Protein AF-A0A3R9AGR0-F1 (afdb_monomer_lite)

Sequence (403 aa):
MAFFLAMPTSDPATDSDTPQHAQTARKKKPEDIPRPKKRSALYRWWNGNHEEMDYQAAVAAAAAAARVQTATAGANLLELISGRALTYGTWAVRGAVGLGEIATAGAGAPVAGLLVGMMPGRLNDGEQDFIDRMRLAQMREAPSRVRYTWENDSRGNPVPHGWHTPPGRDSVRVRKMEYDSRVQAYTFTTEEEPRITIVWTPDRTDDKKPWNTGNQARPVLPNPVVVDPLPVNTGITATTSPAQGEKRFADYILILPFPDLPPIYIYLSKPPVEFLEVELYSDFKRRSRQGIYEADHMPSRAAVEAYLTALYPDVDPRDICKLADDVAAIVIPKEVHQKISETYGGRNTLAQIELDSRNLRAALDRNLDAIKPALKAHGATESQIEVARAKMHRLNSEQGLYK

Secondary structure (DSSP, 8-state):
-EEEEE-----TT-------TTTTS-S--GGGSPPPP---HHHHHHH-SHHHHHHHHHHHHHHHHHHHHHHTTTSEEEEEEEE---S-SEEEEEEPPPTTS-SSS-SSB--TT-EEEEEES-TTTTSTT---HHHHTT-SEEE-SEEEEEEE-TTS-EEEEEEE--TTS-EEEEEE-EEETTTTEEEEE-SSSSPEEEEEE-----S------S-------PPP-------S-----------SS-----EEEEE-SSTTSPPEEEEEPBPPP-TT-EEEHHHHTTB--TTTEEEEESS-HHHHHHHHHHH-TTS-HHHHHHHGGGSEEEEEEHHHHHHT-TTGGG-S-HHHHHHHHT-HHHHHHHHHHHHHHHHHHTT--HHHHHHHHHHHHHHHHHTT---

Foldseek 3Di:
DWKWFFAPPDDPPDPDDDDQVLCVPPDDALVRQDQDDDDDPVCCVVPNDVSRVVNVVNSLSNVLVVLVCLLCVLWTWIDTPDDDDPAAFTKTKFWDDPPPDDPPDDGRDGLGGKMKDKDFQCQPPPDPLRPDLVVLVPDQWGFGQWAWAFAADPVGDTAIDIAGADPPRRIAGEEEFDQDPSSRFTWDWFPDPRIMIMTTRHPDDPDPDDDDRDDPPDDPDDDGQDDDPDDDDDDHDDDPDHPDDNDDWQWYFYNYPDPPGGTMIMTMFPGADDAFDKAQLVVCHRHHVVVFKDWAFQLALLLQLVLVCVVCVPDDSVVSSVLSSQAMITIHTPCLQDPFACSPPVVQDPVNSPVCNVPSLVSRVVRLVRSVVVSVVVVDDPVSSVVSNVVNVVSCVVSVSHD

Radius of gyration: 26.25 Å; chains: 1; bounding box: 62×39×94 Å

InterPro domains:
  IPR016128 Pyosin/cloacin translocation domain [PF06958] (136-267)
  IPR036302 Pyosin/cloacin translocation domain superfamily [SSF69369] (110-271)

Organism: Enterobacter cloacae (NCBI:txid550)

Structure (mmCIF, N/CA/C/O backbone):
data_AF-A0A3R9AGR0-F1
#
_entry.id   AF-A0A3R9AGR0-F1
#
loop_
_atom_site.group_PDB
_atom_site.id
_atom_site.type_symbol
_atom_site.label_atom_id
_atom_site.label_alt_id
_atom_site.label_comp_id
_atom_site.label_asym_id
_atom_site.label_entity_id
_atom_site.label_seq_id
_atom_site.pdbx_PDB_ins_code
_atom_site.Cartn_x
_atom_site.Cartn_y
_atom_site.Cartn_z
_atom_site.occupancy
_atom_site.B_iso_or_equiv
_atom_site.auth_seq_id
_atom_site.auth_comp_id
_atom_site.auth_asym_id
_atom_site.auth_atom_id
_atom_site.pdbx_PDB_model_num
ATOM 1 N N . MET A 1 1 ? -18.656 9.671 7.341 1.00 75.00 1 MET A N 1
ATOM 2 C CA . MET A 1 1 ? -17.383 9.158 6.804 1.00 75.00 1 MET A CA 1
ATOM 3 C C . MET A 1 1 ? -16.240 9.771 7.592 1.00 75.00 1 MET A C 1
ATOM 5 O O . MET A 1 1 ? -16.364 10.925 7.996 1.00 75.00 1 MET A O 1
ATOM 9 N N . ALA A 1 2 ? -15.185 9.002 7.834 1.00 79.50 2 ALA A N 1
ATOM 10 C CA . ALA A 1 2 ? -13.945 9.415 8.482 1.00 79.50 2 ALA A CA 1
ATOM 11 C C . ALA A 1 2 ? -12.755 8.990 7.624 1.00 79.50 2 ALA A C 1
ATOM 13 O O . ALA A 1 2 ? -12.817 7.945 6.981 1.00 79.50 2 ALA A O 1
ATOM 14 N N . PHE A 1 3 ? -11.686 9.771 7.641 1.00 81.19 3 PHE A N 1
ATOM 15 C CA . PHE A 1 3 ? -10.438 9.465 6.958 1.00 81.19 3 PHE A CA 1
ATOM 16 C C . PHE A 1 3 ? -9.304 9.521 7.966 1.00 81.19 3 PHE A C 1
ATOM 18 O O . PHE A 1 3 ? -9.207 10.475 8.741 1.00 81.19 3 PHE A O 1
ATOM 25 N N . PHE A 1 4 ? -8.459 8.503 7.934 1.00 85.12 4 PHE A N 1
ATOM 26 C CA . PHE A 1 4 ? -7.352 8.329 8.851 1.00 85.12 4 PHE A CA 1
ATOM 27 C C . PHE A 1 4 ? -6.034 8.209 8.101 1.00 85.12 4 PHE A C 1
ATOM 29 O O . PHE A 1 4 ? -6.005 7.663 6.998 1.00 85.12 4 PHE A O 1
ATOM 36 N N . LEU A 1 5 ? -4.959 8.671 8.731 1.00 83.31 5 LEU A N 1
ATOM 37 C CA . LEU A 1 5 ? -3.584 8.516 8.272 1.00 83.31 5 LEU A CA 1
ATOM 38 C C . LEU A 1 5 ? -2.793 7.700 9.295 1.00 83.31 5 LEU A C 1
ATOM 40 O O . LEU A 1 5 ? -2.865 7.961 10.494 1.00 83.31 5 LEU A O 1
ATOM 44 N N . ALA A 1 6 ? -2.032 6.719 8.819 1.00 84.38 6 ALA A N 1
ATOM 45 C CA . ALA A 1 6 ? -1.070 5.998 9.635 1.00 84.38 6 ALA A CA 1
ATOM 46 C C . ALA A 1 6 ? 0.137 6.891 9.932 1.00 84.38 6 ALA A C 1
ATOM 48 O O . ALA A 1 6 ? 0.904 7.246 9.028 1.00 84.38 6 ALA A O 1
ATOM 49 N N . MET A 1 7 ? 0.292 7.242 11.205 1.00 76.06 7 MET A N 1
ATOM 50 C CA . MET A 1 7 ? 1.371 8.105 11.669 1.00 76.06 7 MET A CA 1
ATOM 51 C C . MET A 1 7 ? 2.628 7.281 11.927 1.00 76.06 7 MET A C 1
ATOM 53 O O . MET A 1 7 ? 2.518 6.251 12.595 1.00 76.06 7 MET A O 1
ATOM 57 N N . PRO A 1 8 ? 3.810 7.711 11.443 1.00 63.84 8 PRO A N 1
ATOM 58 C CA . PRO A 1 8 ? 5.055 7.031 11.766 1.00 63.84 8 PRO A CA 1
ATOM 59 C C . PRO A 1 8 ? 5.213 6.953 13.286 1.00 63.84 8 PRO A C 1
ATOM 61 O O . PRO A 1 8 ? 4.866 7.896 14.000 1.00 63.84 8 PRO A O 1
ATOM 64 N N . THR A 1 9 ? 5.730 5.831 13.783 1.00 55.44 9 THR A N 1
ATOM 65 C CA . THR A 1 9 ? 6.054 5.665 15.201 1.00 55.44 9 THR A CA 1
ATOM 66 C C . THR A 1 9 ? 7.035 6.758 15.616 1.00 55.44 9 THR A C 1
ATOM 68 O O . THR A 1 9 ? 8.207 6.710 15.242 1.00 55.44 9 THR A O 1
ATOM 71 N N . SER A 1 10 ? 6.566 7.766 16.347 1.00 39.84 10 SER A N 1
ATOM 72 C CA . SER A 1 10 ? 7.440 8.776 16.926 1.00 39.84 10 SER A CA 1
ATOM 73 C C . SER A 1 10 ? 8.310 8.124 17.996 1.00 39.84 10 SER A C 1
ATOM 75 O O . SER A 1 10 ? 7.814 7.417 18.878 1.00 39.84 10 SER A O 1
ATOM 77 N N . ASP A 1 11 ? 9.618 8.367 17.919 1.00 32.53 11 ASP A N 1
ATOM 78 C CA . ASP A 1 11 ? 10.520 8.079 19.026 1.00 32.53 11 ASP A CA 1
ATOM 79 C C . ASP A 1 11 ? 9.999 8.819 20.270 1.00 32.53 11 ASP A C 1
ATOM 81 O O . ASP A 1 11 ? 9.686 10.013 20.185 1.00 32.53 11 ASP A O 1
ATOM 85 N N . PRO A 1 12 ? 9.941 8.180 21.452 1.00 32.72 12 PRO A N 1
ATOM 86 C CA . PRO A 1 12 ? 9.448 8.803 22.684 1.00 32.72 12 PRO A CA 1
ATOM 87 C C . PRO A 1 12 ? 10.312 9.984 23.182 1.00 32.72 12 PRO A C 1
ATOM 89 O O . PRO A 1 12 ? 10.082 10.493 24.279 1.00 32.72 12 PRO A O 1
ATOM 92 N N . ALA A 1 13 ? 11.317 10.411 22.408 1.00 28.31 13 ALA A N 1
ATOM 93 C CA . ALA A 1 13 ? 12.266 11.469 22.731 1.00 28.31 13 ALA A CA 1
ATOM 94 C C . ALA A 1 13 ? 11.918 12.850 22.138 1.00 28.31 13 ALA A C 1
ATOM 96 O O . ALA A 1 13 ? 12.487 13.841 22.591 1.00 28.31 13 ALA A O 1
ATOM 97 N N . THR A 1 14 ? 10.987 12.960 21.185 1.00 28.45 14 THR A N 1
ATOM 98 C CA . THR A 1 14 ? 10.570 14.261 20.617 1.00 28.45 14 THR A CA 1
ATOM 99 C C . THR A 1 14 ? 9.075 14.492 20.802 1.00 28.45 14 THR A C 1
ATOM 101 O O . THR A 1 14 ? 8.286 14.418 19.866 1.00 28.45 14 THR A O 1
ATOM 104 N N . ASP A 1 15 ? 8.701 14.759 22.052 1.00 27.17 15 ASP A N 1
ATOM 105 C CA . ASP A 1 15 ? 7.399 15.304 22.448 1.00 27.17 15 ASP A CA 1
ATOM 106 C C . ASP A 1 15 ? 7.377 16.785 22.008 1.00 27.17 15 ASP A C 1
ATOM 108 O O . ASP A 1 15 ? 7.972 17.646 22.657 1.00 27.17 15 ASP A O 1
ATOM 112 N N . SER A 1 16 ? 6.783 17.091 20.849 1.00 28.31 16 SER A N 1
ATOM 113 C CA . SER A 1 16 ? 6.432 18.471 20.502 1.00 28.31 16 SER A CA 1
ATOM 114 C C . SER A 1 16 ? 5.127 18.819 21.208 1.00 28.31 16 SER A C 1
ATOM 116 O O . SER A 1 16 ? 4.088 18.230 20.905 1.00 28.31 16 SER A O 1
ATOM 118 N N . ASP A 1 17 ? 5.209 19.772 22.134 1.00 31.33 17 ASP A N 1
ATOM 119 C CA . ASP A 1 17 ? 4.129 20.303 22.965 1.00 31.33 17 ASP A CA 1
ATOM 120 C C . ASP A 1 17 ? 2.846 20.612 22.171 1.00 31.33 17 ASP A C 1
ATOM 122 O O . ASP A 1 17 ? 2.633 21.713 21.668 1.00 31.33 17 ASP A O 1
ATOM 126 N N . THR A 1 18 ? 1.937 19.642 22.110 1.00 26.39 18 THR A N 1
ATOM 127 C CA . THR A 1 18 ? 0.504 19.909 21.982 1.00 26.39 18 THR A CA 1
ATOM 128 C C . THR A 1 18 ? -0.161 19.167 23.132 1.00 26.39 18 THR A C 1
ATOM 130 O O . THR A 1 18 ? -0.169 17.937 23.122 1.00 26.39 18 THR A O 1
ATOM 133 N N . PRO A 1 19 ? -0.665 19.862 24.167 1.00 25.38 19 PRO A N 1
ATOM 134 C CA . PRO A 1 19 ? -1.139 19.210 25.375 1.00 25.38 19 PRO A CA 1
ATOM 135 C C . PRO A 1 19 ? -2.430 18.453 25.067 1.00 25.38 19 PRO A C 1
ATOM 137 O O . PRO A 1 19 ? -3.535 18.993 25.100 1.00 25.38 19 PRO A O 1
ATOM 140 N N . GLN A 1 20 ? -2.295 17.165 24.776 1.00 32.28 20 GLN A N 1
ATOM 141 C CA . GLN A 1 20 ? -3.410 16.243 24.791 1.00 32.28 20 GLN A CA 1
ATOM 142 C C . GLN A 1 20 ? -3.786 16.092 26.271 1.00 32.28 20 GLN A C 1
ATOM 144 O O . GLN A 1 20 ? -3.021 15.545 27.056 1.00 32.28 20 GLN A O 1
ATOM 149 N N . HIS A 1 21 ? -4.943 16.594 26.705 1.00 29.83 21 HIS A N 1
ATOM 150 C CA . HIS A 1 21 ? -5.355 16.556 28.122 1.00 29.83 21 HIS A CA 1
ATOM 151 C C . HIS A 1 21 ? -5.574 15.132 28.695 1.00 29.83 21 HIS A C 1
ATOM 153 O O . HIS A 1 21 ? -5.933 14.989 29.860 1.00 29.83 21 HIS A O 1
ATOM 159 N N . ALA A 1 22 ? -5.307 14.077 27.913 1.00 33.50 22 ALA A N 1
ATOM 160 C CA . ALA A 1 22 ? -5.133 12.703 28.392 1.00 33.50 22 ALA A CA 1
ATOM 161 C C . ALA A 1 22 ? -3.687 12.390 28.854 1.00 33.50 22 ALA A C 1
ATOM 163 O O . ALA A 1 22 ? -3.471 11.448 29.611 1.00 33.50 22 ALA A O 1
ATOM 164 N N . GLN A 1 23 ? -2.691 13.188 28.452 1.00 31.30 23 GLN A N 1
ATOM 165 C CA . GLN A 1 23 ? -1.276 13.023 28.810 1.00 31.30 23 GLN A CA 1
ATOM 166 C C . GLN A 1 23 ? -0.911 13.601 30.184 1.00 31.30 23 GLN A C 1
ATOM 168 O O . GLN A 1 23 ? 0.155 13.283 30.711 1.00 31.30 23 GLN A O 1
ATOM 173 N N . THR A 1 24 ? -1.773 14.397 30.827 1.00 25.77 24 THR A N 1
ATOM 174 C CA . THR A 1 24 ? -1.546 14.807 32.226 1.00 25.77 24 THR A CA 1
ATOM 175 C C . THR A 1 24 ? -1.684 13.641 33.209 1.00 25.77 24 THR A C 1
ATOM 177 O O . THR A 1 24 ? -1.170 13.728 34.323 1.00 25.77 24 THR A O 1
ATOM 180 N N . ALA A 1 25 ? -2.239 12.500 32.785 1.00 33.50 25 ALA A N 1
ATOM 181 C CA . ALA A 1 25 ? -2.081 11.222 33.474 1.00 33.50 25 ALA A CA 1
ATOM 182 C C . ALA A 1 25 ? -0.738 10.556 33.107 1.00 33.50 25 ALA A C 1
ATOM 184 O O . ALA A 1 25 ? -0.677 9.408 32.667 1.00 33.50 25 ALA A O 1
ATOM 185 N N . ARG A 1 26 ? 0.383 11.266 33.281 1.00 36.19 26 ARG A N 1
ATOM 186 C CA . ARG A 1 26 ? 1.702 10.630 33.198 1.00 36.19 26 ARG A CA 1
ATOM 187 C C . ARG A 1 26 ? 1.839 9.579 34.318 1.00 36.19 26 ARG A C 1
ATOM 189 O O . ARG A 1 26 ? 1.806 9.908 35.500 1.00 36.19 26 ARG A O 1
ATOM 196 N N . LYS A 1 27 ? 2.122 8.338 33.896 1.00 43.03 27 LYS A N 1
ATOM 197 C CA . LYS A 1 27 ? 2.999 7.346 34.558 1.00 43.03 27 LYS A CA 1
ATOM 198 C C . LYS A 1 27 ? 2.536 6.712 35.881 1.00 43.03 27 LYS A C 1
ATOM 200 O O . LYS A 1 27 ? 3.308 6.690 36.838 1.00 43.03 27 LYS A O 1
ATOM 205 N N . LYS A 1 28 ? 1.348 6.114 35.954 1.00 48.00 28 LYS A N 1
ATOM 206 C CA . LYS A 1 28 ? 1.055 5.156 37.037 1.00 48.00 28 LYS A CA 1
ATOM 207 C C . LYS A 1 28 ? 0.501 3.867 36.466 1.00 48.00 28 LYS A C 1
ATOM 209 O O . LYS A 1 28 ? -0.441 3.911 35.676 1.00 48.00 28 LYS A O 1
ATOM 214 N N . LYS A 1 29 ? 1.090 2.727 36.845 1.00 58.91 29 LYS A N 1
ATOM 215 C CA . LYS A 1 29 ? 0.452 1.435 36.580 1.00 58.91 29 LYS A CA 1
ATOM 216 C C . LYS A 1 29 ? -0.891 1.425 37.320 1.00 58.91 29 LYS A C 1
ATOM 218 O O . LYS A 1 29 ? -1.010 2.111 38.338 1.00 58.91 29 LYS A O 1
ATOM 223 N N . PRO A 1 30 ? -1.895 0.654 36.869 1.00 59.59 30 PRO A N 1
ATOM 224 C CA . PRO A 1 30 ? -3.163 0.530 37.596 1.00 59.59 30 PRO A CA 1
ATOM 225 C C . PRO A 1 30 ? -2.969 0.204 39.091 1.00 59.59 30 PRO A C 1
ATOM 227 O O . PRO A 1 30 ? -3.736 0.651 39.938 1.00 59.59 30 PRO A O 1
ATOM 230 N N . GLU A 1 31 ? -1.892 -0.518 39.407 1.00 66.19 31 GLU A N 1
ATOM 231 C CA . GLU A 1 31 ? -1.456 -0.917 40.750 1.00 66.19 31 GLU A CA 1
ATOM 232 C C . GLU A 1 31 ? -0.935 0.247 41.621 1.00 66.19 31 GLU A C 1
ATOM 234 O O . GLU A 1 31 ? -1.018 0.173 42.845 1.00 66.19 31 GLU A O 1
ATOM 239 N N . ASP A 1 32 ? -0.459 1.340 41.015 1.00 75.06 32 ASP A N 1
ATOM 240 C CA . ASP A 1 32 ? 0.156 2.488 41.704 1.00 75.06 32 ASP A CA 1
ATOM 241 C C . ASP A 1 32 ? -0.860 3.589 42.073 1.00 75.06 32 ASP A C 1
ATOM 243 O O . ASP A 1 32 ? -0.498 4.641 42.621 1.00 75.06 32 ASP A O 1
ATOM 247 N N . ILE A 1 33 ? -2.140 3.398 41.734 1.00 72.31 33 ILE A N 1
ATOM 248 C CA . ILE A 1 33 ? -3.206 4.361 42.028 1.00 72.31 33 ILE A CA 1
ATOM 249 C C . ILE A 1 33 ? -3.584 4.231 43.515 1.00 72.31 33 ILE A C 1
ATOM 251 O O . ILE A 1 33 ? -4.009 3.154 43.947 1.00 72.31 33 ILE A O 1
ATOM 255 N N . PRO A 1 34 ? -3.447 5.300 44.327 1.00 74.44 34 PRO A N 1
ATOM 256 C CA . PRO A 1 34 ? -3.742 5.238 45.755 1.00 74.44 34 PRO A CA 1
ATOM 257 C C . PRO A 1 34 ? -5.218 4.932 46.010 1.00 74.44 34 PRO A C 1
ATOM 259 O O . PRO A 1 34 ? -6.096 5.607 45.474 1.00 74.44 34 PRO A O 1
ATOM 262 N N . ARG A 1 35 ? -5.491 3.945 46.868 1.00 77.88 35 ARG A N 1
ATOM 263 C CA . ARG A 1 35 ? -6.862 3.621 47.284 1.00 77.88 35 ARG A CA 1
ATOM 264 C C . ARG A 1 35 ? -7.470 4.757 48.115 1.00 77.88 35 ARG A C 1
ATOM 266 O O . ARG A 1 35 ? -6.754 5.369 48.917 1.00 77.88 35 ARG A O 1
ATOM 273 N N . PRO A 1 36 ? -8.784 5.010 47.989 1.00 79.62 36 PRO A N 1
ATOM 274 C CA . PRO A 1 36 ? -9.466 6.008 48.799 1.00 79.62 36 PRO A CA 1
ATOM 275 C C . PRO A 1 36 ? -9.447 5.620 50.283 1.00 79.62 36 PRO A C 1
ATOM 277 O O . PRO A 1 36 ? -9.319 4.451 50.666 1.00 79.62 36 PRO A O 1
ATOM 280 N N . LYS A 1 37 ? -9.564 6.625 51.156 1.00 77.00 37 LYS A N 1
ATOM 281 C CA . LYS A 1 37 ? -9.618 6.409 52.608 1.00 77.00 37 LYS A CA 1
ATOM 282 C C . LYS A 1 37 ? -10.915 5.678 52.965 1.00 77.00 37 LYS A C 1
ATOM 284 O O . LYS A 1 37 ? -11.979 6.011 52.455 1.00 77.00 37 LYS A O 1
ATOM 289 N N . LYS A 1 38 ? -10.867 4.724 53.903 1.00 74.00 38 LYS A N 1
ATOM 290 C CA . LYS A 1 38 ? -12.081 4.044 54.390 1.00 74.00 38 LYS A CA 1
ATOM 291 C C . LYS A 1 38 ? -12.995 5.049 55.107 1.00 74.00 38 LYS A C 1
ATOM 293 O O . LYS A 1 38 ? -12.660 5.521 56.192 1.00 74.00 38 LYS A O 1
ATOM 298 N N . ARG A 1 39 ? -14.145 5.376 54.509 1.00 78.12 39 ARG A N 1
ATOM 299 C CA . ARG A 1 39 ? -15.168 6.263 55.091 1.00 78.12 39 ARG A CA 1
ATOM 300 C C . ARG A 1 39 ? -16.286 5.464 55.769 1.00 78.12 39 ARG A C 1
ATOM 302 O O . ARG A 1 39 ? -16.646 4.373 55.319 1.00 78.12 39 ARG A O 1
ATOM 309 N N . SER A 1 40 ? -16.857 6.011 56.844 1.00 76.19 40 SER A N 1
ATOM 310 C CA . SER A 1 40 ? -17.997 5.394 57.537 1.00 76.19 40 SER A CA 1
ATOM 311 C C . SER A 1 40 ? -19.234 5.323 56.629 1.00 76.19 40 SER A C 1
ATOM 313 O O . SER A 1 40 ? -19.342 6.049 55.638 1.00 76.19 40 SER A O 1
ATOM 315 N N . ALA A 1 41 ? -20.181 4.436 56.947 1.00 73.75 41 ALA A N 1
ATOM 316 C CA . ALA A 1 41 ? -21.434 4.319 56.193 1.00 73.75 41 ALA A CA 1
ATOM 317 C C . ALA A 1 41 ? -22.254 5.624 56.219 1.00 73.75 41 ALA A C 1
ATOM 319 O O . ALA A 1 41 ? -22.811 6.014 55.198 1.00 73.75 41 ALA A O 1
ATOM 320 N N . LEU A 1 42 ? -22.241 6.340 57.350 1.00 72.56 42 LEU A N 1
ATOM 321 C CA . LEU A 1 42 ? -22.934 7.621 57.517 1.00 72.56 42 LEU A CA 1
ATOM 322 C C . LEU A 1 42 ? -22.364 8.716 56.594 1.00 72.56 42 LEU A C 1
ATOM 324 O O . LEU A 1 42 ? -23.116 9.462 55.976 1.00 72.56 42 LEU A O 1
ATOM 328 N N . TYR A 1 43 ? -21.035 8.776 56.449 1.00 75.69 43 TYR A N 1
ATOM 329 C CA . TYR A 1 43 ? -20.370 9.736 55.561 1.00 75.69 43 TYR A CA 1
ATOM 330 C C . TYR A 1 43 ? -20.703 9.477 54.086 1.00 75.69 43 TYR A C 1
ATOM 332 O O . TYR A 1 43 ? -20.984 10.411 53.340 1.00 75.69 43 TYR A O 1
ATOM 340 N N . ARG A 1 44 ? -20.713 8.202 53.676 1.00 75.00 44 ARG A N 1
ATOM 341 C CA . ARG A 1 44 ? -21.075 7.789 52.310 1.00 75.00 44 ARG A CA 1
ATOM 342 C C . ARG A 1 44 ? -22.544 8.047 51.983 1.00 75.00 44 ARG A C 1
ATOM 344 O O . ARG A 1 44 ? -22.865 8.347 50.841 1.00 75.00 44 ARG A O 1
ATOM 351 N N . TRP A 1 45 ? -23.426 7.963 52.978 1.00 70.44 45 TRP A N 1
ATOM 352 C CA . TRP A 1 45 ? -24.841 8.289 52.812 1.00 70.44 45 TRP A CA 1
ATOM 353 C C . TRP A 1 45 ? -25.075 9.792 52.584 1.00 70.44 45 TRP A C 1
ATOM 355 O O . TRP A 1 45 ? -25.883 10.147 51.734 1.00 70.44 45 TRP A O 1
ATOM 365 N N . TRP A 1 46 ? -24.335 10.666 53.279 1.00 62.69 46 TRP A N 1
ATOM 366 C CA . TRP A 1 46 ? -24.486 12.124 53.148 1.00 62.69 46 TRP A CA 1
ATOM 367 C C . TRP A 1 46 ? -23.757 12.714 51.927 1.00 62.69 46 TRP A C 1
ATOM 369 O O . TRP A 1 46 ? -24.280 13.610 51.273 1.00 62.69 46 TRP A O 1
ATOM 379 N N . ASN A 1 47 ? -22.564 12.203 51.600 1.00 72.75 47 ASN A N 1
ATOM 380 C CA . ASN A 1 47 ? -21.684 12.774 50.567 1.00 72.75 47 ASN A CA 1
ATOM 381 C C . ASN A 1 47 ? -21.573 11.926 49.291 1.00 72.75 47 ASN A C 1
ATOM 383 O O . ASN A 1 47 ? -20.850 12.301 48.373 1.00 72.75 47 ASN A O 1
ATOM 387 N N . GLY A 1 48 ? -22.235 10.769 49.232 1.00 69.88 48 GLY A N 1
ATOM 388 C CA . GLY A 1 48 ? -22.093 9.821 48.129 1.00 69.88 48 GLY A CA 1
ATOM 389 C C . GLY A 1 48 ? -20.749 9.076 48.115 1.00 69.88 48 GLY A C 1
ATOM 390 O O . GLY A 1 48 ? -19.904 9.214 49.001 1.00 69.88 48 GLY A O 1
ATOM 391 N N . ASN A 1 49 ? -20.555 8.258 47.075 1.00 73.25 49 ASN A N 1
ATOM 392 C CA . ASN A 1 49 ? -19.371 7.406 46.882 1.00 73.25 49 ASN A CA 1
ATOM 393 C C . ASN A 1 49 ? -18.376 7.972 45.851 1.00 73.25 49 ASN A C 1
ATOM 395 O O . ASN A 1 49 ? -17.668 7.204 45.204 1.00 73.25 49 ASN A O 1
ATOM 399 N N . HIS A 1 50 ? -18.310 9.296 45.686 1.00 71.62 50 HIS A N 1
ATOM 400 C CA . HIS A 1 50 ? -17.489 9.934 44.646 1.00 71.62 50 HIS A CA 1
ATOM 401 C C . HIS A 1 50 ? -16.006 9.531 44.713 1.00 71.62 50 HIS A C 1
ATOM 403 O O . HIS A 1 50 ? -15.455 9.149 43.692 1.00 71.62 50 HIS A O 1
ATOM 409 N N . GLU A 1 51 ? -15.400 9.466 45.909 1.00 70.50 51 GLU A N 1
ATOM 410 C CA . GLU A 1 51 ? -13.990 9.053 46.075 1.00 70.50 51 GLU A CA 1
ATOM 411 C C . GLU A 1 51 ? -13.712 7.624 45.549 1.00 70.50 51 GLU A C 1
ATOM 413 O O . GLU A 1 51 ? -12.654 7.366 44.978 1.00 70.50 51 GLU A O 1
ATOM 418 N N . GLU A 1 52 ? -14.652 6.689 45.729 1.00 72.88 52 GLU A N 1
ATOM 419 C CA . GLU A 1 52 ? -14.518 5.313 45.226 1.00 72.88 52 GLU A CA 1
ATOM 420 C C . GLU A 1 52 ? -14.801 5.250 43.724 1.00 72.88 52 GLU A C 1
ATOM 422 O O . GLU A 1 52 ? -14.087 4.574 42.992 1.00 72.88 52 GLU A O 1
ATOM 427 N N . MET A 1 53 ? -15.803 5.990 43.244 1.00 66.94 53 MET A N 1
ATOM 428 C CA . MET A 1 53 ? -16.104 6.076 41.814 1.00 66.94 53 MET A CA 1
ATOM 429 C C . MET A 1 53 ? -14.938 6.672 41.020 1.00 66.94 53 MET A C 1
ATOM 431 O O . MET A 1 53 ? -14.578 6.132 39.976 1.00 66.94 53 MET A O 1
ATOM 435 N N . ASP A 1 54 ? -14.317 7.735 41.529 1.00 69.00 54 ASP A N 1
ATOM 436 C CA . ASP A 1 54 ? -13.162 8.384 40.909 1.00 69.00 54 ASP A CA 1
ATOM 437 C C . ASP A 1 54 ? -11.937 7.459 40.920 1.00 69.00 54 ASP A C 1
ATOM 439 O O . ASP A 1 54 ? -11.205 7.383 39.932 1.00 69.00 54 ASP A O 1
ATOM 443 N N . TYR A 1 55 ? -11.738 6.694 42.002 1.00 71.44 55 TYR A N 1
ATOM 444 C CA . TYR A 1 55 ? -10.697 5.667 42.074 1.00 71.44 55 TYR A CA 1
ATOM 445 C C . TYR A 1 55 ? -10.898 4.570 41.020 1.00 71.44 55 TYR A C 1
ATOM 447 O O . TYR A 1 55 ? -9.973 4.269 40.265 1.00 71.44 55 TYR A O 1
ATOM 455 N N . GLN A 1 56 ? -12.104 4.001 40.923 1.00 68.75 56 GLN A N 1
ATOM 456 C CA . GLN A 1 56 ? -12.417 2.971 39.927 1.00 68.75 56 GLN A CA 1
ATOM 457 C C . GLN A 1 56 ? -12.278 3.510 38.496 1.00 68.75 56 GLN A C 1
ATOM 459 O O . GLN A 1 56 ? -11.709 2.833 37.639 1.00 68.75 56 GLN A O 1
ATOM 464 N N . ALA A 1 57 ? -12.712 4.749 38.245 1.00 63.56 57 ALA A N 1
ATOM 465 C CA . ALA A 1 57 ? -12.536 5.414 36.956 1.00 63.56 57 ALA A CA 1
ATOM 466 C C . ALA A 1 57 ? -11.051 5.604 36.605 1.00 63.56 57 ALA A C 1
ATOM 468 O O . ALA A 1 57 ? -10.645 5.326 35.476 1.00 63.56 57 ALA A O 1
ATOM 469 N N . ALA A 1 58 ? -10.220 6.010 37.569 1.00 63.06 58 ALA A N 1
ATOM 470 C CA . ALA A 1 58 ? -8.781 6.160 37.371 1.00 63.06 58 ALA A CA 1
ATOM 471 C C . ALA A 1 58 ? -8.090 4.814 37.082 1.00 63.06 58 ALA A C 1
ATOM 473 O O . ALA A 1 58 ? -7.250 4.733 36.184 1.00 63.06 58 ALA A O 1
ATOM 474 N N . VAL A 1 59 ? -8.460 3.746 37.799 1.00 66.31 59 VAL A N 1
ATOM 475 C CA . VAL A 1 59 ? -7.945 2.385 37.563 1.00 66.31 59 VAL A CA 1
ATOM 476 C C . VAL A 1 59 ? -8.357 1.871 36.185 1.00 66.31 59 VAL A C 1
ATOM 478 O O . VAL A 1 59 ? -7.518 1.337 35.457 1.00 66.31 59 VAL A O 1
ATOM 481 N N . ALA A 1 60 ? -9.615 2.077 35.791 1.00 64.38 60 ALA A N 1
ATOM 482 C CA . ALA A 1 60 ? -10.113 1.704 34.472 1.00 64.38 60 ALA A CA 1
ATOM 483 C C . ALA A 1 60 ? -9.387 2.464 33.350 1.00 64.38 60 ALA A C 1
ATOM 485 O O . ALA A 1 60 ? -8.960 1.846 32.374 1.00 64.38 60 ALA A O 1
ATOM 486 N N . ALA A 1 61 ? -9.172 3.773 33.516 1.00 62.94 61 ALA A N 1
ATOM 487 C CA . ALA A 1 61 ? -8.431 4.596 32.564 1.00 62.94 61 ALA A CA 1
ATOM 488 C C . ALA A 1 61 ? -6.965 4.148 32.426 1.00 62.94 61 ALA A C 1
ATOM 490 O O . ALA A 1 61 ? -6.469 4.000 31.309 1.00 62.94 61 ALA A O 1
ATOM 491 N N . ALA A 1 62 ? -6.279 3.857 33.536 1.00 63.09 62 ALA A N 1
ATOM 492 C CA . ALA A 1 62 ? -4.905 3.351 33.503 1.00 63.09 62 ALA A CA 1
ATOM 493 C C . ALA A 1 62 ? -4.813 1.962 32.847 1.00 63.09 62 ALA A C 1
ATOM 495 O O . ALA A 1 62 ? -3.889 1.697 32.076 1.00 63.09 62 ALA A O 1
ATOM 496 N N . ALA A 1 63 ? -5.782 1.079 33.107 1.00 66.19 63 ALA A N 1
ATOM 497 C CA . ALA A 1 63 ? -5.850 -0.229 32.463 1.00 66.19 63 ALA A CA 1
ATOM 498 C C . ALA A 1 63 ? -6.130 -0.112 30.955 1.00 66.19 63 ALA A C 1
ATOM 500 O O . ALA A 1 63 ? -5.541 -0.846 30.164 1.00 66.19 63 ALA A O 1
ATOM 501 N N . ALA A 1 64 ? -6.993 0.821 30.539 1.00 65.38 64 ALA A N 1
ATOM 502 C CA . ALA A 1 64 ? -7.239 1.112 29.129 1.00 65.38 64 ALA A CA 1
ATOM 503 C C . ALA A 1 64 ? -5.972 1.640 28.435 1.00 65.38 64 ALA A C 1
ATOM 505 O O . ALA A 1 64 ? -5.601 1.129 27.381 1.00 65.38 64 ALA A O 1
ATOM 506 N N . ALA A 1 65 ? -5.251 2.571 29.065 1.00 68.12 65 ALA A N 1
ATOM 507 C CA . ALA A 1 65 ? -3.988 3.090 28.545 1.00 68.12 65 ALA A CA 1
ATOM 508 C C . ALA A 1 65 ? -2.925 1.988 28.379 1.00 68.12 65 ALA A C 1
ATOM 510 O O . ALA A 1 65 ? -2.264 1.925 27.345 1.00 68.12 65 ALA A O 1
ATOM 511 N N . ALA A 1 66 ? -2.798 1.074 29.349 1.00 68.75 66 ALA A N 1
ATOM 512 C CA . ALA A 1 66 ? -1.872 -0.058 29.259 1.00 68.75 66 ALA A CA 1
ATOM 513 C C . ALA A 1 66 ? -2.231 -1.033 28.120 1.00 68.75 66 ALA A C 1
ATOM 515 O O . ALA A 1 66 ? -1.345 -1.528 27.417 1.00 68.75 66 ALA A O 1
ATOM 516 N N . ARG A 1 67 ? 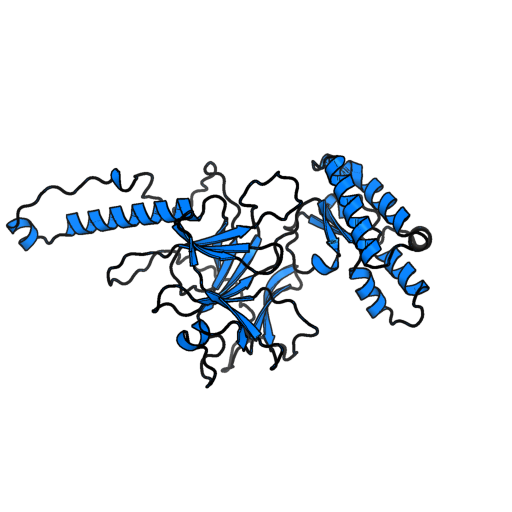-3.531 -1.280 27.896 1.00 68.44 67 ARG A N 1
ATOM 517 C CA . ARG A 1 67 ? -4.008 -2.093 26.764 1.00 68.44 67 ARG A CA 1
ATOM 518 C C . ARG A 1 67 ? -3.685 -1.434 25.434 1.00 68.44 67 ARG A C 1
ATOM 520 O O . ARG A 1 67 ? -3.177 -2.109 24.551 1.00 68.44 67 ARG A O 1
ATOM 527 N N . VAL A 1 68 ? -3.929 -0.128 25.302 1.00 72.81 68 VAL A N 1
ATOM 528 C CA . VAL A 1 68 ? -3.572 0.627 24.092 1.00 72.81 68 VAL A CA 1
ATOM 529 C C . VAL A 1 68 ? -2.071 0.532 23.831 1.00 72.81 68 VAL A C 1
ATOM 531 O O . VAL A 1 68 ? -1.693 0.129 22.740 1.00 72.81 68 VAL A O 1
ATOM 534 N N . GLN A 1 69 ? -1.226 0.781 24.836 1.00 75.19 69 GLN A N 1
ATOM 535 C CA . GLN A 1 69 ? 0.233 0.660 24.699 1.00 75.19 69 GLN A CA 1
ATOM 536 C C . GLN A 1 69 ? 0.675 -0.727 24.212 1.00 75.19 69 GLN A C 1
ATOM 538 O O . GLN A 1 69 ? 1.545 -0.834 23.352 1.00 75.19 69 GLN A O 1
ATOM 543 N N . THR A 1 70 ? 0.064 -1.788 24.744 1.00 76.31 70 THR A N 1
ATOM 544 C CA . THR A 1 70 ? 0.351 -3.171 24.333 1.00 76.31 70 THR A CA 1
ATOM 545 C C . THR A 1 70 ? -0.133 -3.438 22.906 1.00 76.31 70 THR A C 1
ATOM 547 O O . THR A 1 70 ? 0.594 -4.010 22.096 1.00 76.31 70 THR A O 1
ATOM 550 N N . ALA A 1 71 ? -1.342 -2.981 22.576 1.00 78.06 71 ALA A N 1
ATOM 551 C CA . ALA A 1 71 ? -1.973 -3.172 21.275 1.00 78.06 71 ALA A CA 1
ATOM 552 C C . ALA A 1 71 ? -1.233 -2.468 20.139 1.00 78.06 71 ALA A C 1
ATOM 554 O O . ALA A 1 71 ? -1.158 -2.984 19.023 1.00 78.06 71 ALA A O 1
ATOM 555 N N . THR A 1 72 ? -0.679 -1.292 20.428 1.00 75.88 72 THR A N 1
ATOM 556 C CA . THR A 1 72 ? -0.017 -0.440 19.441 1.00 75.88 72 THR A CA 1
ATOM 557 C C . THR A 1 72 ? 1.494 -0.651 19.401 1.00 75.88 72 THR A C 1
ATOM 559 O O . THR A 1 72 ? 2.178 0.005 18.622 1.00 75.88 72 THR A O 1
ATOM 562 N N . ALA A 1 73 ? 2.039 -1.573 20.202 1.00 80.75 73 ALA A N 1
ATOM 563 C CA . ALA A 1 73 ? 3.446 -1.946 20.125 1.00 80.75 73 ALA A CA 1
ATOM 564 C C . ALA A 1 73 ? 3.772 -2.478 18.715 1.00 80.75 73 ALA A C 1
ATOM 566 O O . ALA A 1 73 ? 3.156 -3.438 18.239 1.00 80.75 73 ALA A O 1
ATOM 567 N N . GLY A 1 74 ? 4.712 -1.829 18.020 1.00 75.44 74 GLY A N 1
ATOM 568 C CA . GLY A 1 74 ? 5.055 -2.164 16.631 1.00 75.44 74 GLY A CA 1
ATOM 569 C C . GLY A 1 74 ? 3.904 -1.947 15.637 1.00 75.44 74 GLY A C 1
ATOM 570 O O . GLY A 1 74 ? 3.794 -2.680 14.655 1.00 75.44 74 GLY A O 1
ATOM 571 N N . ALA A 1 75 ? 2.993 -1.014 15.922 1.00 80.75 75 ALA A N 1
ATOM 572 C CA . ALA A 1 75 ? 1.933 -0.580 15.017 1.00 80.75 75 ALA A CA 1
ATOM 573 C C . ALA A 1 75 ? 1.901 0.954 14.941 1.00 80.75 75 ALA A C 1
ATOM 575 O O . ALA A 1 75 ? 2.298 1.647 15.875 1.00 80.75 75 ALA A O 1
ATOM 576 N N . ASN A 1 76 ? 1.405 1.483 13.828 1.00 81.81 76 ASN A N 1
ATOM 577 C CA . ASN A 1 76 ? 1.235 2.915 13.611 1.00 81.81 76 ASN A CA 1
ATOM 578 C C . ASN A 1 76 ? -0.183 3.308 14.021 1.00 81.81 76 ASN A C 1
ATOM 580 O O . ASN A 1 76 ? -1.149 2.670 13.592 1.00 81.81 76 ASN A O 1
ATOM 584 N N . LEU A 1 77 ? -0.317 4.343 14.849 1.00 84.69 77 LEU A N 1
ATOM 585 C CA . LEU A 1 77 ? -1.625 4.883 15.210 1.00 84.69 77 LEU A CA 1
ATOM 586 C C . LEU A 1 77 ? -2.298 5.486 13.975 1.00 84.69 77 LEU A C 1
ATOM 588 O O . LEU A 1 77 ? -1.649 6.141 13.157 1.00 84.69 77 LEU A O 1
ATOM 592 N N . LEU A 1 78 ? -3.605 5.264 13.854 1.00 85.25 78 LEU A N 1
ATOM 593 C CA . LEU A 1 78 ? -4.433 5.918 12.852 1.00 85.25 78 LEU A CA 1
ATOM 594 C C . LEU A 1 78 ? -4.948 7.242 13.417 1.00 85.25 78 LEU A C 1
ATOM 596 O O . LEU A 1 78 ? -5.830 7.261 14.276 1.00 85.25 78 LEU A O 1
ATOM 600 N N . GLU A 1 79 ? -4.415 8.351 12.917 1.00 82.44 79 GLU A N 1
ATOM 601 C CA . GLU A 1 79 ? -4.878 9.690 13.270 1.00 82.44 79 GLU A CA 1
ATOM 602 C C . GLU A 1 79 ? -6.037 10.109 12.364 1.00 82.44 79 GLU A C 1
ATOM 604 O O . GLU A 1 79 ? -5.963 9.968 11.143 1.00 82.44 79 GLU A O 1
ATOM 609 N N . LEU A 1 80 ? -7.121 10.625 12.952 1.00 78.69 80 LEU A N 1
ATOM 610 C CA . LEU A 1 80 ? -8.255 11.165 12.204 1.00 78.69 80 LEU A CA 1
ATOM 611 C C . LEU A 1 80 ? -7.846 12.483 11.535 1.00 78.69 80 LEU A C 1
ATOM 613 O O . LEU A 1 80 ? -7.725 13.505 12.204 1.00 78.69 80 LEU A O 1
ATOM 617 N N . ILE A 1 81 ? -7.711 12.474 10.212 1.00 76.50 81 ILE A N 1
ATOM 618 C CA . ILE A 1 81 ? -7.331 13.662 9.434 1.00 76.50 81 ILE A CA 1
ATOM 619 C C . ILE A 1 81 ? -8.543 14.434 8.903 1.00 76.50 81 ILE A C 1
ATOM 621 O O . ILE A 1 81 ? -8.441 15.622 8.606 1.00 76.50 81 ILE A O 1
ATOM 625 N N . SER A 1 82 ? -9.702 13.778 8.758 1.00 71.31 82 SER A N 1
ATOM 626 C CA . SER A 1 82 ? -10.936 14.420 8.291 1.00 71.31 82 SER A CA 1
ATOM 627 C C . SER A 1 82 ? -12.181 13.575 8.586 1.00 71.31 82 SER A C 1
ATOM 629 O O . SER A 1 82 ? -12.123 12.350 8.688 1.00 71.31 82 SER A O 1
ATOM 631 N N . GLY A 1 83 ? -13.342 14.225 8.682 1.00 68.44 83 GLY A N 1
ATOM 632 C CA . GLY A 1 83 ? -14.635 13.570 8.870 1.00 68.44 83 GLY A CA 1
ATOM 633 C C . GLY A 1 83 ? -14.973 13.247 10.329 1.00 68.44 83 GLY A C 1
ATOM 634 O O . GLY A 1 83 ? -14.537 13.925 11.256 1.00 68.44 83 GLY A O 1
ATOM 635 N N . ARG A 1 84 ? -15.837 12.247 10.535 1.00 67.75 84 ARG A N 1
ATOM 636 C CA . ARG A 1 84 ? -16.302 11.801 11.860 1.00 67.75 84 ARG A CA 1
ATOM 637 C C . ARG A 1 84 ? -16.398 10.285 11.911 1.00 67.75 84 ARG A C 1
ATOM 639 O O . ARG A 1 84 ? -17.081 9.686 11.074 1.00 67.75 84 ARG A O 1
ATOM 646 N N . ALA A 1 85 ? -15.748 9.685 12.902 1.00 66.88 85 ALA A N 1
ATOM 647 C CA . ALA A 1 85 ? -15.864 8.264 13.201 1.00 66.88 85 ALA A CA 1
ATOM 648 C C . ALA A 1 85 ? -16.917 8.056 14.296 1.00 66.88 85 ALA A C 1
ATOM 650 O O . ALA A 1 85 ? -16.915 8.765 15.298 1.00 66.88 85 ALA A O 1
ATOM 651 N N . LEU A 1 86 ? -17.838 7.112 14.079 1.00 65.19 86 LEU A N 1
ATOM 652 C CA . LEU A 1 86 ? -18.850 6.729 15.076 1.00 65.19 86 LEU A CA 1
ATOM 653 C C . LEU A 1 86 ? -18.371 5.594 15.987 1.00 65.19 86 LEU A C 1
ATOM 655 O O . LEU A 1 86 ? -18.966 5.354 17.032 1.00 65.19 86 LEU A O 1
ATOM 659 N N . THR A 1 87 ? -17.313 4.892 15.584 1.00 69.25 87 THR A N 1
ATOM 660 C CA . THR A 1 87 ? -16.749 3.790 16.354 1.00 69.25 87 THR A CA 1
ATOM 661 C C . THR A 1 87 ? -15.632 4.310 17.241 1.00 69.25 87 THR A C 1
ATOM 663 O O . THR A 1 87 ? -14.506 4.504 16.780 1.00 69.25 87 THR A O 1
ATOM 666 N N . TYR A 1 88 ? -15.978 4.537 18.505 1.00 71.50 88 TYR A N 1
ATOM 667 C CA . TYR A 1 88 ? -15.054 4.917 19.571 1.00 71.50 88 TYR A CA 1
ATOM 668 C C . TYR A 1 88 ? -13.985 3.836 19.789 1.00 71.50 88 TYR A C 1
ATOM 670 O O . TYR A 1 88 ? -14.200 2.658 19.486 1.00 71.50 88 TYR A O 1
ATOM 678 N N . GLY A 1 89 ? -12.823 4.222 20.302 1.00 77.31 89 GLY A N 1
ATOM 679 C CA . GLY A 1 89 ? -11.656 3.357 20.413 1.00 77.31 89 GLY A CA 1
ATOM 680 C C . GLY A 1 89 ? -10.434 3.886 19.677 1.00 77.31 89 GLY A C 1
ATOM 681 O O . GLY A 1 89 ? -10.511 4.705 18.759 1.00 77.31 89 GLY A O 1
ATOM 682 N N . THR A 1 90 ? -9.286 3.344 20.064 1.00 83.00 90 THR A N 1
ATOM 683 C CA . THR A 1 90 ? -8.012 3.575 19.389 1.00 83.00 90 THR A CA 1
ATOM 684 C C . THR A 1 90 ? -7.876 2.630 18.201 1.00 83.00 90 THR A C 1
ATOM 686 O O . THR A 1 90 ? -8.000 1.413 18.351 1.00 83.00 90 THR A O 1
ATOM 689 N N . TRP A 1 91 ? -7.592 3.194 17.029 1.00 88.31 91 TRP A N 1
ATOM 690 C CA . TRP A 1 91 ? -7.311 2.457 15.801 1.00 88.31 91 TRP A CA 1
ATOM 691 C C . TRP A 1 91 ? -5.822 2.521 15.477 1.00 88.31 91 TRP A C 1
ATOM 693 O O . TRP A 1 91 ? -5.183 3.563 15.621 1.00 88.31 91 TRP A O 1
ATOM 703 N N . ALA A 1 92 ? -5.271 1.407 15.016 1.00 88.81 92 ALA A N 1
ATOM 704 C CA . ALA A 1 92 ? -3.890 1.312 14.576 1.00 88.81 92 ALA A CA 1
ATOM 705 C C . ALA A 1 92 ? -3.756 0.329 13.413 1.00 88.81 92 ALA A C 1
ATOM 707 O O . ALA A 1 92 ? -4.659 -0.460 13.127 1.00 88.81 92 ALA A O 1
ATOM 708 N N . VAL A 1 93 ? -2.614 0.385 12.737 1.00 87.44 93 VAL A N 1
ATOM 709 C CA . VAL A 1 93 ? -2.287 -0.476 11.602 1.00 87.44 93 VAL A CA 1
ATOM 710 C C . VAL A 1 93 ? -0.874 -1.029 11.709 1.00 87.44 93 VAL A C 1
ATOM 712 O O . VAL A 1 93 ? 0.059 -0.343 12.133 1.00 87.44 93 VAL A O 1
ATOM 715 N N . ARG A 1 94 ? -0.704 -2.281 11.295 1.00 85.25 94 ARG A N 1
ATOM 716 C CA . ARG A 1 94 ? 0.581 -2.984 11.271 1.00 85.25 94 ARG A CA 1
ATOM 717 C C . ARG A 1 94 ? 0.785 -3.641 9.908 1.00 85.25 94 ARG A C 1
ATOM 719 O O . ARG A 1 94 ? -0.104 -4.356 9.455 1.00 85.25 94 ARG A O 1
ATOM 726 N N . GLY A 1 95 ? 1.941 -3.438 9.277 1.00 74.25 95 GLY A N 1
ATOM 727 C CA . GLY A 1 95 ? 2.325 -4.196 8.084 1.00 74.25 95 GLY A CA 1
ATOM 728 C C . GLY A 1 95 ? 2.734 -5.629 8.438 1.00 74.25 95 GLY A C 1
ATOM 729 O O . GLY A 1 95 ? 3.371 -5.862 9.470 1.00 74.25 95 GLY A O 1
ATOM 730 N N . ALA A 1 96 ? 2.358 -6.600 7.608 1.00 58.56 96 ALA A N 1
ATOM 731 C CA . ALA A 1 96 ? 2.949 -7.931 7.637 1.00 58.56 96 ALA A CA 1
ATOM 732 C C . ALA A 1 96 ? 4.319 -7.900 6.949 1.00 58.56 96 ALA A C 1
ATOM 734 O O . ALA A 1 96 ? 4.502 -7.200 5.959 1.00 58.56 96 ALA A O 1
ATOM 735 N N . VAL A 1 97 ? 5.272 -8.669 7.476 1.00 49.00 97 VAL A N 1
ATOM 736 C CA . VAL A 1 97 ? 6.582 -8.848 6.841 1.00 49.00 97 VAL A CA 1
ATOM 737 C C . VAL A 1 97 ? 6.390 -9.738 5.614 1.00 49.00 97 VAL A C 1
ATOM 739 O O . VAL A 1 97 ? 5.917 -10.870 5.752 1.00 49.00 97 VAL A O 1
ATOM 742 N N . GLY A 1 98 ? 6.741 -9.238 4.429 1.00 41.94 98 GLY A N 1
ATOM 743 C CA . GLY A 1 98 ? 6.794 -10.051 3.220 1.00 41.94 98 GLY A CA 1
ATOM 744 C C . GLY A 1 98 ? 7.860 -11.140 3.359 1.00 41.94 98 GLY A C 1
ATOM 745 O O . GLY A 1 98 ? 8.978 -10.885 3.807 1.00 41.94 98 GLY A O 1
ATOM 746 N N . LEU A 1 99 ? 7.527 -12.378 2.987 1.00 32.84 99 LEU A N 1
ATOM 747 C CA . LEU A 1 99 ? 8.497 -13.472 2.883 1.00 32.84 99 LEU A CA 1
ATOM 748 C C . LEU A 1 99 ? 9.541 -13.120 1.806 1.00 32.84 99 LEU A C 1
ATOM 750 O O . LEU A 1 99 ? 9.319 -13.373 0.625 1.00 32.84 99 LEU A O 1
ATOM 754 N N . GLY A 1 100 ? 10.672 -12.535 2.212 1.00 37.66 100 GLY A N 1
ATOM 755 C CA . GLY A 1 100 ? 11.823 -12.283 1.336 1.00 37.66 100 GLY A CA 1
ATOM 756 C C . GLY A 1 100 ? 12.504 -10.921 1.479 1.00 37.66 100 GLY A C 1
ATOM 757 O O . GLY A 1 100 ? 13.542 -10.714 0.853 1.00 37.66 100 GLY A O 1
ATOM 758 N N . GLU A 1 101 ? 11.981 -10.005 2.293 1.00 39.56 101 GLU A N 1
ATOM 759 C CA . GLU A 1 101 ? 12.636 -8.719 2.544 1.00 39.56 101 GLU A CA 1
ATOM 760 C C . GLU A 1 101 ? 13.740 -8.866 3.591 1.00 39.56 101 GLU A C 1
ATOM 762 O O . GLU A 1 101 ? 13.579 -9.510 4.631 1.00 39.56 101 GLU A O 1
ATOM 767 N N . ILE A 1 102 ? 14.902 -8.289 3.283 1.00 36.78 102 ILE A N 1
ATOM 768 C CA . ILE A 1 102 ? 16.035 -8.196 4.199 1.00 36.78 102 ILE A CA 1
ATOM 769 C C . ILE A 1 102 ? 15.512 -7.620 5.516 1.00 36.78 102 ILE A C 1
ATOM 771 O O . ILE A 1 102 ? 14.869 -6.575 5.536 1.00 36.78 102 ILE A O 1
ATOM 775 N N . ALA A 1 103 ? 15.778 -8.346 6.599 1.00 32.44 103 ALA A N 1
ATOM 776 C CA . ALA A 1 103 ? 15.300 -8.113 7.955 1.00 32.44 103 ALA A CA 1
ATOM 777 C C . ALA A 1 103 ? 15.846 -6.818 8.599 1.00 32.44 103 ALA A C 1
ATOM 779 O O . ALA A 1 103 ? 16.444 -6.859 9.672 1.00 32.44 103 ALA A O 1
ATOM 780 N N . THR A 1 104 ? 15.668 -5.660 7.963 1.00 36.12 104 THR A N 1
ATOM 781 C CA . THR A 1 104 ? 15.935 -4.345 8.568 1.00 36.12 104 THR A CA 1
ATOM 782 C C . THR A 1 104 ? 14.743 -3.801 9.348 1.00 36.12 104 THR A C 1
ATOM 784 O O . THR A 1 104 ? 14.928 -2.933 10.194 1.00 36.12 104 THR A O 1
ATOM 787 N N . ALA A 1 105 ? 13.545 -4.357 9.158 1.00 35.78 105 ALA A N 1
ATOM 788 C CA . ALA A 1 105 ? 12.421 -4.155 10.061 1.00 35.78 105 ALA A CA 1
ATOM 789 C C . ALA A 1 105 ? 11.997 -5.522 10.607 1.00 35.78 105 ALA A C 1
ATOM 791 O O . ALA A 1 105 ? 11.497 -6.374 9.875 1.00 35.78 105 AL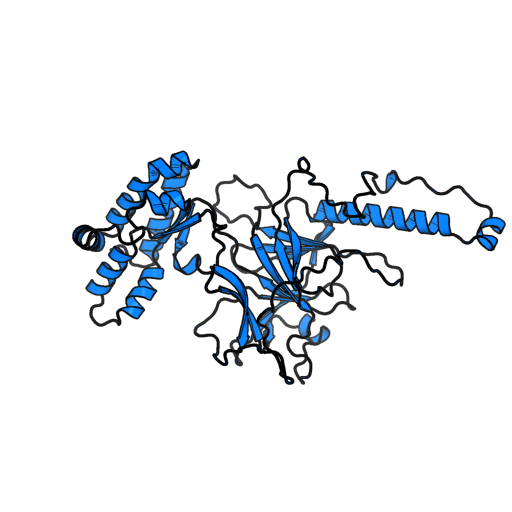A A O 1
ATOM 792 N N . GLY A 1 106 ? 12.245 -5.762 11.897 1.00 32.91 106 GLY A N 1
ATOM 793 C CA . GLY A 1 106 ? 11.665 -6.904 12.603 1.00 32.91 106 GLY A CA 1
ATOM 794 C C . GLY A 1 106 ? 10.131 -6.875 12.553 1.00 32.91 106 GLY A C 1
ATOM 795 O O . GLY A 1 106 ? 9.526 -5.974 11.977 1.00 32.91 106 GLY A O 1
ATOM 796 N N . ALA A 1 107 ? 9.481 -7.865 13.168 1.00 32.97 107 ALA A N 1
ATOM 797 C CA . ALA A 1 107 ? 8.021 -7.940 13.248 1.00 32.97 107 ALA A CA 1
ATOM 798 C C . ALA A 1 107 ? 7.374 -6.566 13.564 1.00 32.97 107 ALA A C 1
ATOM 800 O O . ALA A 1 107 ? 7.579 -6.027 14.650 1.00 32.97 107 ALA A O 1
ATOM 801 N N . GLY A 1 108 ? 6.597 -6.024 12.613 1.00 50.12 108 GLY A N 1
ATOM 802 C CA . GLY A 1 108 ? 5.978 -4.693 12.707 1.00 50.12 108 GLY A CA 1
ATOM 803 C C . GLY A 1 108 ? 6.524 -3.654 11.720 1.00 50.12 108 GLY A C 1
ATOM 804 O O . GLY A 1 108 ? 6.808 -2.531 12.131 1.00 50.12 108 GLY A O 1
ATOM 805 N N . ALA A 1 109 ? 6.653 -3.999 10.431 1.00 52.53 109 ALA A N 1
ATOM 806 C CA . ALA A 1 109 ? 7.063 -3.039 9.404 1.00 52.53 109 ALA A CA 1
ATOM 807 C C . ALA A 1 109 ? 6.128 -1.803 9.400 1.00 52.53 109 ALA A C 1
ATOM 809 O O . ALA A 1 109 ? 4.895 -1.960 9.462 1.00 52.53 109 ALA A O 1
ATOM 810 N N . PRO A 1 110 ? 6.681 -0.575 9.382 1.00 57.12 110 PRO A N 1
ATOM 811 C CA . PRO A 1 110 ? 5.884 0.638 9.452 1.00 57.12 110 PRO A CA 1
ATOM 812 C C . PRO A 1 110 ? 5.097 0.853 8.153 1.00 57.12 110 PRO A C 1
ATOM 814 O O . PRO A 1 110 ? 5.656 0.878 7.068 1.00 57.12 110 PRO A O 1
ATOM 817 N N . VAL A 1 111 ? 3.789 1.080 8.265 1.00 69.50 111 VAL A N 1
ATOM 818 C CA . VAL A 1 111 ? 2.898 1.428 7.138 1.00 69.50 111 VAL A CA 1
ATOM 819 C C . VAL A 1 111 ? 2.703 2.944 7.068 1.00 69.50 111 VAL A C 1
ATOM 821 O O . VAL A 1 111 ? 1.579 3.443 7.028 1.00 69.50 111 VAL A O 1
ATOM 824 N N . ALA A 1 112 ? 3.806 3.694 7.110 1.00 68.50 112 ALA A N 1
ATOM 825 C CA . ALA A 1 112 ? 3.772 5.155 7.087 1.00 68.50 112 ALA A CA 1
ATOM 826 C C . ALA A 1 112 ? 3.001 5.665 5.858 1.00 68.50 112 ALA A C 1
ATOM 828 O O . ALA A 1 112 ? 3.146 5.146 4.757 1.00 68.50 112 ALA A O 1
ATOM 829 N N . GLY A 1 113 ? 2.145 6.673 6.014 1.00 72.38 113 GLY A N 1
ATOM 830 C CA . GLY A 1 113 ? 1.425 7.227 4.863 1.00 72.38 113 GLY A CA 1
ATOM 831 C C . GLY A 1 113 ? 0.241 6.390 4.354 1.00 72.38 113 GLY A C 1
ATOM 832 O O . GLY A 1 113 ? -0.394 6.803 3.383 1.00 72.38 113 GLY A O 1
ATOM 833 N N . LEU A 1 114 ? -0.083 5.249 4.981 1.00 83.19 114 LEU A N 1
ATOM 834 C CA . LEU A 1 114 ? -1.304 4.494 4.684 1.00 83.19 114 LEU A CA 1
ATOM 835 C C . LEU A 1 114 ? -2.536 5.321 5.071 1.00 83.19 114 LEU A C 1
ATOM 837 O O . LEU A 1 114 ? -2.678 5.736 6.222 1.00 83.19 114 LEU A O 1
ATOM 841 N N . LEU A 1 115 ? -3.448 5.514 4.121 1.00 85.19 115 LEU A N 1
ATOM 842 C CA . LEU A 1 115 ? -4.725 6.180 4.341 1.00 85.19 115 LEU A CA 1
ATOM 843 C C . LEU A 1 115 ? -5.854 5.159 4.463 1.00 85.19 115 LEU A C 1
ATOM 845 O O . LEU A 1 115 ? -5.953 4.218 3.673 1.00 85.19 115 LEU A O 1
ATOM 849 N N . VAL A 1 116 ? -6.745 5.373 5.428 1.00 88.38 116 VAL A N 1
ATOM 850 C CA . VAL A 1 116 ? -7.911 4.516 5.664 1.00 88.38 116 VAL A CA 1
ATOM 851 C C . VAL A 1 116 ? -9.164 5.370 5.686 1.00 88.38 116 VAL A C 1
ATOM 853 O O . VAL A 1 116 ? -9.312 6.250 6.530 1.00 88.38 116 VAL A O 1
ATOM 856 N N . GLY A 1 117 ? -10.087 5.114 4.766 1.00 85.56 117 GLY A N 1
ATOM 857 C CA . GLY A 1 117 ? -11.424 5.683 4.854 1.00 85.56 117 GLY A CA 1
ATOM 858 C C . GLY A 1 117 ? -12.366 4.720 5.558 1.00 85.56 117 GLY A C 1
ATOM 859 O O . GLY A 1 117 ? -12.321 3.519 5.311 1.00 85.56 117 GLY A O 1
ATOM 860 N N . MET A 1 118 ? -13.212 5.248 6.439 1.00 85.38 118 MET A N 1
ATOM 861 C CA . MET A 1 118 ? -14.149 4.480 7.252 1.00 85.38 118 MET A CA 1
ATOM 862 C C . MET A 1 118 ? -15.558 5.064 7.165 1.00 85.38 118 MET A C 1
ATOM 864 O O . MET A 1 118 ? -15.782 6.269 7.343 1.00 85.38 118 MET A O 1
ATOM 868 N N . MET A 1 119 ? -16.535 4.196 6.931 1.00 80.56 119 MET A N 1
ATOM 869 C CA . MET A 1 119 ? -17.950 4.537 6.916 1.00 80.56 119 MET A CA 1
ATOM 870 C C . MET A 1 119 ? -18.731 3.554 7.788 1.00 80.56 119 MET A C 1
ATOM 872 O O . MET A 1 119 ? -18.626 2.351 7.572 1.00 80.56 119 MET A O 1
ATOM 876 N N . PRO A 1 120 ? -19.528 4.031 8.763 1.00 71.75 120 PRO A N 1
ATOM 877 C CA . PRO A 1 120 ? -20.509 3.169 9.423 1.00 71.75 120 PRO A CA 1
ATOM 878 C C . PRO A 1 120 ? -21.507 2.664 8.370 1.00 71.75 120 PRO A C 1
ATOM 880 O O . PRO A 1 120 ? -21.615 3.318 7.336 1.00 71.75 120 PRO A O 1
ATOM 883 N N . GLY A 1 121 ? -22.207 1.553 8.640 1.00 62.59 121 GLY A N 1
ATOM 884 C CA . GLY A 1 121 ? -23.065 0.740 7.745 1.00 62.59 121 GLY A CA 1
ATOM 885 C C . GLY A 1 121 ? -24.202 1.410 6.949 1.00 62.59 121 GLY A C 1
ATOM 886 O O . GLY A 1 121 ? -25.203 0.770 6.667 1.00 62.59 121 GLY A O 1
ATOM 887 N N . ARG A 1 122 ? -24.033 2.670 6.557 1.00 61.12 122 ARG A N 1
ATOM 888 C CA . ARG A 1 122 ? -24.924 3.522 5.781 1.00 61.12 122 ARG A CA 1
ATOM 889 C C . ARG A 1 122 ? -24.668 3.497 4.278 1.00 61.12 122 ARG A C 1
ATOM 891 O O . ARG A 1 122 ? -25.095 4.396 3.565 1.00 61.12 122 ARG A O 1
ATOM 898 N N . LEU A 1 123 ? -23.921 2.504 3.795 1.00 59.38 123 LEU A N 1
ATOM 899 C CA . LEU A 1 123 ? -23.484 2.446 2.398 1.00 59.38 123 LEU A CA 1
ATOM 900 C C . LEU A 1 123 ? -24.670 2.282 1.420 1.00 59.38 123 LEU A C 1
ATOM 902 O O . LEU A 1 123 ? -24.534 2.671 0.269 1.00 59.38 123 LEU A O 1
ATOM 906 N N . ASN A 1 124 ? -25.826 1.803 1.910 1.00 60.16 124 ASN A N 1
ATOM 907 C CA . ASN A 1 124 ? -27.099 1.646 1.188 1.00 60.16 124 ASN A CA 1
ATOM 908 C C . ASN A 1 124 ? -28.308 2.090 2.063 1.00 60.16 124 ASN A C 1
ATOM 910 O O . ASN A 1 124 ? -29.337 1.412 2.110 1.00 60.16 124 ASN A O 1
ATOM 914 N N . ASP A 1 125 ? -28.171 3.168 2.850 1.00 58.88 125 ASP A N 1
ATOM 915 C CA . ASP A 1 125 ? -29.268 3.677 3.698 1.00 58.88 125 ASP A CA 1
ATOM 916 C C . ASP A 1 125 ? -30.507 4.033 2.849 1.00 58.88 125 ASP A C 1
ATOM 918 O O . ASP A 1 125 ? -30.418 4.848 1.934 1.00 58.88 125 ASP A O 1
ATOM 922 N N . GLY A 1 126 ? -31.675 3.469 3.190 1.00 55.47 126 GLY A N 1
ATOM 923 C CA . GLY A 1 126 ? -32.962 3.781 2.543 1.00 55.47 126 GLY A CA 1
ATOM 924 C C . GLY A 1 126 ? -33.492 2.735 1.554 1.00 55.47 126 GLY A C 1
ATOM 925 O O . GLY A 1 126 ? -34.560 2.942 0.982 1.00 55.47 126 GLY A O 1
ATOM 926 N N . GLU A 1 127 ? -32.799 1.608 1.378 1.00 54.47 127 GLU A N 1
ATOM 927 C CA . GLU A 1 127 ? -33.163 0.568 0.406 1.00 54.47 127 GLU A CA 1
ATOM 928 C C . GLU A 1 127 ? -33.568 -0.780 1.042 1.00 54.47 127 GLU A C 1
ATOM 930 O O . GLU A 1 127 ? -33.278 -1.050 2.207 1.00 54.47 127 GLU A O 1
ATOM 935 N N . GLN A 1 128 ? -34.262 -1.650 0.288 1.00 47.00 128 GLN A N 1
ATOM 936 C CA . GLN A 1 128 ? -34.699 -2.981 0.768 1.00 47.00 128 GLN A CA 1
ATOM 937 C C . GLN A 1 128 ? -33.532 -3.946 1.035 1.00 47.00 128 GLN A C 1
ATOM 939 O O . GLN A 1 128 ? -33.656 -4.870 1.838 1.00 47.00 128 GLN A O 1
ATOM 944 N N . ASP A 1 129 ? -32.400 -3.742 0.368 1.00 48.94 129 ASP A N 1
ATOM 945 C CA . ASP A 1 129 ? -31.132 -4.448 0.552 1.00 48.94 129 ASP A CA 1
ATOM 946 C C . ASP A 1 129 ? -30.242 -3.788 1.619 1.00 48.94 129 ASP A C 1
ATOM 948 O O . ASP A 1 129 ? -29.029 -4.016 1.641 1.00 48.94 129 ASP A O 1
ATOM 952 N N . PHE A 1 130 ? -30.852 -3.016 2.532 1.00 52.28 130 PHE A N 1
ATOM 953 C CA . PHE A 1 130 ? -30.187 -2.456 3.700 1.00 52.28 130 PHE A CA 1
ATOM 954 C C . PHE A 1 130 ? -29.284 -3.494 4.364 1.00 52.28 130 PHE A C 1
ATOM 956 O O . PHE A 1 130 ? -29.653 -4.646 4.631 1.00 52.28 130 PHE A O 1
ATOM 963 N N . ILE A 1 131 ? -28.067 -3.047 4.625 1.00 58.31 131 ILE A N 1
ATOM 964 C CA . ILE A 1 131 ? -26.991 -3.862 5.145 1.00 58.31 131 ILE A CA 1
ATOM 965 C C . ILE A 1 131 ? -27.201 -4.026 6.663 1.00 58.31 131 ILE A C 1
ATOM 967 O O . ILE A 1 131 ? -26.560 -3.381 7.491 1.00 58.31 131 ILE A O 1
ATOM 971 N N . ASP A 1 132 ? -28.143 -4.888 7.049 1.00 63.16 132 ASP A N 1
ATOM 972 C CA . ASP A 1 132 ? -28.351 -5.251 8.452 1.00 63.16 132 ASP A CA 1
ATOM 973 C C . ASP A 1 132 ? -27.184 -6.126 8.949 1.00 63.16 132 ASP A C 1
ATOM 975 O O . ASP A 1 132 ? -26.787 -7.114 8.316 1.00 63.16 132 ASP A O 1
ATOM 979 N N . ARG A 1 133 ? -26.639 -5.776 10.121 1.00 68.00 133 ARG A N 1
ATOM 980 C CA . ARG A 1 133 ? -25.548 -6.478 10.811 1.00 68.00 133 ARG A CA 1
ATOM 981 C C . ARG A 1 133 ? -25.812 -7.977 10.920 1.00 68.00 133 ARG A C 1
ATOM 983 O O . ARG A 1 133 ? -24.882 -8.764 10.736 1.00 68.00 133 ARG A O 1
ATOM 990 N N . MET A 1 134 ? -27.047 -8.379 11.233 1.00 63.69 134 MET A N 1
ATOM 991 C CA . MET A 1 134 ? -27.391 -9.796 11.406 1.00 63.69 134 MET A CA 1
ATOM 992 C C . MET A 1 134 ? -27.196 -10.596 10.118 1.00 63.69 134 MET A C 1
ATOM 994 O O . MET A 1 134 ? -26.638 -11.693 10.153 1.00 63.69 134 MET A O 1
ATOM 998 N N . ARG A 1 135 ? -27.593 -10.019 8.980 1.00 72.19 135 ARG A N 1
ATOM 999 C CA . ARG A 1 135 ? -27.430 -10.629 7.660 1.00 72.19 135 ARG A CA 1
ATOM 1000 C C . ARG A 1 135 ? -25.959 -10.661 7.256 1.00 72.19 135 ARG A C 1
ATOM 1002 O O . ARG A 1 135 ? -25.453 -11.711 6.871 1.00 72.19 135 ARG A O 1
ATOM 1009 N N . LEU A 1 136 ? -25.247 -9.549 7.437 1.00 76.12 136 LEU A N 1
ATOM 1010 C CA . LEU A 1 136 ? -23.820 -9.462 7.130 1.00 76.12 136 LEU A CA 1
ATOM 1011 C C . LEU A 1 136 ? -22.965 -10.468 7.895 1.00 76.12 136 LEU A C 1
ATOM 1013 O O . LEU A 1 136 ? -22.029 -11.029 7.335 1.00 76.12 136 LEU A O 1
ATOM 1017 N N . ALA A 1 137 ? -23.268 -10.712 9.171 1.00 77.31 137 ALA A N 1
ATOM 1018 C CA . ALA A 1 137 ? -22.482 -11.619 10.003 1.00 77.31 137 ALA A CA 1
ATOM 1019 C C . ALA A 1 137 ? -22.477 -13.079 9.498 1.00 77.31 137 ALA A C 1
ATOM 1021 O O . ALA A 1 137 ? -21.666 -13.876 9.988 1.00 77.31 137 ALA A O 1
ATOM 1022 N N . GLN A 1 138 ? -23.368 -13.415 8.556 1.00 81.81 138 GLN A N 1
ATOM 1023 C CA . GLN A 1 138 ? -23.474 -14.708 7.875 1.00 81.81 138 GLN A CA 1
ATOM 1024 C C . GLN A 1 138 ? -22.912 -14.689 6.440 1.00 81.81 138 GLN A C 1
ATOM 1026 O O . GLN A 1 138 ? -22.794 -15.742 5.817 1.00 81.81 138 GLN A O 1
ATOM 1031 N N . MET A 1 139 ? -22.558 -13.518 5.906 1.00 84.06 139 MET A N 1
ATOM 1032 C CA . MET A 1 139 ? -22.076 -13.348 4.536 1.00 84.06 139 MET A CA 1
ATOM 1033 C C . MET A 1 139 ? -20.544 -13.359 4.483 1.00 84.06 139 MET A C 1
ATOM 1035 O O . MET A 1 139 ? -19.870 -12.875 5.390 1.00 84.06 139 MET A O 1
ATOM 1039 N N . ARG A 1 140 ? -19.982 -13.889 3.389 1.00 88.94 140 ARG A N 1
ATOM 1040 C CA . ARG A 1 140 ? -18.553 -13.718 3.056 1.00 88.94 140 ARG A CA 1
ATOM 1041 C C . ARG A 1 140 ? -18.296 -12.447 2.256 1.00 88.94 140 ARG A C 1
ATOM 1043 O O . ARG A 1 140 ? -17.230 -11.847 2.384 1.00 88.94 140 ARG A O 1
ATOM 1050 N N . GLU A 1 141 ? -19.268 -12.056 1.447 1.00 88.50 141 GLU A N 1
ATOM 1051 C CA . GLU A 1 141 ? -19.271 -10.852 0.626 1.00 88.50 141 GLU A CA 1
ATOM 1052 C C . GLU A 1 141 ? -20.681 -10.273 0.625 1.00 88.50 141 GLU A C 1
ATOM 1054 O O . GLU A 1 141 ? -21.648 -11.033 0.688 1.00 88.50 141 GLU A O 1
ATOM 1059 N N . ALA A 1 142 ? -20.799 -8.952 0.565 1.00 84.69 142 ALA A N 1
ATOM 1060 C CA . ALA A 1 142 ? -22.065 -8.245 0.477 1.00 84.69 142 ALA A CA 1
ATOM 1061 C C . ALA A 1 142 ? -22.042 -7.269 -0.705 1.00 84.69 142 ALA A C 1
ATOM 1063 O O . ALA A 1 142 ? -21.005 -6.647 -0.944 1.00 84.69 142 ALA A O 1
ATOM 1064 N N . PRO A 1 143 ? -23.155 -7.128 -1.440 1.00 80.56 143 PRO A N 1
ATOM 1065 C CA . PRO A 1 143 ? -23.237 -6.177 -2.536 1.00 80.56 143 PRO A CA 1
ATOM 1066 C C . PRO A 1 143 ? -23.199 -4.736 -2.009 1.00 80.56 143 PRO A C 1
ATOM 1068 O O . PRO A 1 143 ? -23.829 -4.400 -1.004 1.00 80.56 143 PRO A O 1
ATOM 1071 N N . SER A 1 144 ? -22.478 -3.875 -2.717 1.00 79.75 144 SER A N 1
ATOM 1072 C CA . SER A 1 144 ? -22.455 -2.431 -2.527 1.00 79.75 144 SER A CA 1
ATOM 1073 C C . SER A 1 144 ? -22.542 -1.725 -3.872 1.00 79.75 144 SER A C 1
ATOM 1075 O O . SER A 1 144 ? -21.751 -2.003 -4.771 1.00 79.75 144 SER A O 1
ATOM 1077 N N . ARG A 1 145 ? -23.445 -0.750 -3.995 1.00 75.50 145 ARG A N 1
ATOM 1078 C CA . ARG A 1 145 ? -23.586 0.072 -5.211 1.00 75.50 145 ARG A CA 1
ATOM 1079 C C . ARG A 1 145 ? -22.479 1.096 -5.380 1.00 75.50 145 ARG A C 1
ATOM 1081 O O . ARG A 1 145 ? -22.319 1.639 -6.474 1.00 75.50 145 ARG A O 1
ATOM 1088 N N . VAL A 1 146 ? -21.762 1.386 -4.295 1.00 78.25 146 VAL A N 1
ATOM 1089 C CA . VAL A 1 146 ? -20.650 2.328 -4.288 1.00 78.25 146 VAL A CA 1
ATOM 1090 C C . VAL A 1 146 ? -19.456 1.706 -3.581 1.00 78.25 146 VAL A C 1
ATOM 1092 O O . VAL A 1 146 ? -19.537 1.298 -2.420 1.00 78.25 146 VAL A O 1
ATOM 1095 N N . ARG A 1 147 ? -18.319 1.662 -4.269 1.00 85.94 147 ARG A N 1
ATOM 1096 C CA . ARG A 1 147 ? -17.034 1.237 -3.699 1.00 85.94 147 ARG A CA 1
ATOM 1097 C C . ARG A 1 147 ? -16.003 2.330 -3.871 1.00 85.94 147 ARG A C 1
ATOM 1099 O O . ARG A 1 147 ? -16.084 3.134 -4.795 1.00 85.94 147 ARG A O 1
ATOM 1106 N N . TYR A 1 148 ? -15.032 2.369 -2.974 1.00 84.75 148 TYR A N 1
ATOM 1107 C CA . TYR A 1 148 ? -14.106 3.491 -2.860 1.00 84.75 148 TYR A CA 1
ATOM 1108 C C . TYR A 1 148 ? -12.666 3.056 -3.090 1.00 84.75 148 TYR A C 1
ATOM 1110 O O . TYR A 1 148 ? -12.231 2.007 -2.618 1.00 84.75 148 TYR A O 1
ATOM 1118 N N . THR A 1 149 ? -11.915 3.900 -3.787 1.00 83.75 149 THR A N 1
ATOM 1119 C CA . THR A 1 149 ? -10.457 3.810 -3.897 1.00 83.75 149 THR A CA 1
ATOM 1120 C C . THR A 1 149 ? -9.824 5.123 -3.454 1.00 83.75 149 THR A C 1
ATOM 1122 O O . THR A 1 149 ? -10.487 6.157 -3.384 1.00 83.75 149 THR A O 1
ATOM 1125 N N . TRP A 1 150 ? -8.529 5.087 -3.146 1.00 81.69 150 TRP A N 1
ATOM 1126 C CA . TRP A 1 150 ? -7.710 6.295 -3.097 1.00 81.69 150 TRP A CA 1
ATOM 1127 C C . TRP A 1 150 ? -7.134 6.549 -4.489 1.00 81.69 150 TRP A C 1
ATOM 1129 O O . TRP A 1 150 ? -6.522 5.656 -5.080 1.00 81.69 150 TRP A O 1
ATOM 1139 N N . GLU A 1 151 ? -7.358 7.748 -5.012 1.00 77.44 151 GLU A N 1
ATOM 1140 C CA . GLU A 1 151 ? -6.856 8.208 -6.307 1.00 77.44 151 GLU A CA 1
ATOM 1141 C C . GLU A 1 151 ? -6.057 9.496 -6.108 1.00 77.44 151 GLU A C 1
ATOM 1143 O O . GLU A 1 151 ? -6.254 10.203 -5.125 1.00 77.44 151 GLU A O 1
ATOM 1148 N N . ASN A 1 152 ? -5.155 9.819 -7.030 1.00 69.62 152 ASN A N 1
ATOM 1149 C CA . ASN A 1 152 ? -4.437 11.090 -6.976 1.00 69.62 152 ASN A CA 1
ATOM 1150 C C . ASN A 1 152 ? -5.231 12.166 -7.724 1.00 69.62 152 ASN A C 1
ATOM 1152 O O . ASN A 1 152 ? -5.674 11.934 -8.851 1.00 69.62 152 ASN A O 1
ATOM 1156 N N . ASP A 1 153 ? -5.389 13.343 -7.121 1.00 67.50 153 ASP A N 1
ATOM 1157 C CA . ASP A 1 153 ? -5.909 14.520 -7.815 1.00 67.50 153 ASP A CA 1
ATOM 1158 C C . ASP A 1 153 ? -4.892 15.063 -8.845 1.00 67.50 153 ASP A C 1
ATOM 1160 O O . ASP A 1 153 ? -3.772 14.564 -8.985 1.00 67.50 153 ASP A O 1
ATOM 1164 N N . SER A 1 154 ? -5.259 16.124 -9.570 1.00 63.72 154 SER A N 1
ATOM 1165 C CA . SER A 1 154 ? -4.383 16.766 -10.565 1.00 63.72 154 SER A CA 1
ATOM 1166 C C . SER A 1 154 ? -3.095 17.364 -9.984 1.00 63.72 154 SER A C 1
ATOM 1168 O O . SER A 1 154 ? -2.186 17.708 -10.737 1.00 63.72 154 SER A O 1
ATOM 1170 N N . ARG A 1 155 ? -3.007 17.497 -8.658 1.00 57.94 155 ARG A N 1
ATOM 1171 C CA . ARG A 1 155 ? -1.838 17.980 -7.915 1.00 57.94 155 ARG A CA 1
ATOM 1172 C C . ARG A 1 155 ? -1.061 16.836 -7.256 1.00 57.94 155 ARG A C 1
ATOM 1174 O O . ARG A 1 155 ? -0.055 17.097 -6.604 1.00 57.94 155 ARG A O 1
ATOM 1181 N N . GLY A 1 156 ? -1.494 15.588 -7.438 1.00 62.62 156 GLY A N 1
ATOM 1182 C CA . GLY A 1 156 ? -0.872 14.406 -6.853 1.00 62.62 156 GLY A CA 1
ATOM 1183 C C . GLY A 1 156 ? -1.286 14.118 -5.408 1.00 62.62 156 GLY A C 1
ATOM 1184 O O . GLY A 1 156 ? -0.688 13.235 -4.795 1.00 62.62 156 GLY A O 1
ATOM 1185 N N . ASN A 1 157 ? -2.276 14.824 -4.851 1.00 67.56 157 ASN A N 1
ATOM 1186 C CA . ASN A 1 157 ? -2.763 14.543 -3.502 1.00 67.56 157 ASN A CA 1
ATOM 1187 C C . ASN A 1 157 ? -3.687 13.322 -3.518 1.00 67.56 157 ASN A C 1
ATOM 1189 O O . ASN A 1 157 ? -4.562 13.242 -4.386 1.00 67.56 157 ASN A O 1
ATOM 1193 N N . PRO A 1 158 ? -3.565 12.408 -2.545 1.00 71.31 158 PRO A N 1
ATOM 1194 C CA . PRO A 1 158 ? -4.491 11.298 -2.420 1.00 71.31 158 PRO A CA 1
ATOM 1195 C C . PRO A 1 158 ? -5.871 11.809 -1.986 1.00 71.31 158 PRO A C 1
ATOM 1197 O O . PRO A 1 158 ? -6.029 12.416 -0.926 1.00 71.31 158 PRO A O 1
ATOM 1200 N N . VAL A 1 159 ? -6.883 11.529 -2.797 1.00 80.19 159 VAL A N 1
ATOM 1201 C CA . VAL A 1 159 ? -8.288 11.845 -2.552 1.00 80.19 159 VAL A CA 1
ATOM 1202 C C . VAL A 1 159 ? -9.136 10.574 -2.642 1.00 80.19 159 VAL A C 1
ATOM 1204 O O . VAL A 1 159 ? -8.864 9.695 -3.466 1.00 80.19 159 VAL A O 1
ATOM 1207 N N . PRO A 1 160 ? -10.166 10.431 -1.796 1.00 81.31 160 PRO A N 1
ATOM 1208 C CA . PRO A 1 160 ? -11.103 9.328 -1.921 1.00 81.31 160 PRO A CA 1
ATOM 1209 C C . PRO A 1 160 ? -11.928 9.493 -3.201 1.00 81.31 160 PRO A C 1
ATOM 1211 O O . PRO A 1 160 ? -12.404 10.586 -3.505 1.00 81.31 160 PRO A O 1
ATOM 1214 N N . HIS A 1 161 ? -12.127 8.403 -3.933 1.00 81.62 161 HIS A N 1
ATOM 1215 C CA . HIS A 1 161 ? -12.965 8.376 -5.125 1.00 81.62 161 HIS A CA 1
ATOM 1216 C C . HIS A 1 161 ? -13.989 7.248 -5.017 1.00 81.62 161 HIS A C 1
ATOM 1218 O O . HIS A 1 161 ? -13.617 6.085 -4.850 1.00 81.62 161 HIS A O 1
ATOM 1224 N N . GLY A 1 162 ? -15.274 7.598 -5.096 1.00 83.19 162 GLY A N 1
ATOM 1225 C CA . GLY A 1 162 ? -16.381 6.643 -5.113 1.00 83.19 162 GLY A CA 1
ATOM 1226 C C . GLY A 1 162 ? -16.726 6.214 -6.538 1.00 83.19 162 GLY A C 1
ATOM 1227 O O . GLY A 1 162 ? -16.815 7.046 -7.434 1.00 83.19 162 GLY A O 1
ATOM 1228 N N . TRP A 1 163 ? -16.939 4.918 -6.738 1.00 79.12 163 TRP A N 1
ATOM 1229 C CA . TRP A 1 163 ? -17.285 4.304 -8.016 1.00 79.12 163 TRP A CA 1
ATOM 1230 C C . TRP A 1 163 ? -18.651 3.649 -7.920 1.00 79.12 163 TRP A C 1
ATOM 1232 O O . TRP A 1 163 ? -18.871 2.851 -7.010 1.00 79.12 163 TRP A O 1
ATOM 1242 N N . HIS A 1 164 ? -19.525 3.907 -8.892 1.00 80.38 164 HIS A N 1
ATOM 1243 C CA . HIS A 1 164 ? -20.721 3.091 -9.065 1.00 80.38 164 HIS A CA 1
ATOM 1244 C C . HIS A 1 164 ? -20.337 1.683 -9.522 1.00 80.38 164 HIS A C 1
ATOM 1246 O O . HIS A 1 164 ? -19.625 1.506 -10.517 1.00 80.38 164 HIS A O 1
ATOM 1252 N N . THR A 1 165 ? -20.823 0.684 -8.794 1.00 76.50 165 THR A N 1
ATOM 1253 C CA . THR A 1 165 ? -20.498 -0.725 -9.011 1.00 76.50 165 THR A CA 1
ATOM 1254 C C . THR A 1 165 ? -21.756 -1.498 -9.395 1.00 76.50 165 THR A C 1
ATOM 1256 O O . THR A 1 165 ? -22.665 -1.631 -8.576 1.00 76.50 165 THR A O 1
ATOM 1259 N N . PRO A 1 166 ? -21.859 -1.960 -10.657 1.00 73.00 166 PRO A N 1
ATOM 1260 C CA . PRO A 1 166 ? -23.027 -2.696 -11.122 1.00 73.00 166 PRO A CA 1
ATOM 1261 C C . PRO A 1 166 ? -23.058 -4.118 -10.537 1.00 73.00 166 PRO A C 1
ATOM 1263 O O . PRO A 1 166 ? -22.008 -4.628 -10.126 1.00 73.00 166 PRO A O 1
ATOM 1266 N N . PRO A 1 167 ? -24.226 -4.787 -10.572 1.00 74.44 167 PRO A N 1
ATOM 1267 C CA . PRO A 1 167 ? -24.357 -6.182 -10.166 1.00 74.44 167 PRO A CA 1
ATOM 1268 C C . PRO A 1 167 ? -23.292 -7.080 -10.805 1.00 74.44 167 PRO A C 1
ATOM 1270 O O . PRO A 1 167 ? -23.043 -7.007 -12.010 1.00 74.44 167 PRO A O 1
ATOM 1273 N N . GLY A 1 168 ? -22.647 -7.914 -9.990 1.00 76.50 168 GLY A N 1
ATOM 1274 C CA . GLY A 1 168 ? -21.544 -8.789 -10.406 1.00 76.50 168 GLY A CA 1
ATOM 1275 C C . GLY A 1 168 ? -20.155 -8.152 -10.280 1.00 76.50 168 GLY A C 1
ATOM 1276 O O . GLY A 1 168 ? -19.152 -8.844 -10.435 1.00 76.50 168 GLY A O 1
ATOM 1277 N N . ARG A 1 169 ? -20.073 -6.851 -9.968 1.00 75.44 169 ARG A N 1
ATOM 1278 C CA . ARG A 1 169 ? -18.834 -6.129 -9.594 1.00 75.44 169 ARG A CA 1
ATOM 1279 C C . ARG A 1 169 ? -18.982 -5.337 -8.287 1.00 75.44 169 ARG A C 1
ATOM 1281 O O . ARG A 1 169 ? -18.095 -4.571 -7.902 1.00 75.44 169 ARG A O 1
ATOM 1288 N N . ASP A 1 170 ? -20.104 -5.529 -7.612 1.00 81.19 170 ASP A N 1
ATOM 1289 C CA . ASP A 1 170 ? -20.554 -4.859 -6.399 1.00 81.19 170 ASP A CA 1
ATOM 1290 C C . ASP A 1 170 ? -20.181 -5.600 -5.109 1.00 81.19 170 ASP A C 1
ATOM 1292 O O . ASP A 1 170 ? -20.351 -5.048 -4.028 1.00 81.19 170 ASP A O 1
ATOM 1296 N N . SER A 1 171 ? -19.620 -6.809 -5.186 1.00 86.31 171 SER A N 1
ATOM 1297 C CA . SER A 1 171 ? -19.213 -7.577 -4.003 1.00 86.31 171 SER A CA 1
ATOM 1298 C C . SER A 1 171 ? -18.094 -6.907 -3.195 1.00 86.31 171 SER A C 1
ATOM 1300 O O . SER A 1 171 ? -16.990 -6.684 -3.698 1.00 86.31 171 SER A O 1
ATOM 1302 N N . VAL A 1 172 ? -18.353 -6.679 -1.906 1.00 88.31 172 VAL A N 1
ATOM 1303 C CA . VAL A 1 172 ? -17.382 -6.249 -0.891 1.00 88.31 172 VAL A CA 1
ATOM 1304 C C . VAL A 1 172 ? -17.214 -7.353 0.148 1.00 88.31 172 VAL A C 1
ATOM 1306 O O . VAL A 1 172 ? -18.196 -7.873 0.676 1.00 88.31 172 VAL A O 1
ATOM 1309 N N . ARG A 1 173 ? -15.973 -7.704 0.493 1.00 92.06 173 ARG A N 1
ATOM 1310 C CA . ARG A 1 173 ? -15.685 -8.762 1.476 1.00 92.06 173 ARG A CA 1
ATOM 1311 C C . ARG A 1 173 ? -16.133 -8.357 2.874 1.00 92.06 173 ARG A C 1
ATOM 1313 O O . ARG A 1 173 ? -15.821 -7.267 3.340 1.00 92.06 173 ARG A O 1
ATOM 1320 N N . VAL A 1 174 ? -16.798 -9.273 3.569 1.00 91.25 174 VAL A N 1
ATOM 1321 C CA . VAL A 1 174 ? -17.273 -9.084 4.944 1.00 91.25 174 VAL A CA 1
ATOM 1322 C C . VAL A 1 174 ? -16.414 -9.914 5.888 1.00 91.25 174 VAL A C 1
ATOM 1324 O O . VAL A 1 174 ? -16.274 -11.125 5.705 1.00 91.25 174 VAL A O 1
ATOM 1327 N N . ARG A 1 175 ? -15.804 -9.287 6.892 1.00 94.00 175 ARG A N 1
ATOM 1328 C CA . ARG A 1 175 ? -14.892 -9.952 7.835 1.00 94.00 175 ARG A CA 1
ATOM 1329 C C . ARG A 1 175 ? -15.213 -9.545 9.265 1.00 94.00 175 ARG A C 1
ATOM 1331 O O . ARG A 1 175 ? -15.668 -8.436 9.513 1.00 94.00 175 ARG A O 1
ATOM 1338 N N . LYS A 1 176 ? -15.011 -10.457 10.213 1.00 92.62 176 LYS A N 1
ATOM 1339 C CA . LYS A 1 176 ? -15.168 -10.180 11.647 1.00 92.62 176 LYS A CA 1
ATOM 1340 C C . LYS A 1 176 ? -13.820 -9.752 12.210 1.00 92.62 176 LYS A C 1
ATOM 1342 O O . LYS A 1 176 ? -12.803 -10.319 11.826 1.00 92.62 176 LYS A O 1
ATOM 1347 N N . MET A 1 177 ? -13.823 -8.772 13.109 1.00 91.81 177 MET A N 1
ATOM 1348 C CA . MET A 1 177 ? -12.643 -8.517 13.932 1.00 91.81 177 MET A CA 1
ATOM 1349 C C . MET A 1 177 ? -12.604 -9.524 15.080 1.00 91.81 177 MET A C 1
ATOM 1351 O O . MET A 1 177 ? -13.611 -9.727 15.763 1.00 91.81 177 MET A O 1
ATOM 1355 N N . GLU A 1 178 ? -11.447 -10.136 15.299 1.00 91.88 178 GLU A N 1
ATOM 1356 C CA . GLU A 1 178 ? -11.252 -11.182 16.305 1.00 91.88 178 GLU A CA 1
ATOM 1357 C C . GLU A 1 178 ? -10.365 -10.683 17.440 1.00 91.88 178 GLU A C 1
ATOM 1359 O O . GLU A 1 178 ? -9.487 -9.851 17.230 1.00 91.88 178 GLU A O 1
ATOM 1364 N N . TYR A 1 179 ? -10.611 -11.146 18.666 1.00 89.38 179 TYR A N 1
ATOM 1365 C CA . TYR A 1 179 ? -9.797 -10.743 19.810 1.00 89.38 179 TYR A CA 1
ATOM 1366 C C . TYR A 1 179 ? -8.463 -11.494 19.804 1.00 89.38 179 TYR A C 1
ATOM 1368 O O . TYR A 1 179 ? -8.446 -12.718 19.924 1.00 89.38 179 TYR A O 1
ATOM 1376 N N . ASP A 1 180 ? -7.349 -10.766 19.730 1.00 85.88 180 ASP A N 1
ATOM 1377 C CA . ASP A 1 180 ? -6.006 -11.320 19.881 1.00 85.88 180 ASP A CA 1
ATOM 1378 C C . ASP A 1 180 ? -5.483 -11.023 21.293 1.00 85.88 180 ASP A C 1
ATOM 1380 O O . ASP A 1 180 ? -5.165 -9.884 21.650 1.00 85.88 180 ASP A O 1
ATOM 1384 N N . SER A 1 181 ? -5.372 -12.074 22.109 1.00 84.31 181 SER A N 1
ATOM 1385 C CA . SER A 1 181 ? -4.923 -11.981 23.500 1.00 84.31 181 SER A CA 1
ATOM 1386 C C . SER A 1 181 ? -3.467 -11.532 23.648 1.00 84.31 181 SER A C 1
ATOM 1388 O O . SER A 1 181 ? -3.110 -11.007 24.703 1.00 84.31 181 SER A O 1
ATOM 1390 N N . ARG A 1 182 ? -2.632 -11.688 22.610 1.00 83.12 182 ARG A N 1
ATOM 1391 C CA . ARG A 1 182 ? -1.208 -11.309 22.635 1.00 83.12 182 ARG A CA 1
ATOM 1392 C C . ARG A 1 182 ? -1.022 -9.798 22.585 1.00 83.12 182 ARG A C 1
ATOM 1394 O O . ARG A 1 182 ? -0.135 -9.270 23.243 1.00 83.12 182 ARG A O 1
ATOM 1401 N N . VAL A 1 183 ? -1.865 -9.116 21.810 1.00 78.50 183 VAL A N 1
ATOM 1402 C CA . VAL A 1 183 ? -1.871 -7.648 21.680 1.00 78.50 183 VAL A CA 1
ATOM 1403 C C . VAL A 1 183 ? -3.009 -6.997 22.472 1.00 78.50 183 VAL A C 1
ATOM 1405 O O . VAL A 1 183 ? -3.132 -5.781 22.482 1.00 78.50 183 VAL A O 1
ATOM 1408 N N . GLN A 1 184 ? -3.835 -7.792 23.160 1.00 82.12 184 GLN A N 1
ATOM 1409 C CA . GLN A 1 184 ? -4.973 -7.346 23.972 1.00 82.12 184 GLN A CA 1
ATOM 1410 C C . GLN A 1 184 ? -5.980 -6.453 23.223 1.00 82.12 184 GLN A C 1
ATOM 1412 O O . GLN A 1 184 ? -6.612 -5.582 23.826 1.00 82.12 184 GLN A O 1
ATOM 1417 N N . ALA A 1 185 ? -6.166 -6.694 21.925 1.00 86.88 185 ALA A N 1
ATOM 1418 C CA . ALA A 1 185 ? -7.008 -5.883 21.049 1.00 86.88 185 ALA A CA 1
ATOM 1419 C C . ALA A 1 185 ? -7.751 -6.737 20.022 1.00 86.88 185 ALA A C 1
ATOM 1421 O O . ALA A 1 185 ? -7.427 -7.906 19.815 1.00 86.88 185 ALA A O 1
ATOM 1422 N N . TYR A 1 186 ? -8.748 -6.142 19.370 1.00 90.75 186 TYR A N 1
ATOM 1423 C CA . TYR A 1 186 ? -9.401 -6.767 18.230 1.00 90.75 186 TYR A CA 1
ATOM 1424 C C . TYR A 1 186 ? -8.600 -6.500 16.964 1.00 90.75 186 TYR A C 1
ATOM 1426 O O . TYR A 1 186 ? -8.167 -5.372 16.731 1.00 90.75 186 TYR A O 1
ATOM 1434 N N . THR A 1 187 ? -8.411 -7.518 16.135 1.00 92.69 187 THR A N 1
ATOM 1435 C CA . THR A 1 187 ? -7.595 -7.423 14.930 1.00 92.69 187 THR A CA 1
ATOM 1436 C C . THR A 1 187 ? -8.309 -7.994 13.712 1.00 92.69 187 THR A C 1
ATOM 1438 O O . THR A 1 187 ? -9.218 -8.821 13.809 1.00 92.69 187 THR A O 1
ATOM 1441 N N . PHE A 1 188 ? -7.911 -7.501 12.545 1.00 93.50 188 PHE A N 1
ATOM 1442 C CA . PHE A 1 188 ? -8.272 -8.050 11.246 1.00 93.50 188 PHE A CA 1
ATOM 1443 C C . PHE A 1 188 ? -7.089 -7.877 10.294 1.00 93.50 188 PHE A C 1
ATOM 1445 O O . PHE A 1 188 ? -6.578 -6.768 10.159 1.00 93.50 188 PHE A O 1
ATOM 1452 N N . THR A 1 189 ? -6.670 -8.948 9.621 1.00 91.88 189 THR A N 1
ATOM 1453 C CA . THR A 1 189 ? -5.596 -8.908 8.622 1.00 91.88 189 THR A CA 1
ATOM 1454 C C . THR A 1 189 ? -6.181 -9.013 7.220 1.00 91.88 189 THR A C 1
ATOM 1456 O O . THR A 1 189 ? -6.963 -9.923 6.944 1.00 91.88 189 THR A O 1
ATOM 1459 N N . THR A 1 190 ? -5.796 -8.089 6.339 1.00 88.75 190 THR A N 1
ATOM 1460 C CA . THR A 1 190 ? -6.221 -8.078 4.938 1.00 88.75 190 THR A CA 1
ATOM 1461 C C . THR A 1 190 ? -5.736 -9.319 4.188 1.00 88.75 190 THR A C 1
ATOM 1463 O O . THR A 1 190 ? -4.792 -10.002 4.592 1.00 88.75 190 THR A O 1
ATOM 1466 N N . GLU A 1 191 ? -6.412 -9.623 3.086 1.00 86.31 191 GLU A N 1
ATOM 1467 C CA . GLU A 1 191 ? -6.127 -10.778 2.232 1.00 86.31 191 GLU A CA 1
ATOM 1468 C C . GLU A 1 191 ? -5.189 -10.437 1.073 1.00 86.31 191 GLU A C 1
ATOM 1470 O O . GLU A 1 191 ? -4.560 -11.337 0.523 1.00 86.31 191 GLU A O 1
ATOM 1475 N N . GLU A 1 192 ? -5.091 -9.159 0.695 1.00 76.81 192 GLU A N 1
ATOM 1476 C CA . GLU A 1 192 ? -4.132 -8.694 -0.304 1.00 76.81 192 GLU A CA 1
ATOM 1477 C C . GLU A 1 192 ? -2.711 -8.697 0.244 1.00 76.81 192 GLU A C 1
ATOM 1479 O O . GLU A 1 192 ? -2.497 -8.414 1.423 1.00 76.81 192 GLU A O 1
ATOM 1484 N N . GLU A 1 193 ? -1.749 -8.930 -0.648 1.00 71.06 193 GLU A N 1
ATOM 1485 C CA . GLU A 1 193 ? -0.341 -8.685 -0.364 1.00 71.06 193 GLU A CA 1
ATOM 1486 C C . GLU A 1 193 ? 0.062 -7.248 -0.766 1.00 71.06 193 GLU A C 1
ATOM 1488 O O . GLU A 1 193 ? -0.369 -6.762 -1.820 1.00 71.06 193 GLU A O 1
ATOM 1493 N N . PRO A 1 194 ? 0.889 -6.567 0.050 1.00 71.94 194 PRO A N 1
ATOM 1494 C CA . PRO A 1 194 ? 1.328 -7.003 1.377 1.00 71.94 194 PRO A CA 1
ATOM 1495 C C . PRO A 1 194 ? 0.179 -6.919 2.392 1.00 71.94 194 PRO A C 1
ATOM 1497 O O . PRO A 1 194 ? -0.605 -5.964 2.394 1.00 71.94 194 PRO A O 1
ATOM 1500 N N . ARG A 1 195 ? 0.080 -7.919 3.273 1.00 82.06 195 ARG A N 1
ATOM 1501 C CA . ARG A 1 195 ? -0.991 -7.960 4.278 1.00 82.06 195 ARG A CA 1
ATOM 1502 C C . ARG A 1 195 ? -0.859 -6.825 5.287 1.00 82.06 195 ARG A C 1
ATOM 1504 O O . ARG A 1 195 ? 0.213 -6.561 5.823 1.00 82.06 195 ARG A O 1
ATOM 1511 N N . ILE A 1 196 ? -1.981 -6.204 5.624 1.00 85.88 196 ILE A N 1
ATOM 1512 C CA . ILE A 1 196 ? -2.088 -5.144 6.625 1.00 85.88 196 ILE A CA 1
ATOM 1513 C C . ILE A 1 196 ? -3.003 -5.645 7.734 1.00 85.88 196 ILE A C 1
ATOM 1515 O O . ILE A 1 196 ? -4.099 -6.134 7.481 1.00 85.88 196 ILE A O 1
ATOM 1519 N N . THR A 1 197 ? -2.570 -5.516 8.982 1.00 90.56 197 THR A N 1
ATOM 1520 C CA . THR A 1 197 ? -3.396 -5.812 10.152 1.00 90.56 197 THR A CA 1
ATOM 1521 C C . THR A 1 197 ? -3.963 -4.522 10.721 1.00 90.56 197 THR A C 1
ATOM 1523 O O . THR A 1 197 ? -3.218 -3.680 11.220 1.00 90.56 197 THR A O 1
ATOM 1526 N N . ILE A 1 198 ? -5.283 -4.380 10.659 1.00 90.81 198 ILE A N 1
ATOM 1527 C CA . ILE A 1 198 ? -6.047 -3.370 11.386 1.00 90.81 198 ILE A CA 1
ATOM 1528 C C . ILE A 1 198 ? -6.171 -3.821 12.839 1.00 90.81 198 ILE A C 1
ATOM 1530 O O . ILE A 1 198 ? -6.568 -4.954 13.108 1.00 90.81 198 ILE A O 1
ATOM 1534 N N . VAL A 1 199 ? -5.856 -2.927 13.769 1.00 90.31 199 VAL A N 1
ATOM 1535 C CA . VAL A 1 199 ? -5.967 -3.134 15.213 1.00 90.31 199 VAL A CA 1
ATOM 1536 C C . VAL A 1 199 ? -6.959 -2.121 15.769 1.00 90.31 199 VAL A C 1
ATOM 1538 O O . VAL A 1 199 ? -6.885 -0.933 15.456 1.00 90.31 199 VAL A O 1
ATOM 1541 N N . TRP A 1 200 ? -7.881 -2.590 16.601 1.00 89.88 200 TRP A N 1
ATOM 1542 C CA . TRP A 1 200 ? -8.866 -1.761 17.277 1.00 89.88 200 TRP A CA 1
ATOM 1543 C C . TRP A 1 200 ? -8.946 -2.107 18.761 1.00 89.88 200 TRP A C 1
ATOM 1545 O O . TRP A 1 200 ? -9.243 -3.242 19.150 1.00 89.88 200 TRP A O 1
ATOM 1555 N N . THR A 1 201 ? -8.717 -1.095 19.591 1.00 84.06 201 THR A N 1
ATOM 1556 C CA . THR A 1 201 ? -8.855 -1.171 21.044 1.00 84.06 201 THR A CA 1
ATOM 1557 C C . THR A 1 201 ? -10.046 -0.309 21.455 1.00 84.06 201 THR A C 1
ATOM 1559 O O . THR A 1 201 ? -9.948 0.916 21.373 1.00 84.06 201 THR A O 1
ATOM 1562 N N . PRO A 1 202 ? -11.176 -0.900 21.881 1.00 77.81 202 PRO A N 1
ATOM 1563 C CA . PRO A 1 202 ? -12.352 -0.134 22.273 1.00 77.81 202 PRO A CA 1
ATOM 1564 C C . PRO A 1 202 ? -12.089 0.672 23.549 1.00 77.81 202 PRO A C 1
ATOM 1566 O O . PRO A 1 202 ? -11.489 0.167 24.504 1.00 77.81 202 PRO A O 1
ATOM 1569 N N . ASP A 1 203 ? -12.629 1.887 23.598 1.00 66.12 203 ASP A N 1
ATOM 1570 C CA . ASP A 1 203 ? -12.662 2.728 24.796 1.00 66.12 203 ASP A CA 1
ATOM 1571 C C . ASP A 1 203 ? -13.705 2.154 25.777 1.00 66.12 203 ASP A C 1
ATOM 1573 O O . ASP A 1 203 ? -14.831 2.635 25.855 1.00 66.12 203 ASP A O 1
ATOM 1577 N N . ARG A 1 204 ? -13.430 1.047 26.480 1.00 53.47 204 ARG A N 1
ATOM 1578 C CA . ARG A 1 204 ? -14.417 0.510 27.439 1.00 53.47 204 ARG A CA 1
ATOM 1579 C C . ARG A 1 204 ? -14.400 1.291 28.751 1.00 53.47 204 ARG A C 1
ATOM 1581 O O . ARG A 1 204 ? -13.433 1.208 29.505 1.00 53.47 204 ARG A O 1
ATOM 1588 N N . THR A 1 205 ? -15.545 1.879 29.089 1.00 45.84 205 THR A N 1
ATOM 1589 C CA . THR A 1 205 ? -16.075 1.886 30.461 1.00 45.84 205 THR A CA 1
ATOM 1590 C C . THR A 1 205 ? -17.509 1.367 30.402 1.00 45.84 205 THR A C 1
ATOM 1592 O O . THR A 1 205 ? -18.346 1.972 29.744 1.00 45.84 205 THR A O 1
ATOM 1595 N N . ASP A 1 206 ? -17.799 0.241 31.052 1.00 37.56 206 ASP A N 1
ATOM 1596 C CA . ASP A 1 206 ? -19.091 -0.469 31.004 1.00 37.56 206 ASP A CA 1
ATOM 1597 C C . ASP A 1 206 ? -20.267 0.279 31.699 1.00 37.56 206 ASP A C 1
ATOM 1599 O O . ASP A 1 206 ? -21.280 -0.328 32.038 1.00 37.56 206 ASP A O 1
ATOM 1603 N N . ASP A 1 207 ? -20.184 1.599 31.894 1.00 35.72 207 ASP A N 1
ATOM 1604 C CA . ASP A 1 207 ? -21.150 2.387 32.670 1.00 35.72 207 ASP A CA 1
ATOM 1605 C C . ASP A 1 207 ? -21.910 3.385 31.803 1.00 35.72 207 ASP A C 1
ATOM 1607 O O . ASP A 1 207 ? -21.322 4.311 31.285 1.00 35.72 207 ASP A O 1
ATOM 1611 N N . LYS A 1 208 ? -23.237 3.299 31.702 1.00 35.81 208 LYS A N 1
ATOM 1612 C CA . LYS A 1 208 ? -24.066 4.282 30.973 1.00 35.81 208 LYS A CA 1
ATOM 1613 C C . LYS A 1 208 ? -23.813 5.741 31.417 1.00 35.81 208 LYS A C 1
ATOM 1615 O O . LYS A 1 208 ? -24.485 6.232 32.324 1.00 35.81 208 LYS A O 1
ATOM 1620 N N . LYS A 1 209 ? -22.917 6.466 30.744 1.00 33.62 209 LYS A N 1
ATOM 1621 C CA . LYS A 1 209 ? -22.790 7.934 30.769 1.00 33.62 209 LYS A CA 1
ATOM 1622 C C . LYS A 1 209 ? -22.378 8.436 29.379 1.00 33.62 209 LYS A C 1
ATOM 1624 O O . LYS A 1 209 ? -21.758 7.693 28.632 1.00 33.62 209 LYS A O 1
ATOM 1629 N N . PRO A 1 210 ? -22.743 9.668 28.985 1.00 31.08 210 PRO A N 1
ATOM 1630 C CA . PRO A 1 210 ? -22.391 10.183 27.669 1.00 31.08 210 PRO A CA 1
ATOM 1631 C C . PRO A 1 210 ? -20.905 10.546 27.654 1.00 31.08 210 PRO A C 1
ATOM 1633 O O . PRO A 1 210 ? -20.483 11.418 28.414 1.00 31.08 210 PRO A O 1
ATOM 1636 N N . TRP A 1 211 ? -20.112 9.909 26.793 1.00 36.00 211 TRP A N 1
ATOM 1637 C CA . TRP A 1 211 ? -18.699 10.261 26.658 1.00 36.00 211 TRP A CA 1
ATOM 1638 C C . TRP A 1 211 ? -18.443 11.104 25.422 1.00 36.00 211 TRP A C 1
ATOM 1640 O O . TRP A 1 211 ? -18.593 10.687 24.277 1.00 36.00 211 TRP A O 1
ATOM 1650 N N . ASN A 1 212 ? -18.019 12.323 25.725 1.00 35.53 212 ASN A N 1
ATOM 1651 C CA . ASN A 1 212 ? -17.140 13.135 24.915 1.00 35.53 212 ASN A CA 1
ATOM 1652 C C . ASN A 1 212 ? -15.708 12.867 25.401 1.00 35.53 212 ASN A C 1
ATOM 1654 O O . ASN A 1 212 ? -15.407 13.139 26.563 1.00 35.53 212 ASN A O 1
ATOM 165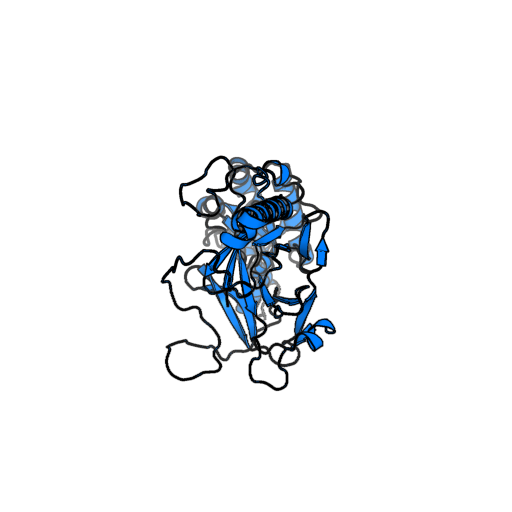8 N N . THR A 1 213 ? -14.835 12.384 24.520 1.00 30.91 213 THR A N 1
ATOM 1659 C CA . THR A 1 213 ? -13.384 12.307 24.749 1.00 30.91 213 THR A CA 1
ATOM 1660 C C . THR A 1 213 ? -12.622 12.786 23.507 1.00 30.91 213 THR A C 1
ATOM 1662 O O . THR A 1 213 ? -12.007 12.021 22.781 1.00 30.91 213 THR A O 1
ATOM 1665 N N . GLY A 1 214 ? -12.692 14.099 23.262 1.00 26.22 214 GLY A N 1
ATOM 1666 C CA . GLY A 1 214 ? -11.549 14.927 22.852 1.00 26.22 214 GLY A CA 1
ATOM 1667 C C . GLY A 1 214 ? -10.738 14.554 21.601 1.00 26.22 214 GLY A C 1
ATOM 1668 O O . GLY A 1 214 ? -9.605 14.109 21.719 1.00 26.22 214 GLY A O 1
ATOM 1669 N N . ASN A 1 215 ? -11.226 14.963 20.427 1.00 28.45 215 ASN A N 1
ATOM 1670 C CA . ASN A 1 215 ? -10.539 15.978 19.616 1.00 28.45 215 ASN A CA 1
ATOM 1671 C C . ASN A 1 215 ? -11.609 16.771 18.839 1.00 28.45 215 ASN A C 1
ATOM 1673 O O . ASN A 1 215 ? -12.205 16.270 17.890 1.00 28.45 215 ASN A O 1
ATOM 1677 N N . GLN A 1 216 ? -11.923 17.986 19.302 1.00 35.84 216 GLN A N 1
ATOM 1678 C CA . GLN A 1 216 ? -12.791 18.937 18.589 1.00 35.84 216 GLN A CA 1
ATOM 1679 C C . GLN A 1 216 ? -11.984 20.041 17.896 1.00 35.84 216 GLN A C 1
ATOM 1681 O O . GLN A 1 216 ? -12.526 21.108 17.598 1.00 35.84 216 GLN A O 1
ATOM 1686 N N . ALA A 1 217 ? -10.706 19.802 17.592 1.00 29.31 217 ALA A N 1
ATOM 1687 C CA . ALA A 1 217 ? -10.056 20.611 16.577 1.00 29.31 217 ALA A CA 1
ATOM 1688 C C . ALA A 1 217 ? -10.842 20.411 15.273 1.00 29.31 217 ALA A C 1
ATOM 1690 O O . ALA A 1 217 ? -10.923 19.304 14.748 1.00 29.31 217 ALA A O 1
ATOM 1691 N N . ARG A 1 218 ? -11.505 21.469 14.800 1.00 34.50 218 ARG A N 1
ATOM 1692 C CA . ARG A 1 218 ? -12.057 21.541 13.447 1.00 34.50 218 ARG A CA 1
ATOM 1693 C C . ARG A 1 218 ? -10.963 22.106 12.541 1.00 34.50 218 ARG A C 1
ATOM 1695 O O . ARG A 1 218 ? -10.771 23.321 12.565 1.00 34.50 218 ARG A O 1
ATOM 1702 N N . PRO A 1 219 ? -10.285 21.309 11.703 1.00 30.67 219 PRO A N 1
ATOM 1703 C CA . PRO A 1 219 ? -9.707 21.852 10.488 1.00 30.67 219 PRO A CA 1
ATOM 1704 C C . PRO A 1 219 ? -10.864 22.248 9.564 1.00 30.67 219 PRO A C 1
ATOM 1706 O O . PRO A 1 219 ? -11.736 21.435 9.258 1.00 30.67 219 PRO A O 1
ATOM 1709 N N . VAL A 1 220 ? -10.906 23.506 9.136 1.00 36.50 220 VAL A N 1
ATOM 1710 C CA . VAL A 1 220 ? -11.782 23.943 8.043 1.00 36.50 220 VAL A CA 1
ATOM 1711 C C . VAL A 1 220 ? -10.999 23.777 6.751 1.00 36.50 220 VAL A C 1
ATOM 1713 O O . VAL A 1 220 ? -10.186 24.640 6.448 1.00 36.50 220 VAL A O 1
ATOM 1716 N N . LEU A 1 221 ? -11.199 22.680 6.016 1.00 33.94 221 LEU A N 1
ATOM 1717 C CA . LEU A 1 221 ? -10.509 22.393 4.749 1.00 33.94 221 LEU A CA 1
ATOM 1718 C C . LEU A 1 221 ? -11.391 21.512 3.819 1.00 33.94 221 LEU A C 1
ATOM 1720 O O . LEU A 1 221 ? -12.377 20.945 4.289 1.00 33.94 221 LEU A O 1
ATOM 1724 N N . PRO A 1 222 ? -11.120 21.496 2.495 1.00 28.97 222 PRO A N 1
ATOM 1725 C CA . PRO A 1 222 ? -12.115 21.588 1.417 1.00 28.97 222 PRO A CA 1
ATOM 1726 C C . PRO A 1 222 ? -12.993 20.345 1.205 1.00 28.97 222 PRO A C 1
ATOM 1728 O O . PRO A 1 222 ? -12.630 19.233 1.575 1.00 28.97 222 PRO A O 1
ATOM 1731 N N . ASN A 1 223 ? -14.155 20.566 0.574 1.00 29.22 223 ASN A N 1
ATOM 1732 C CA . ASN A 1 223 ? -15.199 19.567 0.324 1.00 29.22 223 ASN A CA 1
ATOM 1733 C C . ASN A 1 223 ? -14.650 18.268 -0.310 1.00 29.22 223 ASN A C 1
ATOM 1735 O O . ASN A 1 223 ? -14.175 18.310 -1.447 1.00 29.22 223 ASN A O 1
ATOM 1739 N N . PRO A 1 224 ? -14.756 17.112 0.371 1.00 34.81 224 PRO A N 1
ATOM 1740 C CA . PRO A 1 224 ? -14.475 15.811 -0.226 1.00 34.81 224 PRO A CA 1
ATOM 1741 C C . PRO A 1 224 ? -15.544 15.448 -1.270 1.00 34.81 224 PRO A C 1
ATOM 1743 O O . PRO A 1 224 ? -16.730 15.713 -1.076 1.00 34.81 224 PRO A O 1
ATOM 1746 N N . VAL A 1 225 ? -15.123 14.822 -2.372 1.00 34.44 225 VAL A N 1
ATOM 1747 C CA . VAL A 1 225 ? -16.019 14.313 -3.422 1.00 34.44 225 VAL A CA 1
ATOM 1748 C C . VAL A 1 225 ? -16.704 13.049 -2.898 1.00 34.44 225 VAL A C 1
ATOM 1750 O O . VAL A 1 225 ? -16.111 11.974 -2.854 1.00 34.44 225 VAL A O 1
ATOM 1753 N N . VAL A 1 226 ? -17.947 13.198 -2.448 1.00 36.69 226 VAL A N 1
ATOM 1754 C CA . VAL A 1 226 ? -18.825 12.110 -2.002 1.00 36.69 226 VAL A CA 1
ATOM 1755 C C . VAL A 1 226 ? -19.940 11.954 -3.031 1.00 36.69 226 VAL A C 1
ATOM 1757 O O . VAL A 1 226 ? -20.448 12.943 -3.554 1.00 36.69 226 VAL A O 1
ATOM 1760 N N . VAL A 1 227 ? -20.294 10.709 -3.339 1.00 33.44 227 VAL A N 1
ATOM 1761 C CA . VAL A 1 227 ? -21.433 10.383 -4.202 1.00 33.44 227 VAL A CA 1
ATOM 1762 C C . VAL A 1 227 ? -22.708 10.557 -3.375 1.00 33.44 227 VAL A C 1
ATOM 1764 O O . VAL A 1 227 ? -22.881 9.880 -2.364 1.00 33.44 227 VAL A O 1
ATOM 1767 N N . ASP A 1 228 ? -23.563 11.492 -3.776 1.00 31.86 228 ASP A N 1
ATOM 1768 C CA . ASP A 1 228 ? -24.818 11.825 -3.096 1.00 31.86 228 ASP A CA 1
ATOM 1769 C C . ASP A 1 228 ? -25.977 11.004 -3.698 1.00 31.86 228 ASP A C 1
ATOM 1771 O O . ASP A 1 228 ? -26.080 10.940 -4.928 1.00 31.86 228 ASP A O 1
ATOM 1775 N N . PRO A 1 229 ? -26.917 10.440 -2.916 1.00 33.06 229 PRO A N 1
ATOM 1776 C CA . PRO A 1 229 ? -28.308 10.439 -3.338 1.00 33.06 229 PRO A CA 1
ATOM 1777 C C . PRO A 1 229 ? -28.816 11.877 -3.139 1.00 33.06 229 PRO A C 1
ATOM 1779 O O . PRO A 1 229 ? -29.203 12.246 -2.036 1.00 33.06 229 PRO A O 1
ATOM 1782 N N . LEU A 1 230 ? -28.730 12.713 -4.182 1.00 27.56 230 LEU A N 1
ATOM 1783 C CA . LEU A 1 230 ? -29.011 14.159 -4.113 1.00 27.56 230 LEU A CA 1
ATOM 1784 C C . LEU A 1 230 ? -30.277 14.503 -3.300 1.00 27.56 230 LEU A C 1
ATOM 1786 O O . LEU A 1 230 ? -31.367 14.007 -3.604 1.00 27.56 230 LEU A O 1
ATOM 1790 N N . PRO A 1 231 ? -30.181 15.517 -2.424 1.00 32.97 231 PRO A N 1
ATOM 1791 C CA . PRO A 1 231 ? -31.033 16.681 -2.592 1.00 32.97 231 PRO A CA 1
ATOM 1792 C C . PRO A 1 231 ? -30.227 17.971 -2.797 1.00 32.97 231 PRO A C 1
ATOM 1794 O O . PRO A 1 231 ? -29.048 18.097 -2.492 1.00 32.97 231 PRO A O 1
ATOM 1797 N N . VAL A 1 232 ? -30.926 18.929 -3.394 1.00 33.94 232 VAL A N 1
ATOM 1798 C CA . VAL A 1 232 ? -30.434 20.120 -4.089 1.00 33.94 232 VAL A CA 1
ATOM 1799 C C . VAL A 1 232 ? -29.503 21.017 -3.255 1.00 33.94 232 VAL A C 1
ATOM 1801 O O . VAL A 1 232 ? -29.818 21.391 -2.128 1.00 33.94 232 VAL A O 1
ATOM 1804 N N . ASN A 1 233 ? -28.442 21.474 -3.933 1.00 32.31 233 ASN A N 1
ATOM 1805 C CA . ASN A 1 233 ? -27.480 22.531 -3.590 1.00 32.31 233 ASN A CA 1
ATOM 1806 C C . ASN A 1 233 ? -26.313 22.182 -2.654 1.00 32.31 233 ASN A C 1
ATOM 1808 O O . ASN A 1 233 ? -26.207 22.702 -1.548 1.00 32.31 233 ASN A O 1
ATOM 1812 N N . THR A 1 234 ? -25.310 21.518 -3.226 1.00 30.45 234 THR A N 1
ATOM 1813 C CA . THR A 1 234 ? -23.898 21.929 -3.123 1.00 30.45 234 THR A CA 1
ATOM 1814 C C . THR A 1 234 ? -23.161 21.454 -4.376 1.00 30.45 234 THR A C 1
ATOM 1816 O O . THR A 1 234 ? -23.350 20.332 -4.830 1.00 30.45 234 THR A O 1
ATOM 1819 N N . GLY A 1 235 ? -22.376 22.339 -5.001 1.00 31.91 235 GLY A N 1
ATOM 1820 C CA . GLY A 1 235 ? -21.715 22.104 -6.292 1.00 31.91 235 GLY A CA 1
ATOM 1821 C C . GLY A 1 235 ? -20.644 21.010 -6.245 1.00 31.91 235 GLY A C 1
ATOM 1822 O O . GLY A 1 235 ? -19.458 21.313 -6.141 1.00 31.91 235 GLY A O 1
ATOM 1823 N N . ILE A 1 236 ? -21.074 19.752 -6.325 1.00 37.69 236 ILE A N 1
ATOM 1824 C CA . ILE A 1 236 ? -20.246 18.546 -6.388 1.00 37.69 236 ILE A CA 1
ATOM 1825 C C . ILE A 1 236 ? -20.427 17.939 -7.783 1.00 37.69 236 ILE A C 1
ATOM 1827 O O . ILE A 1 236 ? -21.530 17.547 -8.162 1.00 37.69 236 ILE A O 1
ATOM 1831 N N . THR A 1 237 ? -19.351 17.860 -8.566 1.00 34.22 237 THR A N 1
ATOM 1832 C CA . THR A 1 237 ? -19.388 17.239 -9.896 1.00 34.22 237 THR A CA 1
ATOM 1833 C C . THR A 1 237 ? -19.151 15.736 -9.763 1.00 34.22 237 THR A C 1
ATOM 1835 O O . THR A 1 237 ? -18.019 15.283 -9.604 1.00 34.22 237 THR A O 1
ATOM 1838 N N . ALA A 1 238 ? -20.237 14.966 -9.812 1.00 32.31 238 ALA A N 1
ATOM 1839 C CA . ALA A 1 238 ? -20.226 13.513 -9.939 1.00 32.31 238 ALA A CA 1
ATOM 1840 C C . ALA A 1 238 ? -19.803 13.094 -11.359 1.00 32.31 238 ALA A C 1
ATOM 1842 O O . ALA A 1 238 ? -20.137 13.773 -12.331 1.00 32.31 238 ALA A O 1
ATOM 1843 N N . THR A 1 239 ? -19.124 11.951 -11.503 1.00 37.66 239 THR A N 1
ATOM 1844 C CA . THR A 1 239 ? -19.043 11.276 -12.808 1.00 37.66 239 THR A CA 1
ATOM 1845 C C . THR A 1 239 ? -19.881 10.008 -12.776 1.00 37.66 239 THR A C 1
ATOM 1847 O O . THR A 1 239 ? -19.783 9.192 -11.867 1.00 37.66 239 THR A O 1
ATOM 1850 N N . THR A 1 240 ? -20.736 9.867 -13.783 1.00 36.41 240 THR A N 1
ATOM 1851 C CA . THR A 1 240 ? -21.687 8.769 -14.002 1.00 36.41 240 THR A CA 1
ATOM 1852 C C . THR A 1 240 ? -21.035 7.531 -14.633 1.00 36.41 240 THR A C 1
ATOM 1854 O O . THR A 1 240 ? -21.727 6.649 -15.138 1.00 36.41 240 THR A O 1
ATOM 1857 N N . SER A 1 241 ? -19.701 7.460 -14.642 1.00 39.69 241 SER A N 1
ATOM 1858 C CA . SER A 1 241 ? -18.965 6.434 -15.378 1.00 39.69 241 SER A CA 1
ATOM 1859 C C . SER A 1 241 ? -18.740 5.188 -14.511 1.00 39.69 241 SER A C 1
ATOM 1861 O O . SER A 1 241 ? -18.136 5.300 -13.441 1.00 39.69 241 SER A O 1
ATOM 1863 N N . PRO A 1 242 ? -19.172 3.990 -14.951 1.00 44.47 242 PRO A N 1
ATOM 1864 C CA . PRO A 1 242 ? -18.853 2.745 -14.258 1.00 44.47 242 PRO A CA 1
ATOM 1865 C C . PRO A 1 242 ? -17.335 2.541 -14.204 1.00 44.47 242 PRO A C 1
ATOM 1867 O O . PRO A 1 242 ? -16.607 3.015 -15.081 1.00 44.47 242 PRO A O 1
ATOM 1870 N N . ALA A 1 243 ? -16.849 1.819 -13.189 1.00 47.34 243 ALA A N 1
ATOM 1871 C CA . ALA A 1 243 ? -15.437 1.453 -13.085 1.00 47.34 243 ALA A CA 1
ATOM 1872 C C . ALA A 1 243 ? -14.942 0.830 -14.409 1.00 47.34 243 ALA A C 1
ATOM 1874 O O . ALA A 1 243 ? -15.355 -0.269 -14.787 1.00 47.34 243 ALA A O 1
ATOM 1875 N N . GLN A 1 244 ? -14.084 1.551 -15.138 1.00 41.41 244 GLN A N 1
ATOM 1876 C CA . GLN A 1 244 ? -13.453 1.035 -16.351 1.00 41.41 244 GLN A CA 1
ATOM 1877 C C . GLN A 1 244 ? -12.383 0.010 -15.941 1.00 41.41 244 GLN A C 1
ATOM 1879 O O . GLN A 1 244 ? -11.432 0.353 -15.239 1.00 41.41 244 GLN A O 1
ATOM 1884 N N . GLY A 1 245 ? -12.571 -1.251 -16.348 1.00 48.59 245 GLY A N 1
ATOM 1885 C CA . GLY A 1 245 ? -11.710 -2.389 -15.990 1.00 48.59 245 GLY A CA 1
ATOM 1886 C C . GLY A 1 245 ? -11.974 -2.994 -14.601 1.00 48.59 245 GLY A C 1
ATOM 1887 O O . GLY A 1 245 ? -12.700 -2.430 -13.780 1.00 48.59 245 GLY A O 1
ATOM 1888 N N . GLU A 1 246 ? -11.390 -4.166 -14.329 1.00 49.53 246 GLU A N 1
ATOM 1889 C CA . GLU A 1 246 ? -11.370 -4.775 -12.990 1.00 49.53 246 GLU A CA 1
ATOM 1890 C C . GLU A 1 246 ? -10.476 -3.940 -12.060 1.00 49.53 246 GLU A C 1
ATOM 1892 O O . GLU A 1 246 ? -9.284 -4.194 -11.885 1.00 49.53 246 GLU A O 1
ATOM 1897 N N . LYS A 1 247 ? -11.035 -2.881 -11.467 1.00 60.41 247 LYS A N 1
ATOM 1898 C CA . LYS A 1 247 ? -10.358 -2.171 -10.380 1.00 60.41 247 LYS A CA 1
ATOM 1899 C C . LYS A 1 247 ? -10.165 -3.144 -9.217 1.00 60.41 247 LYS A C 1
ATOM 1901 O O . LYS A 1 247 ? -11.132 -3.657 -8.663 1.00 60.41 247 LYS A O 1
ATOM 1906 N N . ARG A 1 248 ? -8.914 -3.358 -8.804 1.00 69.88 248 ARG A N 1
ATOM 1907 C CA . ARG A 1 248 ? -8.610 -4.016 -7.527 1.00 69.88 248 ARG A CA 1
ATOM 1908 C C . ARG A 1 248 ? -8.940 -3.045 -6.393 1.00 69.88 248 ARG A C 1
ATOM 1910 O O . ARG A 1 248 ? -8.230 -2.053 -6.210 1.00 69.88 248 ARG A O 1
ATOM 1917 N N . PHE A 1 249 ? -10.043 -3.299 -5.700 1.00 82.94 249 PHE A N 1
ATOM 1918 C CA . PHE A 1 249 ? -10.458 -2.570 -4.506 1.00 82.94 249 PHE A CA 1
ATOM 1919 C C . PHE A 1 249 ? -9.855 -3.241 -3.268 1.00 82.94 249 PHE A C 1
ATOM 1921 O O . PHE A 1 249 ? -10.011 -4.446 -3.082 1.00 82.94 249 PHE A O 1
ATOM 1928 N N . ALA A 1 250 ? -9.183 -2.457 -2.427 1.00 88.06 250 ALA A N 1
ATOM 1929 C CA . ALA A 1 250 ? -8.709 -2.891 -1.116 1.00 88.06 250 ALA A CA 1
ATOM 1930 C C . ALA A 1 250 ? -9.716 -2.437 -0.052 1.00 88.06 250 ALA A C 1
ATOM 1932 O O . ALA A 1 250 ? -9.442 -1.535 0.738 1.00 88.06 250 ALA A O 1
ATOM 1933 N N . ASP A 1 251 ? -10.925 -2.991 -0.110 1.00 91.06 251 ASP A N 1
ATOM 1934 C CA . ASP A 1 251 ? -12.051 -2.630 0.746 1.00 91.06 251 ASP A CA 1
ATOM 1935 C C . ASP A 1 251 ? -12.681 -3.844 1.441 1.00 91.06 251 ASP A C 1
ATOM 1937 O O . ASP A 1 251 ? -12.623 -4.987 0.968 1.00 91.06 251 ASP A O 1
ATOM 1941 N N . TYR A 1 252 ? -13.254 -3.574 2.612 1.00 92.69 252 TYR A N 1
ATOM 1942 C CA . TYR A 1 252 ? -13.846 -4.569 3.496 1.00 92.69 252 TYR A CA 1
ATOM 1943 C C . TYR A 1 252 ? -15.010 -3.970 4.275 1.00 92.69 252 TYR A C 1
ATOM 1945 O O . TYR A 1 252 ? -14.997 -2.799 4.633 1.00 92.69 252 TYR A O 1
ATOM 1953 N N . ILE A 1 253 ? -15.981 -4.802 4.629 1.00 90.69 253 ILE A N 1
ATOM 1954 C CA . ILE A 1 253 ? -16.950 -4.520 5.683 1.00 90.69 253 ILE A CA 1
ATOM 1955 C C . ILE A 1 253 ? -16.507 -5.288 6.926 1.00 90.69 253 ILE A C 1
ATOM 1957 O O . ILE A 1 253 ? -16.507 -6.519 6.942 1.00 90.69 253 ILE A O 1
ATOM 1961 N N . LEU A 1 254 ? -16.135 -4.562 7.974 1.00 91.25 254 LEU A N 1
ATOM 1962 C CA . LEU A 1 254 ? -15.733 -5.113 9.258 1.00 91.25 254 LEU A CA 1
ATOM 1963 C C . LEU A 1 254 ? -16.929 -5.214 10.203 1.00 91.25 254 LEU A C 1
ATOM 1965 O O . LEU A 1 254 ? -17.591 -4.223 10.516 1.00 91.25 254 LEU A O 1
ATOM 1969 N N . ILE A 1 255 ? -17.178 -6.425 10.693 1.00 88.44 255 ILE A N 1
ATOM 1970 C CA . ILE A 1 255 ? -18.127 -6.708 11.765 1.00 88.44 255 ILE A CA 1
ATOM 1971 C C . ILE A 1 255 ? -17.389 -6.608 13.090 1.00 88.44 255 ILE A C 1
ATOM 1973 O O . ILE A 1 255 ? -16.496 -7.406 13.390 1.00 88.44 255 ILE A O 1
ATOM 1977 N N . LEU A 1 256 ? -17.800 -5.631 13.889 1.00 86.44 256 LEU A N 1
ATOM 1978 C CA . LEU A 1 256 ? -17.268 -5.435 15.223 1.00 86.44 256 LEU A CA 1
ATOM 1979 C C . LEU A 1 256 ? -17.894 -6.434 16.211 1.00 86.44 256 LEU A C 1
ATOM 1981 O O . LEU A 1 256 ? -19.073 -6.790 16.085 1.00 86.44 256 LEU A O 1
ATOM 1985 N N . PRO A 1 257 ? -17.128 -6.867 17.223 1.00 83.56 257 PRO A N 1
ATOM 1986 C CA . PRO A 1 257 ? -17.542 -7.851 18.229 1.00 83.56 257 PRO A CA 1
ATOM 1987 C C . PRO A 1 257 ? -18.674 -7.359 19.147 1.00 83.56 257 PRO A C 1
ATOM 1989 O O . PRO A 1 257 ? -19.281 -8.171 19.841 1.00 83.56 257 PRO A O 1
ATOM 1992 N N . PHE A 1 258 ? -18.990 -6.061 19.142 1.00 77.50 258 PHE A N 1
ATOM 1993 C CA . PHE A 1 258 ? -20.065 -5.482 19.947 1.00 77.50 258 PHE A CA 1
ATOM 1994 C C . PHE A 1 258 ? -21.372 -5.397 19.138 1.00 77.50 258 PHE A C 1
ATOM 1996 O O . PHE A 1 258 ? -21.347 -4.972 17.978 1.00 77.50 258 PHE A O 1
ATOM 2003 N N . PRO A 1 259 ? -22.511 -5.843 19.699 1.00 70.88 259 PRO A N 1
ATOM 2004 C CA . PRO A 1 259 ? -23.779 -5.939 18.975 1.00 70.88 259 PRO A CA 1
ATOM 2005 C C . PRO A 1 259 ? -24.429 -4.585 18.670 1.00 70.88 259 PRO A C 1
ATOM 2007 O O . PRO A 1 259 ? -25.176 -4.483 17.702 1.00 70.88 259 PRO A O 1
ATOM 2010 N N . ASP A 1 260 ? -24.144 -3.570 19.479 1.00 73.25 260 ASP A N 1
ATOM 2011 C CA . ASP A 1 260 ? -24.638 -2.196 19.382 1.00 73.25 260 ASP A CA 1
ATOM 2012 C C . ASP A 1 260 ? -23.834 -1.328 18.405 1.00 73.25 260 ASP A C 1
ATOM 2014 O O . ASP A 1 260 ? -24.301 -0.265 17.992 1.00 73.25 260 ASP A O 1
ATOM 2018 N N . LEU A 1 261 ? -22.649 -1.786 17.992 1.00 76.06 261 LEU A N 1
ATOM 2019 C CA . LEU A 1 261 ? -21.844 -1.080 17.008 1.00 76.06 261 LEU A CA 1
ATOM 2020 C C . LEU A 1 261 ? -22.214 -1.512 15.582 1.00 76.06 261 LEU A C 1
ATOM 2022 O O . LEU A 1 261 ? -22.246 -2.715 15.282 1.00 76.06 261 LEU A O 1
ATOM 2026 N N . PRO A 1 262 ? -22.455 -0.551 14.669 1.00 77.94 262 PRO A N 1
ATOM 2027 C CA . PRO A 1 262 ? -22.705 -0.874 13.278 1.00 77.94 262 PRO A CA 1
ATOM 2028 C C . PRO A 1 262 ? -21.437 -1.454 12.628 1.00 77.94 262 PRO A C 1
ATOM 2030 O O . PRO A 1 262 ? -20.319 -1.081 12.999 1.00 77.94 262 PRO A O 1
ATOM 2033 N N . PRO A 1 263 ? -21.589 -2.322 11.615 1.00 83.31 263 PRO A N 1
ATOM 2034 C CA . PRO A 1 263 ? -20.502 -2.679 10.714 1.00 83.31 263 PRO A CA 1
ATOM 2035 C C . PRO A 1 263 ? -19.820 -1.438 10.132 1.00 83.31 263 PRO A C 1
ATOM 2037 O O . PRO A 1 263 ? -20.475 -0.421 9.881 1.00 83.31 263 PRO A O 1
ATOM 2040 N N . ILE A 1 264 ? -18.514 -1.531 9.891 1.00 85.94 264 ILE A N 1
ATOM 2041 C CA . ILE A 1 264 ? -17.728 -0.454 9.284 1.00 85.94 264 ILE A CA 1
ATOM 2042 C C . ILE A 1 264 ? -17.265 -0.894 7.902 1.00 85.94 264 ILE A C 1
ATOM 2044 O O . ILE A 1 264 ? -16.519 -1.857 7.782 1.00 85.94 264 ILE A O 1
ATOM 2048 N N . TYR A 1 265 ? -17.637 -0.156 6.865 1.00 88.38 265 TYR A N 1
ATOM 2049 C CA . TYR A 1 265 ? -16.962 -0.235 5.578 1.00 88.38 265 TYR A CA 1
ATOM 2050 C C . TYR A 1 265 ? -15.628 0.517 5.653 1.00 88.38 265 TYR A C 1
ATOM 2052 O O . TYR A 1 265 ? -15.603 1.710 5.970 1.00 88.38 265 TYR A O 1
ATOM 2060 N N . ILE A 1 266 ? -14.532 -0.176 5.365 1.00 91.44 266 ILE A N 1
ATOM 2061 C CA . ILE A 1 266 ? -13.187 0.380 5.266 1.00 91.44 266 ILE A CA 1
ATOM 2062 C C . ILE A 1 266 ? -12.657 0.237 3.846 1.00 91.44 266 ILE A C 1
ATOM 2064 O O . ILE A 1 266 ? -12.960 -0.733 3.156 1.00 91.44 266 ILE A O 1
ATOM 2068 N N . TYR A 1 267 ? -11.816 1.173 3.430 1.00 90.19 267 TYR A N 1
ATOM 2069 C CA . TYR A 1 267 ? -11.032 1.042 2.209 1.00 90.19 267 TYR A CA 1
ATOM 2070 C C . TYR A 1 267 ? -9.664 1.696 2.399 1.00 90.19 267 TYR A C 1
ATOM 2072 O O . TYR A 1 267 ? -9.532 2.775 2.989 1.00 90.19 267 TYR A O 1
ATOM 2080 N N . LEU A 1 268 ? -8.640 0.991 1.936 1.00 88.69 268 LEU A N 1
ATOM 2081 C CA . LEU A 1 268 ? -7.244 1.291 2.217 1.00 88.69 268 LEU A CA 1
ATOM 2082 C C . LEU A 1 268 ? -6.561 1.886 0.986 1.00 88.69 268 LEU A C 1
ATOM 2084 O O . LEU A 1 268 ? -6.848 1.495 -0.150 1.00 88.69 268 LEU A O 1
ATOM 2088 N N . SER A 1 269 ? -5.638 2.826 1.191 1.00 83.50 269 SER A N 1
ATOM 2089 C CA . SER A 1 269 ? -4.666 3.150 0.148 1.00 83.50 269 SER A CA 1
ATOM 2090 C C . SER A 1 269 ? -3.700 1.980 -0.006 1.00 83.50 269 SER A C 1
ATOM 2092 O O . SER A 1 269 ? -3.538 1.164 0.902 1.00 83.50 269 SER A O 1
ATOM 2094 N N . LYS A 1 270 ? -3.008 1.896 -1.144 1.00 79.31 270 LYS A N 1
ATOM 2095 C CA . LYS A 1 270 ? -1.852 1.003 -1.206 1.00 79.31 270 LYS A CA 1
ATOM 2096 C C . LYS A 1 270 ? -0.759 1.520 -0.244 1.00 79.31 270 LYS A C 1
ATOM 2098 O O . LYS A 1 270 ? -0.679 2.740 -0.044 1.00 79.31 270 LYS A O 1
ATOM 2103 N N . PRO A 1 271 ? 0.081 0.636 0.322 1.00 76.00 271 PRO A N 1
ATOM 2104 C CA . PRO A 1 271 ? 1.261 1.040 1.082 1.00 76.00 271 PRO A CA 1
ATOM 2105 C C . PRO A 1 271 ? 2.141 2.021 0.292 1.00 76.00 271 PRO A C 1
ATOM 2107 O O . PRO A 1 271 ? 2.155 1.963 -0.949 1.00 76.00 271 PRO A O 1
ATOM 2110 N N . PRO A 1 272 ? 2.885 2.913 0.973 1.00 77.56 272 PRO A N 1
ATOM 2111 C CA . PRO A 1 272 ? 3.892 3.730 0.305 1.00 77.56 272 PRO A CA 1
ATOM 2112 C C . PRO A 1 272 ? 4.928 2.833 -0.374 1.00 77.56 272 PRO A C 1
ATOM 2114 O O . PRO A 1 272 ? 5.027 1.641 -0.084 1.00 77.56 272 PRO A O 1
ATOM 2117 N N . VAL A 1 273 ? 5.692 3.402 -1.294 1.00 81.44 273 VAL A N 1
ATOM 2118 C CA . VAL A 1 273 ? 6.844 2.690 -1.853 1.00 81.44 273 VAL A CA 1
ATOM 2119 C C . VAL A 1 273 ? 8.064 2.772 -0.951 1.00 81.44 273 VAL A C 1
ATOM 2121 O O . VAL A 1 273 ? 8.244 3.778 -0.256 1.00 81.44 273 VAL A O 1
ATOM 2124 N N . GLU A 1 274 ? 8.911 1.751 -1.020 1.00 84.81 274 GLU A N 1
ATOM 2125 C CA . GLU A 1 274 ? 10.157 1.655 -0.257 1.00 84.81 274 GLU A CA 1
ATOM 2126 C C . GLU A 1 274 ? 11.394 1.801 -1.148 1.00 84.81 274 GLU A C 1
ATOM 2128 O O . GLU A 1 274 ? 11.360 1.543 -2.349 1.00 84.81 274 GLU A O 1
ATOM 2133 N N . PHE A 1 275 ? 12.515 2.239 -0.573 1.00 90.75 275 PHE A N 1
ATOM 2134 C CA . PHE A 1 275 ? 13.762 2.387 -1.323 1.00 90.75 275 PHE A CA 1
ATOM 2135 C C . PHE A 1 275 ? 14.252 1.034 -1.866 1.00 90.75 275 PHE A C 1
ATOM 2137 O O . PHE A 1 275 ? 14.320 0.060 -1.123 1.00 90.75 275 PHE A O 1
ATOM 2144 N N . LEU A 1 276 ? 14.634 0.999 -3.149 1.00 93.62 276 LEU A N 1
ATOM 2145 C CA . LEU A 1 276 ? 15.021 -0.199 -3.913 1.00 93.62 276 LEU A CA 1
ATOM 2146 C C . LEU A 1 276 ? 13.904 -1.225 -4.110 1.00 93.62 276 LEU A C 1
ATOM 2148 O O . LEU A 1 276 ? 14.164 -2.325 -4.601 1.00 93.62 276 LEU A O 1
ATOM 2152 N N . GLU A 1 277 ? 12.665 -0.877 -3.772 1.00 91.44 277 GLU A N 1
ATOM 2153 C CA . GLU A 1 277 ? 11.531 -1.729 -4.077 1.00 91.44 277 GLU A CA 1
ATOM 2154 C C . GLU A 1 277 ? 11.395 -1.887 -5.593 1.00 91.44 277 GLU A C 1
ATOM 2156 O O . GLU A 1 277 ? 11.464 -0.917 -6.350 1.00 91.44 277 GLU A O 1
ATOM 2161 N N . VAL A 1 278 ? 11.205 -3.129 -6.028 1.00 93.75 278 VAL A N 1
ATOM 2162 C CA . VAL A 1 278 ? 11.087 -3.499 -7.436 1.00 93.75 278 VAL A CA 1
ATOM 2163 C C . VAL A 1 278 ? 9.764 -4.205 -7.652 1.00 93.75 278 VAL A C 1
ATOM 2165 O O . VAL A 1 278 ? 9.528 -5.221 -7.011 1.00 93.75 278 VAL A O 1
ATOM 2168 N N . GLU A 1 279 ? 8.955 -3.711 -8.578 1.00 92.31 279 GLU A N 1
ATOM 2169 C CA . GLU A 1 279 ? 7.718 -4.330 -9.070 1.00 92.31 279 GLU A CA 1
ATOM 2170 C C . GLU A 1 279 ? 7.495 -3.893 -10.525 1.00 92.31 279 GLU A C 1
ATOM 2172 O O . GLU A 1 279 ? 8.306 -3.150 -11.084 1.00 92.31 279 GLU A O 1
ATOM 2177 N N . LEU A 1 280 ? 6.404 -4.326 -11.158 1.00 91.75 280 LEU A N 1
ATOM 2178 C CA . LEU A 1 280 ? 5.969 -3.720 -12.417 1.00 91.75 280 LEU A CA 1
ATOM 2179 C C . LEU A 1 280 ? 5.590 -2.253 -12.183 1.00 91.75 280 LEU A C 1
ATOM 2181 O O . LEU A 1 280 ? 5.049 -1.891 -11.132 1.00 91.75 280 LEU A O 1
ATOM 2185 N N . TYR A 1 281 ? 5.844 -1.379 -13.157 1.00 90.56 281 TYR A N 1
ATOM 2186 C CA . TYR A 1 281 ? 5.537 0.043 -12.991 1.00 90.56 281 TYR A CA 1
ATOM 2187 C C . TYR A 1 281 ? 4.045 0.288 -12.700 1.00 90.56 281 TYR A C 1
ATOM 2189 O O . TYR A 1 281 ? 3.691 1.114 -11.844 1.00 90.56 281 TYR A O 1
ATOM 2197 N N . SER A 1 282 ? 3.162 -0.475 -13.346 1.00 85.50 282 SER A N 1
ATOM 2198 C CA . SER A 1 282 ? 1.717 -0.473 -13.108 1.00 85.50 282 SER A CA 1
ATOM 2199 C C . SER A 1 282 ? 1.331 -0.784 -11.652 1.00 85.50 282 SER A C 1
ATOM 2201 O O . SER A 1 282 ? 0.388 -0.175 -11.128 1.00 85.50 282 SER A O 1
ATOM 2203 N N . ASP A 1 283 ? 2.089 -1.624 -10.942 1.00 84.88 283 ASP A N 1
ATOM 2204 C CA . ASP A 1 283 ? 1.831 -1.976 -9.541 1.00 84.88 283 ASP A CA 1
ATOM 2205 C C . ASP A 1 283 ? 2.134 -0.838 -8.572 1.00 84.88 283 ASP A C 1
ATOM 2207 O O . ASP A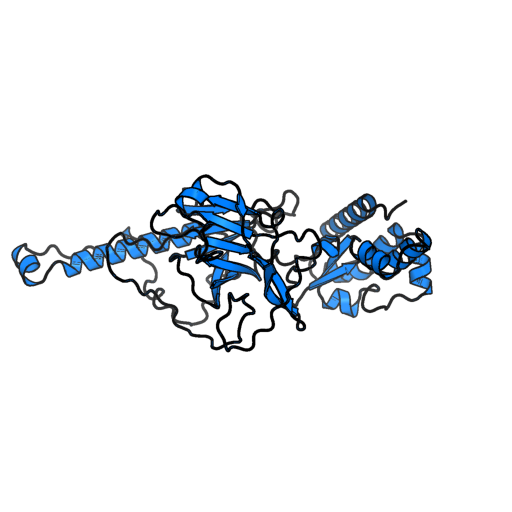 1 283 ? 1.476 -0.704 -7.527 1.00 84.88 283 ASP A O 1
ATOM 2211 N N . PHE A 1 284 ? 3.042 0.058 -8.949 1.00 84.12 284 PHE A N 1
ATOM 2212 C CA . PHE A 1 284 ? 3.301 1.259 -8.176 1.00 84.12 284 PHE A CA 1
ATOM 2213 C C . PHE A 1 284 ? 2.273 2.377 -8.386 1.00 84.12 284 PHE A C 1
ATOM 2215 O O . PHE A 1 284 ? 2.254 3.349 -7.620 1.00 84.12 284 PHE A O 1
ATOM 2222 N N . LYS A 1 285 ? 1.388 2.273 -9.386 1.00 80.94 285 LYS A N 1
ATOM 2223 C CA . LYS A 1 285 ? 0.302 3.247 -9.556 1.00 80.94 285 LYS A CA 1
ATOM 2224 C C . LYS A 1 285 ? -0.568 3.269 -8.296 1.00 80.94 285 LYS A C 1
ATOM 2226 O O . LYS A 1 285 ? -0.974 2.220 -7.783 1.00 80.94 285 LYS A O 1
ATOM 2231 N N . ARG A 1 286 ? -0.887 4.488 -7.837 1.00 76.00 286 ARG A N 1
ATOM 2232 C CA . ARG A 1 286 ? -1.655 4.796 -6.610 1.00 76.00 286 ARG A CA 1
ATOM 2233 C C . ARG A 1 286 ? -0.926 4.498 -5.288 1.00 76.00 286 ARG A C 1
ATOM 2235 O O . ARG A 1 286 ? -1.550 4.560 -4.233 1.00 76.00 286 ARG A O 1
ATOM 2242 N N . ARG A 1 287 ? 0.378 4.198 -5.317 1.00 80.00 287 ARG A N 1
ATOM 2243 C CA . ARG A 1 287 ? 1.221 4.142 -4.110 1.00 80.00 287 ARG A CA 1
ATOM 2244 C C . ARG A 1 287 ? 1.835 5.505 -3.834 1.00 80.00 287 ARG A C 1
ATOM 2246 O O . ARG A 1 287 ? 2.325 6.163 -4.754 1.00 80.00 287 ARG A O 1
ATOM 2253 N N . SER A 1 288 ? 1.820 5.922 -2.569 1.00 78.94 288 SER A N 1
ATOM 2254 C CA . SER A 1 288 ? 2.477 7.163 -2.161 1.00 78.94 288 SER A CA 1
ATOM 2255 C C . SER A 1 288 ? 3.978 7.062 -2.409 1.00 78.94 288 SER A C 1
ATOM 2257 O O . SER A 1 288 ? 4.623 6.092 -2.012 1.00 78.94 288 SER A O 1
ATOM 2259 N N . ARG A 1 289 ? 4.535 8.092 -3.045 1.00 81.75 289 ARG A N 1
ATOM 2260 C CA . ARG A 1 289 ? 5.983 8.254 -3.235 1.00 81.75 289 ARG A CA 1
ATOM 2261 C C . ARG A 1 289 ? 6.658 9.030 -2.113 1.00 81.75 289 ARG A C 1
ATOM 2263 O O . ARG A 1 289 ? 7.851 9.310 -2.189 1.00 81.75 289 ARG A O 1
ATOM 2270 N N . GLN A 1 290 ? 5.877 9.420 -1.104 1.00 78.75 290 GLN A N 1
ATOM 2271 C CA . GLN A 1 290 ? 6.339 10.151 0.077 1.00 78.75 290 GLN A CA 1
ATOM 2272 C C . GLN A 1 290 ? 7.002 11.509 -0.248 1.00 78.75 290 GLN A C 1
ATOM 2274 O O . GLN A 1 290 ? 7.643 12.112 0.601 1.00 78.75 290 GLN A O 1
ATOM 2279 N N . GLY A 1 291 ? 6.885 11.993 -1.491 1.00 82.12 291 GLY A N 1
ATOM 2280 C CA . GLY A 1 291 ? 7.560 13.199 -1.984 1.00 82.12 291 GLY A CA 1
ATOM 2281 C C . GLY A 1 291 ? 9.069 13.052 -2.232 1.00 82.12 291 GLY A C 1
ATOM 2282 O O . GLY A 1 291 ? 9.658 13.944 -2.842 1.00 82.12 291 GLY A O 1
ATOM 2283 N N . ILE A 1 292 ? 9.676 11.937 -1.814 1.00 84.44 292 ILE A N 1
ATOM 2284 C CA . ILE A 1 292 ? 11.131 11.713 -1.834 1.00 84.44 292 ILE A CA 1
ATOM 2285 C C . ILE A 1 292 ? 11.577 10.624 -2.817 1.00 84.44 292 ILE A C 1
ATOM 2287 O O . ILE A 1 292 ? 12.759 10.567 -3.149 1.00 84.44 292 ILE A O 1
ATOM 2291 N N . TYR A 1 293 ? 10.655 9.797 -3.315 1.00 89.00 293 TYR A N 1
ATOM 2292 C CA . TYR A 1 293 ? 10.950 8.707 -4.246 1.00 89.00 293 TYR A CA 1
ATOM 2293 C C . TYR A 1 293 ? 10.270 8.887 -5.606 1.00 89.00 293 TYR A C 1
ATOM 2295 O O . TYR A 1 293 ? 9.279 9.603 -5.737 1.00 89.00 293 TYR A O 1
ATOM 2303 N N . GLU A 1 294 ? 10.772 8.186 -6.618 1.00 91.94 294 GLU A N 1
ATOM 2304 C CA . GLU A 1 294 ? 10.127 7.981 -7.918 1.00 91.94 294 GLU A CA 1
ATOM 2305 C C . GLU A 1 294 ? 10.350 6.521 -8.362 1.00 91.94 294 GLU A C 1
ATOM 2307 O O . GLU A 1 294 ? 11.301 5.881 -7.916 1.00 91.94 294 GLU A O 1
ATOM 2312 N N . ALA A 1 295 ? 9.450 5.968 -9.188 1.00 92.81 295 ALA A N 1
ATOM 2313 C CA . ALA A 1 295 ? 9.690 4.674 -9.834 1.00 92.81 295 ALA A CA 1
ATOM 2314 C C . ALA A 1 295 ? 10.317 4.902 -11.199 1.00 92.81 295 ALA A C 1
ATOM 2316 O O . ALA A 1 295 ? 9.733 5.586 -12.044 1.00 92.81 295 ALA A O 1
ATOM 2317 N N . ASP A 1 296 ? 11.466 4.285 -11.390 1.00 94.38 296 ASP A N 1
ATOM 2318 C CA . ASP A 1 296 ? 12.242 4.357 -12.606 1.00 94.38 296 ASP A CA 1
ATOM 2319 C C . ASP A 1 296 ? 12.095 3.054 -13.401 1.00 94.38 296 ASP A C 1
ATOM 2321 O O . ASP A 1 296 ? 12.233 1.973 -12.832 1.00 94.38 296 ASP A O 1
ATOM 2325 N N . HIS A 1 297 ? 11.783 3.151 -14.695 1.00 94.62 297 HIS A N 1
ATOM 2326 C CA . HIS A 1 297 ? 11.581 1.983 -15.556 1.00 94.62 297 HIS A CA 1
ATOM 2327 C C . HIS A 1 297 ? 12.937 1.394 -15.944 1.00 94.62 297 HIS A C 1
ATOM 2329 O O . HIS A 1 297 ? 13.818 2.113 -16.414 1.00 94.62 297 HIS A O 1
ATOM 2335 N N . MET A 1 298 ? 13.084 0.081 -15.791 1.00 94.44 298 MET A N 1
ATOM 2336 C CA . MET A 1 298 ? 14.334 -0.632 -16.028 1.00 94.44 298 MET A CA 1
ATOM 2337 C C . MET A 1 298 ? 14.055 -1.875 -16.895 1.00 94.44 298 MET A C 1
ATOM 2339 O O . MET A 1 298 ? 13.542 -2.875 -16.384 1.00 94.44 298 MET A O 1
ATOM 2343 N N . PRO A 1 299 ? 14.376 -1.856 -18.205 1.00 94.69 299 PRO A N 1
ATOM 2344 C CA . PRO A 1 299 ? 14.996 -0.760 -18.965 1.00 94.69 299 PRO A CA 1
ATOM 2345 C C . PRO A 1 299 ? 14.047 0.427 -19.194 1.00 94.69 299 PRO A C 1
ATOM 2347 O O . PRO A 1 299 ? 12.856 0.354 -18.889 1.00 94.69 299 PRO A O 1
ATOM 2350 N N . SER A 1 300 ? 14.565 1.514 -19.780 1.00 93.56 300 SER A N 1
ATOM 2351 C CA . SER A 1 300 ? 13.761 2.711 -20.058 1.00 93.56 300 SER A CA 1
ATOM 2352 C C . SER A 1 300 ? 12.455 2.394 -20.800 1.00 93.56 300 SER A C 1
ATOM 2354 O O . SER A 1 300 ? 12.441 1.648 -21.784 1.00 93.56 300 SER A O 1
ATOM 2356 N N . ARG A 1 301 ? 11.361 3.035 -20.375 1.00 93.25 301 ARG A N 1
ATOM 2357 C CA . ARG A 1 301 ? 10.035 2.891 -20.994 1.00 93.25 301 ARG A CA 1
ATOM 2358 C C . ARG A 1 301 ? 10.070 3.077 -22.515 1.00 93.25 301 ARG A C 1
ATOM 2360 O O . ARG A 1 301 ? 9.459 2.306 -23.241 1.00 93.25 301 ARG A O 1
ATOM 2367 N N . ALA A 1 302 ? 10.815 4.072 -22.995 1.00 92.88 302 ALA A N 1
ATOM 2368 C CA . ALA A 1 302 ? 10.926 4.370 -24.420 1.00 92.88 302 ALA A CA 1
ATOM 2369 C C . ALA A 1 302 ? 11.551 3.215 -25.226 1.00 92.88 302 ALA A C 1
ATOM 2371 O O . ALA A 1 302 ? 11.110 2.935 -26.338 1.00 92.88 302 ALA A O 1
ATOM 2372 N N . ALA A 1 303 ? 12.545 2.512 -24.669 1.00 94.88 303 ALA A N 1
ATOM 2373 C CA . ALA A 1 303 ? 13.123 1.331 -25.312 1.00 94.88 303 ALA A CA 1
ATOM 2374 C C . ALA A 1 303 ? 12.115 0.173 -25.386 1.00 94.88 303 ALA A C 1
ATOM 2376 O O . ALA A 1 303 ? 12.054 -0.525 -26.399 1.00 94.88 303 ALA A O 1
ATOM 2377 N N . VAL A 1 304 ? 11.296 0.003 -24.343 1.00 95.31 304 VAL A N 1
ATOM 2378 C CA . VAL A 1 304 ? 10.216 -0.996 -24.316 1.00 95.31 304 VAL A CA 1
ATOM 2379 C C . VAL A 1 304 ? 9.129 -0.658 -25.336 1.00 95.31 304 VAL A C 1
ATOM 2381 O O . VAL A 1 304 ? 8.728 -1.532 -26.098 1.00 95.31 304 VAL A O 1
ATOM 2384 N N . GLU A 1 305 ? 8.691 0.601 -25.415 1.00 94.75 305 GLU A N 1
ATOM 2385 C CA . GLU A 1 305 ? 7.718 1.049 -26.421 1.00 94.75 305 GLU A CA 1
ATOM 2386 C C . GLU A 1 305 ? 8.238 0.811 -27.847 1.00 94.75 305 GLU A C 1
ATOM 2388 O O . GLU A 1 305 ? 7.508 0.278 -28.684 1.00 94.75 305 GLU A O 1
ATOM 2393 N N . ALA A 1 306 ? 9.511 1.123 -28.118 1.00 94.75 306 ALA A N 1
ATOM 2394 C CA . ALA A 1 306 ? 10.138 0.858 -29.412 1.00 94.75 306 ALA A CA 1
ATOM 2395 C C . ALA A 1 306 ? 10.202 -0.646 -29.737 1.00 94.75 306 ALA A C 1
ATOM 2397 O O . ALA A 1 306 ? 9.875 -1.048 -30.856 1.00 94.75 306 ALA A O 1
ATOM 2398 N N . TYR A 1 307 ? 10.559 -1.487 -28.759 1.00 95.31 307 TYR A N 1
ATOM 2399 C CA . TYR A 1 307 ? 10.576 -2.944 -28.918 1.00 95.31 307 TYR A CA 1
ATOM 2400 C C . TYR A 1 307 ? 9.182 -3.501 -29.233 1.00 95.31 307 TYR A C 1
ATOM 2402 O O . TYR A 1 307 ? 9.012 -4.250 -30.195 1.00 95.31 307 TYR A O 1
ATOM 2410 N N . LEU A 1 308 ? 8.174 -3.109 -28.450 1.00 94.44 308 LEU A N 1
ATOM 2411 C CA . LEU A 1 308 ? 6.800 -3.582 -28.611 1.00 94.44 308 LEU A CA 1
ATOM 2412 C C . LEU A 1 308 ? 6.180 -3.099 -29.926 1.00 94.44 308 LEU A C 1
ATOM 2414 O O . LEU A 1 308 ? 5.499 -3.876 -30.586 1.00 94.44 308 LEU A O 1
ATOM 2418 N N . THR A 1 309 ? 6.466 -1.864 -30.345 1.00 94.62 309 THR A N 1
ATOM 2419 C CA . THR A 1 309 ? 6.023 -1.331 -31.645 1.00 94.62 309 THR A CA 1
ATOM 2420 C C . THR A 1 309 ? 6.609 -2.139 -32.805 1.00 94.62 309 THR A C 1
ATOM 2422 O O . THR A 1 309 ? 5.911 -2.431 -33.771 1.00 94.62 309 THR A O 1
ATOM 2425 N N . ALA A 1 310 ? 7.880 -2.542 -32.709 1.00 93.12 310 ALA A N 1
ATOM 2426 C CA . ALA A 1 310 ? 8.514 -3.378 -33.727 1.00 93.12 310 ALA A CA 1
ATOM 2427 C C . ALA A 1 310 ? 7.966 -4.816 -33.741 1.00 93.12 310 ALA A C 1
ATOM 2429 O O . ALA A 1 310 ? 7.898 -5.438 -34.800 1.00 93.12 310 ALA A O 1
ATOM 2430 N N . LEU A 1 311 ? 7.589 -5.351 -32.575 1.00 91.94 311 LEU A N 1
ATOM 2431 C CA . LEU A 1 311 ? 7.032 -6.698 -32.442 1.00 91.94 311 LEU A CA 1
ATOM 2432 C C . LEU A 1 311 ? 5.561 -6.775 -32.885 1.00 91.94 311 LEU A C 1
ATOM 2434 O O . LEU A 1 311 ? 5.143 -7.793 -33.434 1.00 91.94 311 LEU A O 1
ATOM 2438 N N . TYR A 1 312 ? 4.799 -5.703 -32.666 1.00 92.81 312 TYR A N 1
ATOM 2439 C CA . TYR A 1 312 ? 3.363 -5.622 -32.926 1.00 92.81 312 TYR A CA 1
ATOM 2440 C C . TYR A 1 312 ? 3.007 -4.350 -33.722 1.00 92.81 312 TYR A C 1
ATOM 2442 O O . TYR A 1 312 ? 2.369 -3.446 -33.180 1.00 92.81 312 TYR A O 1
ATOM 2450 N N . PRO A 1 313 ? 3.387 -4.264 -35.010 1.00 91.88 313 PRO A N 1
ATOM 2451 C CA . PRO A 1 313 ? 3.223 -3.045 -35.811 1.00 91.88 313 PRO A CA 1
ATOM 2452 C C . PRO A 1 313 ? 1.760 -2.630 -36.035 1.00 91.88 313 PRO A C 1
ATOM 2454 O O . PRO A 1 313 ? 1.494 -1.461 -36.302 1.00 91.88 313 PRO A O 1
ATOM 2457 N N . ASP A 1 314 ? 0.818 -3.569 -35.908 1.00 93.88 314 ASP A N 1
ATOM 2458 C CA . ASP A 1 314 ? -0.614 -3.342 -36.144 1.00 93.88 314 ASP A CA 1
ATOM 2459 C C . ASP A 1 314 ? -1.399 -2.964 -34.871 1.00 93.88 314 ASP A C 1
ATOM 2461 O O . ASP A 1 314 ? -2.602 -2.705 -34.934 1.00 93.88 314 ASP A O 1
ATOM 2465 N N . VAL A 1 315 ? -0.751 -2.956 -33.699 1.00 92.12 315 VAL A N 1
ATOM 2466 C CA . VAL A 1 315 ? -1.393 -2.599 -32.423 1.00 92.12 315 VAL A CA 1
ATOM 2467 C C . VAL A 1 315 ? -1.435 -1.078 -32.264 1.00 92.12 315 VAL A C 1
ATOM 2469 O O . VAL A 1 315 ? -0.469 -0.379 -32.565 1.00 92.12 315 VAL A O 1
ATOM 2472 N N . ASP A 1 316 ? -2.559 -0.552 -31.762 1.00 92.12 316 ASP A N 1
ATOM 2473 C CA . ASP A 1 316 ? -2.722 0.885 -31.514 1.00 92.12 316 ASP A CA 1
ATOM 2474 C C . ASP A 1 316 ? -1.616 1.388 -30.561 1.00 92.12 316 ASP A C 1
ATOM 2476 O O . ASP A 1 316 ? -1.405 0.794 -29.496 1.00 92.12 316 ASP A O 1
ATOM 2480 N N . PRO A 1 317 ? -0.929 2.502 -30.878 1.00 88.56 317 PRO A N 1
ATOM 2481 C CA . PRO A 1 317 ? 0.141 3.033 -30.035 1.00 88.56 317 PRO A CA 1
ATOM 2482 C C . PRO A 1 317 ? -0.265 3.271 -28.574 1.00 88.56 317 PRO A C 1
ATOM 2484 O O . PRO A 1 317 ? 0.562 3.151 -27.673 1.00 88.56 317 PRO A O 1
ATOM 2487 N N . ARG A 1 318 ? -1.543 3.565 -28.294 1.00 87.81 318 ARG A N 1
ATOM 2488 C CA . ARG A 1 318 ? -2.037 3.730 -26.917 1.00 87.81 318 ARG A CA 1
ATOM 2489 C C . ARG A 1 318 ? -2.053 2.413 -26.155 1.00 87.81 318 ARG A C 1
ATOM 2491 O O . ARG A 1 318 ? -1.870 2.427 -24.940 1.00 87.81 318 ARG A O 1
ATOM 2498 N N . ASP A 1 319 ? -2.285 1.297 -26.836 1.00 88.44 319 ASP A N 1
ATOM 2499 C CA . ASP A 1 319 ? -2.233 -0.027 -26.226 1.00 88.44 319 ASP A CA 1
ATOM 2500 C C . ASP A 1 319 ? -0.780 -0.484 -26.039 1.00 88.44 319 ASP A C 1
ATOM 2502 O O . ASP A 1 319 ? -0.462 -1.031 -24.984 1.00 88.44 319 ASP A O 1
ATOM 2506 N N . ILE A 1 320 ? 0.134 -0.122 -26.950 1.00 89.69 320 ILE A N 1
ATOM 2507 C CA . ILE A 1 320 ? 1.586 -0.268 -26.733 1.00 89.69 320 ILE A CA 1
ATOM 2508 C C . ILE A 1 320 ? 2.038 0.491 -25.478 1.00 89.69 320 ILE A C 1
ATOM 2510 O O . ILE A 1 320 ? 2.735 -0.073 -24.637 1.00 89.69 320 ILE A O 1
ATOM 2514 N N . CYS A 1 321 ? 1.598 1.741 -25.295 1.00 86.38 321 CYS A N 1
ATOM 2515 C CA . CYS A 1 321 ? 1.919 2.513 -24.093 1.00 86.38 321 CYS A CA 1
ATOM 2516 C C . CYS A 1 321 ? 1.409 1.848 -22.803 1.00 86.38 321 CYS A C 1
ATOM 2518 O O . CYS A 1 321 ? 2.061 1.969 -21.766 1.00 86.38 321 CYS A O 1
ATOM 2520 N N . LYS A 1 322 ? 0.260 1.160 -22.834 1.00 85.00 322 LYS A N 1
ATOM 2521 C CA . LYS A 1 322 ? -0.236 0.414 -21.665 1.00 85.00 322 LYS A CA 1
ATOM 2522 C C . LYS A 1 322 ? 0.621 -0.816 -21.394 1.00 85.00 322 LYS A C 1
ATOM 2524 O O . LYS A 1 322 ? 0.969 -1.046 -20.247 1.00 85.00 322 LYS A O 1
ATOM 2529 N N . LEU A 1 323 ? 1.002 -1.563 -22.429 1.00 86.44 323 LEU A N 1
ATOM 2530 C CA . LEU A 1 323 ? 1.897 -2.716 -22.283 1.00 86.44 323 LEU A CA 1
ATOM 2531 C C . LEU A 1 323 ? 3.276 -2.299 -21.752 1.00 86.44 323 LEU A C 1
ATOM 2533 O O . LEU A 1 323 ? 3.862 -2.989 -20.926 1.00 86.44 323 LEU A O 1
ATOM 2537 N N . ALA A 1 324 ? 3.767 -1.127 -22.155 1.00 88.88 324 ALA A N 1
ATOM 2538 C CA . ALA A 1 324 ? 5.008 -0.568 -21.631 1.00 88.88 324 ALA A CA 1
ATOM 2539 C C . ALA A 1 324 ? 4.920 -0.111 -20.158 1.00 88.88 324 ALA A C 1
ATOM 2541 O O . ALA A 1 324 ? 5.961 0.135 -19.553 1.00 88.88 324 ALA A O 1
ATOM 2542 N N . ASP A 1 325 ? 3.719 -0.001 -19.564 1.00 86.06 325 ASP A N 1
ATOM 2543 C CA . ASP A 1 325 ? 3.566 0.183 -18.109 1.00 86.06 325 ASP A CA 1
ATOM 2544 C C . ASP A 1 325 ? 3.844 -1.110 -17.319 1.00 86.06 325 ASP A C 1
ATOM 2546 O O . ASP A 1 325 ? 4.049 -1.042 -16.108 1.00 86.06 325 ASP A O 1
ATOM 2550 N N . ASP A 1 326 ? 3.859 -2.274 -17.972 1.00 89.25 326 ASP A N 1
ATOM 2551 C CA . ASP A 1 326 ? 4.121 -3.574 -17.345 1.00 89.25 326 ASP A CA 1
ATOM 2552 C C . ASP A 1 326 ? 5.590 -4.006 -17.526 1.00 89.25 326 ASP A C 1
ATOM 2554 O O . ASP A 1 326 ? 5.909 -5.185 -17.613 1.00 89.25 326 ASP A O 1
ATOM 2558 N N . VAL A 1 327 ? 6.520 -3.046 -17.562 1.00 94.12 327 VAL A N 1
ATOM 2559 C CA . VAL A 1 327 ? 7.961 -3.302 -17.387 1.00 94.12 327 VAL A CA 1
ATOM 2560 C C . VAL A 1 327 ? 8.338 -3.179 -15.913 1.00 94.12 327 VAL A C 1
ATOM 2562 O O . VAL A 1 327 ? 7.730 -2.409 -15.159 1.00 94.12 327 VAL A O 1
ATOM 2565 N N . ALA A 1 328 ? 9.363 -3.919 -15.495 1.00 96.62 328 ALA A N 1
ATOM 2566 C CA . ALA A 1 328 ? 9.965 -3.753 -14.185 1.00 96.62 328 ALA A CA 1
ATOM 2567 C C . ALA A 1 328 ? 10.395 -2.297 -13.950 1.00 96.62 328 ALA A C 1
ATOM 2569 O O . ALA A 1 328 ? 10.968 -1.629 -14.815 1.00 96.62 328 ALA A O 1
ATOM 2570 N N . ALA A 1 329 ? 10.141 -1.821 -12.741 1.00 96.31 329 ALA A N 1
ATOM 2571 C CA . ALA A 1 329 ? 10.594 -0.534 -12.267 1.00 96.31 329 ALA A CA 1
ATOM 2572 C C . ALA A 1 329 ? 11.192 -0.664 -10.868 1.00 96.31 329 ALA A C 1
ATOM 2574 O O . ALA A 1 329 ? 10.806 -1.534 -10.089 1.00 96.31 329 ALA A O 1
ATOM 2575 N N . ILE A 1 330 ? 12.127 0.225 -10.552 1.00 96.81 330 ILE A N 1
ATOM 2576 C CA . ILE A 1 330 ? 12.779 0.313 -9.248 1.00 96.81 330 ILE A CA 1
ATOM 2577 C C . ILE A 1 330 ? 12.480 1.658 -8.599 1.00 96.81 330 ILE A C 1
ATOM 2579 O O . ILE A 1 330 ? 12.487 2.705 -9.245 1.00 96.81 330 ILE A O 1
ATOM 2583 N N . VAL A 1 331 ? 12.215 1.635 -7.300 1.00 94.81 331 VAL A N 1
ATOM 2584 C CA . VAL A 1 331 ? 11.961 2.833 -6.508 1.00 94.81 331 VAL A CA 1
ATOM 2585 C C . VAL A 1 331 ? 13.284 3.424 -6.043 1.00 94.81 331 VAL A C 1
ATOM 2587 O O . VAL A 1 331 ? 14.039 2.807 -5.290 1.00 94.81 331 VAL A O 1
ATOM 2590 N N . ILE A 1 332 ? 13.559 4.648 -6.479 1.00 94.75 332 ILE A N 1
ATOM 2591 C CA . ILE A 1 332 ? 14.818 5.349 -6.214 1.00 94.75 332 ILE A CA 1
ATOM 2592 C C . ILE A 1 332 ? 14.548 6.770 -5.708 1.00 94.75 332 ILE A C 1
ATOM 2594 O O . ILE A 1 332 ? 13.453 7.300 -5.921 1.00 94.75 332 ILE A O 1
ATOM 2598 N N . PRO A 1 333 ? 15.510 7.416 -5.021 1.00 94.81 333 PRO A N 1
ATOM 2599 C CA . PRO A 1 333 ? 15.366 8.798 -4.602 1.00 94.81 333 PRO A CA 1
ATOM 2600 C C . PRO A 1 333 ? 15.077 9.687 -5.803 1.00 94.81 333 PRO A C 1
ATOM 2602 O O . PRO A 1 333 ? 15.707 9.563 -6.858 1.00 94.81 333 PRO A O 1
ATOM 2605 N N . LYS A 1 334 ? 14.142 10.615 -5.618 1.00 92.88 334 LYS A N 1
ATOM 2606 C CA . LYS A 1 334 ? 13.695 11.552 -6.646 1.00 92.88 334 LYS A CA 1
ATOM 2607 C C . LYS A 1 334 ? 14.870 12.260 -7.311 1.00 92.88 334 LYS A C 1
ATOM 2609 O O . LYS A 1 334 ? 14.916 12.386 -8.524 1.00 92.88 334 LYS A O 1
ATOM 2614 N N . GLU A 1 335 ? 15.865 12.675 -6.539 1.00 93.19 335 GLU A N 1
ATOM 2615 C CA . GLU A 1 335 ? 17.044 13.338 -7.091 1.00 93.19 335 GLU A CA 1
ATOM 2616 C C . GLU A 1 335 ? 17.947 12.427 -7.929 1.00 93.19 335 GLU A C 1
ATOM 2618 O O . GLU A 1 335 ? 18.518 12.907 -8.906 1.00 93.19 335 GLU A O 1
ATOM 2623 N N . VAL A 1 336 ? 18.038 11.131 -7.612 1.00 94.31 336 VAL A N 1
ATOM 2624 C CA . VAL A 1 336 ? 18.782 10.160 -8.430 1.00 94.31 336 VAL A CA 1
ATOM 2625 C C . VAL A 1 336 ? 18.082 9.983 -9.771 1.00 94.31 336 VAL A C 1
ATOM 2627 O O . VAL A 1 336 ? 18.725 10.129 -10.812 1.00 94.31 336 VAL A O 1
ATOM 2630 N N . HIS A 1 337 ? 16.763 9.767 -9.761 1.00 93.50 337 HIS A N 1
ATOM 2631 C CA . HIS A 1 337 ? 15.983 9.669 -10.995 1.00 93.50 337 HIS A CA 1
ATOM 2632 C C . HIS A 1 337 ? 16.129 10.952 -11.822 1.00 93.50 337 HIS A C 1
ATOM 2634 O O . HIS A 1 337 ? 16.576 10.925 -12.963 1.00 93.50 337 HIS A O 1
ATOM 2640 N N . GLN A 1 338 ? 15.878 12.107 -11.204 1.00 91.06 338 GLN A N 1
ATOM 2641 C CA . GLN A 1 338 ? 15.838 13.387 -11.902 1.00 91.06 338 GLN A CA 1
ATOM 2642 C C . GLN A 1 338 ? 17.196 13.903 -12.367 1.00 91.06 338 GLN A C 1
ATOM 2644 O O . GLN A 1 338 ? 17.241 14.643 -13.347 1.00 91.06 338 GLN A O 1
ATOM 2649 N N . LYS A 1 339 ? 18.313 13.589 -11.703 1.00 90.12 339 LYS A N 1
ATOM 2650 C CA . LYS A 1 339 ? 19.628 14.180 -12.031 1.00 90.12 339 LYS A CA 1
ATOM 2651 C C . LYS A 1 339 ? 20.603 13.206 -12.681 1.00 90.12 339 LYS A C 1
ATOM 2653 O O . LYS A 1 339 ? 21.500 13.671 -13.372 1.00 90.12 339 LYS A O 1
ATOM 2658 N N . ILE A 1 340 ? 20.439 11.903 -12.461 1.00 88.56 340 ILE A N 1
ATOM 2659 C CA . ILE A 1 340 ? 21.449 10.900 -12.826 1.00 88.56 340 ILE A CA 1
ATOM 2660 C C . ILE A 1 340 ? 20.882 9.897 -13.821 1.00 88.56 340 ILE A C 1
ATOM 2662 O O . ILE A 1 340 ? 21.555 9.577 -14.794 1.00 88.56 340 ILE A O 1
ATOM 2666 N N . SER A 1 341 ? 19.650 9.432 -13.610 1.00 88.00 341 SER A N 1
ATOM 2667 C CA . SER A 1 341 ? 19.086 8.404 -14.478 1.00 88.00 341 SER A CA 1
ATOM 2668 C C . SER A 1 341 ? 18.896 8.896 -15.915 1.00 88.00 341 SER A C 1
ATOM 2670 O O . SER A 1 341 ? 18.361 9.983 -16.169 1.00 88.00 341 SER A O 1
ATOM 2672 N N . GLU A 1 342 ? 19.338 8.072 -16.863 1.00 86.69 342 GLU A N 1
ATOM 2673 C CA . GLU A 1 342 ? 19.212 8.301 -18.309 1.00 86.69 342 GLU A CA 1
ATOM 2674 C C . GLU A 1 342 ? 17.768 8.102 -18.795 1.00 86.69 342 GLU A C 1
ATOM 2676 O O . GLU A 1 342 ? 17.352 8.633 -19.824 1.00 86.69 342 GLU A O 1
ATOM 2681 N N . THR A 1 343 ? 16.977 7.362 -18.022 1.00 80.94 343 THR A N 1
ATOM 2682 C CA . THR A 1 343 ? 15.567 7.058 -18.287 1.00 80.94 343 THR A CA 1
ATOM 2683 C C . THR A 1 343 ? 14.649 8.254 -17.999 1.00 80.94 343 THR A C 1
ATOM 2685 O O . THR A 1 343 ? 13.510 8.294 -18.475 1.00 80.94 343 THR A O 1
ATOM 2688 N N . TYR A 1 344 ? 15.133 9.247 -17.243 1.00 83.69 344 TYR A N 1
ATOM 2689 C CA . TYR A 1 344 ? 14.338 10.390 -16.820 1.00 83.69 344 TYR A CA 1
ATOM 2690 C C . TYR A 1 344 ? 14.119 11.394 -17.951 1.00 83.69 344 TYR A C 1
ATOM 2692 O O . TYR A 1 344 ? 15.058 11.834 -18.618 1.00 83.69 344 TYR A O 1
ATOM 2700 N N . GLY A 1 345 ? 12.867 11.830 -18.110 1.00 74.94 345 GLY A N 1
ATOM 2701 C CA . GLY A 1 345 ? 12.519 13.030 -18.876 1.00 74.94 345 GLY A CA 1
ATOM 2702 C C . GLY A 1 345 ? 12.952 13.021 -20.345 1.00 74.94 345 GLY A C 1
ATOM 2703 O O . GLY A 1 345 ? 13.220 14.087 -20.891 1.00 74.94 345 GLY A O 1
ATOM 2704 N N . GLY A 1 346 ? 13.059 11.847 -20.977 1.00 73.56 346 GLY A N 1
ATOM 2705 C CA . GLY A 1 346 ? 13.434 11.735 -22.391 1.00 73.56 346 GLY A CA 1
ATOM 2706 C C . GLY A 1 346 ? 14.907 12.035 -22.685 1.00 73.56 346 GLY A C 1
ATOM 2707 O O . GLY A 1 346 ? 15.242 12.390 -23.810 1.00 73.56 346 GLY A O 1
ATOM 2708 N N . ARG A 1 347 ? 15.798 11.906 -21.693 1.00 81.38 347 ARG A N 1
ATOM 2709 C CA . ARG A 1 347 ? 17.251 12.073 -21.885 1.00 81.38 347 ARG A CA 1
ATOM 2710 C C . ARG A 1 347 ? 17.870 11.031 -22.810 1.00 81.38 347 ARG A C 1
ATOM 2712 O O . ARG A 1 347 ? 18.909 11.300 -23.411 1.00 81.38 347 ARG A O 1
ATOM 2719 N N . ASN A 1 348 ? 17.233 9.873 -22.948 1.00 82.81 348 ASN A N 1
ATOM 2720 C CA . ASN A 1 348 ? 17.634 8.879 -23.928 1.00 82.81 348 ASN A CA 1
ATOM 2721 C C . ASN A 1 348 ? 17.517 9.437 -25.351 1.00 82.81 348 ASN A C 1
ATOM 2723 O O . ASN A 1 348 ? 16.446 9.835 -25.807 1.00 82.81 348 ASN A O 1
ATOM 2727 N N . THR A 1 349 ? 18.637 9.429 -26.071 1.00 87.38 349 THR A N 1
ATOM 2728 C CA . THR A 1 349 ? 18.668 9.802 -27.489 1.00 87.38 349 THR A CA 1
ATOM 2729 C C . THR A 1 349 ? 17.951 8.746 -28.335 1.00 87.38 349 THR A C 1
ATOM 2731 O O . THR A 1 349 ? 17.927 7.571 -27.972 1.00 87.38 349 THR A O 1
ATOM 2734 N N . LEU A 1 350 ? 17.413 9.130 -29.499 1.00 88.81 350 LEU A N 1
ATOM 2735 C CA . LEU A 1 350 ? 16.747 8.185 -30.412 1.00 88.81 350 LEU A CA 1
ATOM 2736 C C . LEU A 1 350 ? 17.645 6.996 -30.788 1.00 88.81 350 LEU A C 1
ATOM 2738 O O . LEU A 1 350 ? 17.183 5.860 -30.797 1.00 88.81 350 LEU A O 1
ATOM 2742 N N . ALA A 1 351 ? 18.936 7.249 -31.021 1.00 91.25 351 ALA A N 1
ATOM 2743 C CA . ALA A 1 351 ? 19.910 6.201 -31.319 1.00 91.25 351 ALA A CA 1
ATOM 2744 C C . ALA A 1 351 ? 20.079 5.217 -30.149 1.00 91.25 351 ALA A C 1
ATOM 2746 O O . ALA A 1 351 ? 20.185 4.010 -30.363 1.00 91.25 351 ALA A O 1
ATOM 2747 N N . GLN A 1 352 ? 20.069 5.720 -28.910 1.00 92.38 352 GLN A N 1
ATOM 2748 C CA . GLN A 1 352 ? 20.158 4.875 -27.724 1.00 92.38 352 GLN A CA 1
ATOM 2749 C C . GLN A 1 352 ? 18.886 4.046 -27.521 1.00 92.38 352 GLN A C 1
ATOM 2751 O O . GLN A 1 352 ? 18.983 2.862 -27.217 1.00 92.38 352 GLN A O 1
ATOM 2756 N N . ILE A 1 353 ? 17.707 4.638 -27.742 1.00 93.44 353 ILE A N 1
ATOM 2757 C CA . ILE A 1 353 ? 16.413 3.940 -27.671 1.00 93.44 353 ILE A CA 1
ATOM 2758 C C . ILE A 1 353 ? 16.371 2.794 -28.685 1.00 93.44 353 ILE A C 1
ATOM 2760 O O . ILE A 1 353 ? 16.000 1.675 -28.335 1.00 93.44 353 ILE A O 1
ATOM 2764 N N . GLU A 1 354 ? 16.781 3.054 -29.928 1.00 93.50 354 GLU A N 1
ATOM 2765 C CA . GLU A 1 354 ? 16.833 2.037 -30.979 1.00 93.50 354 GLU A CA 1
ATOM 2766 C C . GLU A 1 354 ? 17.783 0.894 -30.600 1.00 93.50 354 GLU A C 1
ATOM 2768 O O . GLU A 1 354 ? 17.411 -0.276 -30.705 1.00 93.50 354 GLU A O 1
ATOM 2773 N N . LEU A 1 355 ? 18.982 1.215 -30.103 1.00 94.19 355 LEU A N 1
ATOM 2774 C CA . LEU A 1 355 ? 19.941 0.214 -29.640 1.00 94.19 355 LEU A CA 1
ATOM 2775 C C . LEU A 1 355 ? 19.384 -0.618 -28.473 1.00 94.19 355 LEU A C 1
ATOM 2777 O O . LEU A 1 355 ? 19.468 -1.846 -28.503 1.00 94.19 355 LEU A O 1
ATOM 2781 N N . ASP A 1 356 ? 18.781 0.035 -27.481 1.00 95.25 356 ASP A N 1
ATOM 2782 C CA . ASP A 1 356 ? 18.237 -0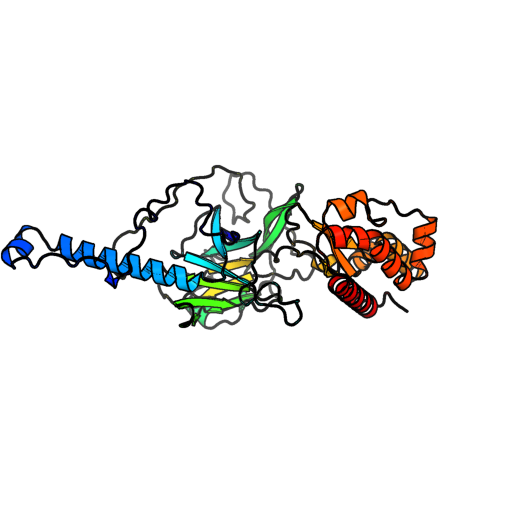.607 -26.282 1.00 95.25 356 ASP A CA 1
ATOM 2783 C C . ASP A 1 356 ? 17.057 -1.515 -26.600 1.00 95.25 356 ASP A C 1
ATOM 2785 O O . ASP A 1 356 ? 16.962 -2.618 -26.066 1.00 95.25 356 ASP A O 1
ATOM 2789 N N . SER A 1 357 ? 16.185 -1.088 -27.516 1.00 95.56 357 SER A N 1
ATOM 2790 C CA . SER A 1 357 ? 15.018 -1.867 -27.940 1.00 95.56 357 SER A CA 1
ATOM 2791 C C . SER A 1 357 ? 15.394 -3.225 -28.542 1.00 95.56 357 SER A C 1
ATOM 2793 O O . SER A 1 357 ? 14.619 -4.175 -28.472 1.00 95.56 357 SER A O 1
ATOM 2795 N N . ARG A 1 358 ? 16.608 -3.356 -29.097 1.00 95.12 358 ARG A N 1
ATOM 2796 C CA . ARG A 1 358 ? 17.117 -4.615 -29.664 1.00 95.12 358 ARG A CA 1
ATOM 2797 C C . ARG A 1 358 ? 17.614 -5.588 -28.597 1.00 95.12 358 ARG A C 1
ATOM 2799 O O . ARG A 1 358 ? 17.704 -6.782 -28.874 1.00 95.12 358 ARG A O 1
ATOM 2806 N N . ASN A 1 359 ? 17.955 -5.099 -27.403 1.00 96.31 359 ASN A N 1
ATOM 2807 C CA . ASN A 1 359 ? 18.412 -5.918 -26.286 1.00 96.31 359 ASN A CA 1
ATOM 2808 C C . ASN A 1 359 ? 18.016 -5.288 -24.941 1.00 96.31 359 ASN A C 1
ATOM 2810 O O . ASN A 1 359 ? 18.843 -4.713 -24.227 1.00 96.31 359 ASN A O 1
ATOM 2814 N N . LEU A 1 360 ? 16.739 -5.452 -24.586 1.00 96.62 360 LEU A N 1
ATOM 2815 C CA . LEU A 1 360 ? 16.158 -4.925 -23.348 1.00 96.62 360 LEU A CA 1
ATOM 2816 C C . LEU A 1 360 ? 16.877 -5.428 -22.087 1.00 96.62 360 LEU A C 1
ATOM 2818 O O . LEU A 1 360 ? 16.980 -4.697 -21.104 1.00 96.62 360 LEU A O 1
ATOM 2822 N N . ARG A 1 361 ? 17.419 -6.652 -22.123 1.00 97.19 361 ARG A N 1
ATOM 2823 C CA . ARG A 1 361 ? 18.170 -7.232 -21.004 1.00 97.19 361 ARG A CA 1
ATOM 2824 C C . ARG A 1 361 ? 19.464 -6.464 -20.737 1.00 97.19 361 ARG A C 1
ATOM 2826 O O . ARG A 1 361 ? 19.709 -6.065 -19.605 1.00 97.19 361 ARG A O 1
ATOM 2833 N N . ALA A 1 362 ? 20.260 -6.217 -21.778 1.00 96.88 362 ALA A N 1
ATOM 2834 C CA . ALA A 1 362 ? 21.487 -5.431 -21.655 1.00 96.88 362 ALA A CA 1
ATOM 2835 C C . ALA A 1 362 ? 21.200 -3.953 -21.341 1.00 96.88 362 ALA A C 1
ATOM 2837 O O . ALA A 1 362 ? 21.951 -3.322 -20.597 1.00 96.88 362 ALA A O 1
ATOM 2838 N N . ALA A 1 363 ? 20.104 -3.405 -21.878 1.00 96.69 363 ALA A N 1
ATOM 2839 C CA . ALA A 1 363 ? 19.669 -2.045 -21.579 1.00 96.69 363 ALA A CA 1
ATOM 2840 C C . ALA A 1 363 ? 19.347 -1.864 -20.087 1.00 96.69 363 ALA A C 1
ATOM 2842 O O . ALA A 1 363 ? 19.769 -0.872 -19.495 1.00 96.69 363 ALA A O 1
ATOM 2843 N N . LEU A 1 364 ? 18.676 -2.844 -19.465 1.00 97.44 364 LEU A N 1
ATOM 2844 C CA . LEU A 1 364 ? 18.403 -2.830 -18.029 1.00 97.44 364 LEU A CA 1
ATOM 2845 C C . LEU A 1 364 ? 19.695 -2.749 -17.227 1.00 97.44 364 LEU A C 1
ATOM 2847 O O . LEU A 1 364 ? 19.824 -1.889 -16.357 1.00 97.44 364 LEU A O 1
ATOM 2851 N N . ASP A 1 365 ? 20.644 -3.637 -17.530 1.00 97.75 365 ASP A N 1
ATOM 2852 C CA . ASP A 1 365 ? 21.900 -3.698 -16.790 1.00 97.75 365 ASP A CA 1
ATOM 2853 C C . ASP A 1 365 ? 22.659 -2.376 -16.883 1.00 97.75 365 ASP A C 1
ATOM 2855 O O . ASP A 1 365 ? 23.087 -1.855 -15.853 1.00 97.75 365 ASP A O 1
ATOM 2859 N N . ARG A 1 366 ? 22.719 -1.780 -18.081 1.00 95.75 366 ARG A N 1
ATOM 2860 C CA . ARG A 1 366 ? 23.337 -0.466 -18.278 1.00 95.75 366 ARG A CA 1
ATOM 2861 C C . ARG A 1 366 ? 22.621 0.635 -17.494 1.00 95.75 366 ARG A C 1
ATOM 2863 O O . ARG A 1 366 ? 23.290 1.426 -16.832 1.00 95.75 366 ARG A O 1
ATOM 2870 N N . ASN A 1 367 ? 21.288 0.705 -17.564 1.00 95.62 367 ASN A N 1
ATOM 2871 C CA . ASN A 1 367 ? 20.523 1.742 -16.866 1.00 95.62 367 ASN A CA 1
ATOM 2872 C C . ASN A 1 367 ? 20.703 1.637 -15.342 1.00 95.62 367 ASN A C 1
ATOM 2874 O O . ASN A 1 367 ? 20.921 2.655 -14.684 1.00 95.62 367 ASN A O 1
ATOM 2878 N N . LEU A 1 368 ? 20.693 0.421 -14.783 1.00 97.31 368 LEU A N 1
ATOM 2879 C CA . LEU A 1 368 ? 20.932 0.223 -13.354 1.00 97.31 368 LEU A CA 1
ATOM 2880 C C . LEU A 1 368 ? 22.379 0.554 -12.964 1.00 97.31 368 LEU A C 1
ATOM 2882 O O . LEU A 1 368 ? 22.602 1.212 -11.947 1.00 97.31 368 LEU A O 1
ATOM 2886 N N . ASP A 1 369 ? 23.364 0.138 -13.763 1.00 97.12 369 ASP A N 1
ATOM 2887 C CA . ASP A 1 369 ? 24.780 0.416 -13.498 1.00 97.12 369 ASP A CA 1
ATOM 2888 C C . ASP A 1 369 ? 25.089 1.916 -13.503 1.00 97.12 369 ASP A C 1
ATOM 2890 O O . ASP A 1 369 ? 25.888 2.375 -12.682 1.00 97.12 369 ASP A O 1
ATOM 2894 N N . ALA A 1 370 ? 24.410 2.694 -14.351 1.00 95.25 370 ALA A N 1
ATOM 2895 C CA . ALA A 1 370 ? 24.550 4.147 -14.393 1.00 95.25 370 ALA A CA 1
ATOM 2896 C C . ALA A 1 370 ? 24.142 4.818 -13.067 1.00 95.25 370 ALA A C 1
ATOM 2898 O O . ALA A 1 370 ? 24.804 5.754 -12.612 1.00 95.25 370 ALA A O 1
ATOM 2899 N N . ILE A 1 371 ? 23.086 4.327 -12.407 1.00 96.25 371 ILE A N 1
ATOM 2900 C CA . ILE A 1 371 ? 22.590 4.902 -11.144 1.00 96.25 371 ILE A CA 1
ATOM 2901 C C . ILE A 1 371 ? 23.174 4.230 -9.893 1.00 96.25 371 ILE A C 1
ATOM 2903 O O . ILE A 1 371 ? 23.106 4.796 -8.799 1.00 96.25 371 ILE A O 1
ATOM 2907 N N . LYS A 1 372 ? 23.788 3.051 -10.027 1.00 97.31 372 LYS A N 1
ATOM 2908 C CA . LYS A 1 372 ? 24.327 2.239 -8.924 1.00 97.31 372 LYS A CA 1
ATOM 2909 C C . LYS A 1 372 ? 25.251 2.999 -7.956 1.00 97.31 372 LYS A C 1
ATOM 2911 O O . LYS A 1 372 ? 25.056 2.845 -6.747 1.00 97.31 372 LYS A O 1
ATOM 2916 N N . PRO A 1 373 ? 26.207 3.847 -8.396 1.00 97.69 373 PRO A N 1
ATOM 2917 C CA . PRO A 1 373 ? 27.027 4.635 -7.471 1.00 97.69 373 PRO A CA 1
ATOM 2918 C C . PRO A 1 373 ? 26.200 5.584 -6.594 1.00 97.69 373 PRO A C 1
ATOM 2920 O O . PRO A 1 373 ? 26.477 5.727 -5.404 1.00 97.69 373 PRO A O 1
ATOM 2923 N N . ALA A 1 374 ? 25.155 6.194 -7.158 1.00 96.56 374 ALA A N 1
ATOM 2924 C CA . ALA A 1 374 ? 24.280 7.099 -6.426 1.00 96.56 374 ALA A CA 1
ATOM 2925 C C . ALA A 1 374 ? 23.394 6.344 -5.430 1.00 96.56 374 ALA A C 1
ATOM 2927 O O . ALA A 1 374 ? 23.257 6.773 -4.289 1.00 96.56 374 ALA A O 1
ATOM 2928 N N . LEU A 1 375 ? 22.866 5.176 -5.811 1.00 94.94 375 LEU A N 1
ATOM 2929 C CA . LEU A 1 375 ? 22.112 4.320 -4.887 1.00 94.94 375 LEU A CA 1
ATOM 2930 C C . LEU A 1 375 ? 22.952 3.945 -3.658 1.00 94.94 375 LEU A C 1
ATOM 2932 O O . LEU A 1 375 ? 22.454 4.006 -2.534 1.00 94.94 375 LEU A O 1
ATOM 2936 N N . LYS A 1 376 ? 24.243 3.639 -3.850 1.00 96.06 376 LYS A N 1
ATOM 2937 C CA . LYS A 1 376 ? 25.180 3.389 -2.742 1.00 96.06 376 LYS A CA 1
ATOM 2938 C C . LYS A 1 376 ? 25.384 4.607 -1.847 1.00 96.06 376 LYS A C 1
ATOM 2940 O O . LYS A 1 376 ? 25.412 4.463 -0.628 1.00 96.06 376 LYS A O 1
ATOM 2945 N N . ALA A 1 377 ? 25.488 5.803 -2.429 1.00 95.12 377 ALA A N 1
ATOM 2946 C CA . ALA A 1 377 ? 25.566 7.046 -1.660 1.00 95.12 377 ALA A CA 1
ATOM 2947 C C . ALA A 1 377 ? 24.300 7.289 -0.811 1.00 95.12 377 ALA A C 1
ATOM 2949 O O . ALA A 1 377 ? 24.386 7.891 0.256 1.00 95.12 377 ALA A O 1
ATOM 2950 N N . HIS A 1 378 ? 23.153 6.751 -1.238 1.00 91.50 378 HIS A N 1
ATOM 2951 C CA . HIS A 1 378 ? 21.891 6.735 -0.491 1.00 91.50 378 HIS A CA 1
ATOM 2952 C C . HIS A 1 378 ? 21.728 5.534 0.459 1.00 91.50 378 HIS A C 1
ATOM 2954 O O . HIS A 1 378 ? 20.631 5.282 0.952 1.00 91.50 378 HIS A O 1
ATOM 2960 N N . GLY A 1 379 ? 22.808 4.802 0.751 1.00 91.62 379 GLY A N 1
ATOM 2961 C CA . GLY A 1 379 ? 22.825 3.737 1.757 1.00 91.62 379 GLY A CA 1
ATOM 2962 C C . GLY A 1 379 ? 22.517 2.335 1.229 1.00 91.62 379 GLY A C 1
ATOM 2963 O O . GLY A 1 379 ? 22.455 1.398 2.022 1.00 91.62 379 GLY A O 1
ATOM 2964 N N . ALA A 1 380 ? 22.358 2.155 -0.086 1.00 92.25 380 ALA A N 1
ATOM 2965 C CA . ALA A 1 380 ? 22.214 0.826 -0.671 1.00 92.25 380 ALA A CA 1
ATOM 2966 C C . ALA A 1 380 ? 23.523 0.028 -0.581 1.00 92.25 380 ALA A C 1
ATOM 2968 O O . ALA A 1 380 ? 24.599 0.503 -0.953 1.00 92.25 380 ALA A O 1
ATOM 2969 N N . THR A 1 381 ? 23.432 -1.228 -0.163 1.00 94.00 381 THR A N 1
ATOM 2970 C CA . THR A 1 381 ? 24.543 -2.177 -0.289 1.00 94.00 381 THR A CA 1
ATOM 2971 C C . THR A 1 381 ? 24.616 -2.747 -1.703 1.00 94.00 381 THR A C 1
ATOM 2973 O O . THR A 1 381 ? 23.620 -2.812 -2.420 1.00 94.00 381 THR A O 1
ATOM 2976 N N . GLU A 1 382 ? 25.797 -3.230 -2.096 1.00 94.75 382 GLU A N 1
ATOM 2977 C CA . GLU A 1 382 ? 25.972 -3.965 -3.356 1.00 94.75 382 GLU A CA 1
ATOM 2978 C C . GLU A 1 382 ? 24.979 -5.133 -3.470 1.00 94.75 382 GLU A C 1
ATOM 2980 O O . GLU A 1 382 ? 24.303 -5.276 -4.482 1.00 94.75 382 GLU A O 1
ATOM 2985 N N . SER A 1 383 ? 24.836 -5.915 -2.396 1.00 94.50 383 SER A N 1
ATOM 2986 C CA . SER A 1 383 ? 23.933 -7.069 -2.346 1.00 94.50 383 SER A CA 1
ATOM 2987 C C . SER A 1 383 ? 22.473 -6.679 -2.598 1.00 94.50 383 SER A C 1
ATOM 2989 O O . SER A 1 383 ? 21.797 -7.318 -3.400 1.00 94.50 383 SER A O 1
ATOM 2991 N N . GLN A 1 384 ? 21.991 -5.592 -1.984 1.00 92.38 384 GLN A N 1
ATOM 2992 C CA . GLN A 1 384 ? 20.625 -5.099 -2.204 1.00 92.38 384 GLN A CA 1
ATOM 2993 C C . GLN A 1 384 ? 20.379 -4.700 -3.663 1.00 92.38 384 GLN A C 1
ATOM 2995 O O . GLN A 1 384 ? 19.331 -5.025 -4.217 1.00 92.38 384 GLN A O 1
ATOM 3000 N N . ILE A 1 385 ? 21.347 -4.031 -4.295 1.00 96.19 385 ILE A N 1
ATOM 3001 C CA . ILE A 1 385 ? 21.236 -3.614 -5.698 1.00 96.19 385 ILE A CA 1
ATOM 3002 C C . ILE A 1 385 ? 21.206 -4.837 -6.621 1.00 96.19 385 ILE A C 1
ATOM 3004 O O . ILE A 1 385 ? 20.401 -4.882 -7.547 1.00 96.19 385 ILE A O 1
ATOM 3008 N N . GLU A 1 386 ? 22.025 -5.855 -6.357 1.00 97.12 386 GLU A N 1
ATOM 3009 C CA . GLU A 1 386 ? 22.042 -7.074 -7.173 1.00 97.12 386 GLU A CA 1
ATOM 3010 C C . GLU A 1 386 ? 20.792 -7.949 -6.965 1.00 97.12 386 GLU A C 1
ATOM 3012 O O . GLU A 1 386 ? 20.289 -8.541 -7.921 1.00 97.12 386 GLU A O 1
ATOM 3017 N N . VAL A 1 387 ? 20.208 -7.967 -5.760 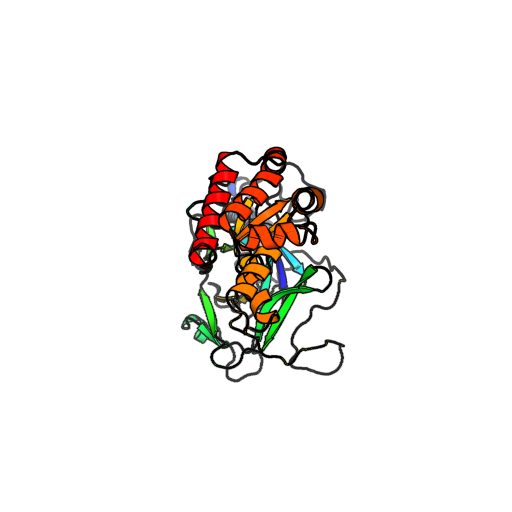1.00 95.62 387 VAL A N 1
ATOM 3018 C CA . VAL A 1 387 ? 18.884 -8.574 -5.520 1.00 95.62 387 VAL A CA 1
ATOM 3019 C C . VAL A 1 387 ? 17.796 -7.839 -6.308 1.00 95.62 387 VAL A C 1
ATOM 3021 O O . VAL A 1 387 ? 16.983 -8.484 -6.975 1.00 95.62 387 VAL A O 1
ATOM 3024 N N . ALA A 1 388 ? 17.800 -6.502 -6.288 1.00 95.69 388 ALA A N 1
ATOM 3025 C CA . ALA A 1 388 ? 16.874 -5.692 -7.077 1.00 95.69 388 ALA A CA 1
ATOM 3026 C C . ALA A 1 388 ? 17.044 -5.960 -8.584 1.00 95.69 388 ALA A C 1
ATOM 3028 O O . ALA A 1 388 ? 16.057 -6.202 -9.280 1.00 95.69 388 ALA A O 1
ATOM 3029 N N . ARG A 1 389 ? 18.291 -6.027 -9.077 1.00 98.06 389 ARG A N 1
ATOM 3030 C CA . ARG A 1 389 ? 18.616 -6.396 -10.466 1.00 98.06 389 ARG A CA 1
ATOM 3031 C C . ARG A 1 389 ? 18.030 -7.755 -10.841 1.00 98.06 389 ARG A C 1
ATOM 3033 O O . ARG A 1 389 ? 17.349 -7.874 -11.858 1.00 98.06 389 ARG A O 1
ATOM 3040 N N . ALA A 1 390 ? 18.264 -8.776 -10.017 1.00 97.56 390 ALA A N 1
ATOM 3041 C CA . ALA A 1 390 ? 17.755 -10.122 -10.258 1.00 97.56 390 ALA A CA 1
ATOM 3042 C C . ALA A 1 390 ? 16.217 -10.153 -10.294 1.00 97.56 390 ALA A C 1
ATOM 3044 O O . ALA A 1 390 ? 15.638 -10.798 -11.172 1.00 97.56 390 ALA A O 1
ATOM 3045 N N . LYS A 1 391 ? 15.549 -9.417 -9.392 1.00 97.44 391 LYS A N 1
ATOM 3046 C CA . LYS A 1 391 ? 14.083 -9.302 -9.378 1.00 97.44 391 LYS A CA 1
ATOM 3047 C C . LYS A 1 391 ? 13.556 -8.618 -10.642 1.00 97.44 391 LYS A C 1
ATOM 3049 O O . LYS A 1 391 ? 12.615 -9.138 -11.237 1.00 97.44 391 LYS A O 1
ATOM 3054 N N . MET A 1 392 ? 14.173 -7.523 -11.096 1.00 97.62 392 MET A N 1
ATOM 3055 C CA . MET A 1 392 ? 13.761 -6.855 -12.339 1.00 97.62 392 MET A CA 1
ATOM 3056 C C . MET A 1 392 ? 13.930 -7.767 -13.559 1.00 97.62 392 MET A C 1
ATOM 3058 O O . MET A 1 392 ? 13.028 -7.857 -14.390 1.00 97.62 392 MET A O 1
ATOM 3062 N N . HIS A 1 393 ? 15.042 -8.509 -13.638 1.00 98.06 393 HIS A N 1
ATOM 3063 C CA . HIS A 1 393 ? 15.248 -9.485 -14.711 1.00 98.06 393 HIS A CA 1
ATOM 3064 C C . HIS A 1 393 ? 14.193 -10.594 -14.705 1.00 98.06 393 HIS A C 1
ATOM 3066 O O . HIS A 1 393 ? 13.716 -10.986 -15.770 1.00 98.06 393 HIS A O 1
ATOM 3072 N N . ARG A 1 394 ? 13.807 -11.089 -13.523 1.00 96.94 394 ARG A N 1
ATOM 3073 C CA . ARG A 1 394 ? 12.733 -12.081 -13.389 1.00 96.94 394 ARG A CA 1
ATOM 3074 C C . ARG A 1 394 ? 11.398 -11.526 -13.892 1.00 96.94 394 ARG A C 1
ATOM 3076 O O . ARG A 1 394 ? 10.792 -12.154 -14.752 1.00 96.94 394 ARG A O 1
ATOM 3083 N N . LEU A 1 395 ? 10.992 -10.345 -13.420 1.00 95.44 395 LEU A N 1
ATOM 3084 C CA . LEU A 1 395 ? 9.736 -9.702 -13.825 1.00 95.44 395 LEU A CA 1
ATOM 3085 C C . LEU A 1 395 ? 9.675 -9.479 -15.341 1.00 95.44 395 LEU A C 1
ATOM 3087 O O . LEU A 1 395 ? 8.715 -9.882 -15.985 1.00 95.44 395 LEU A O 1
ATOM 3091 N N . ASN A 1 396 ? 10.728 -8.922 -15.941 1.00 96.19 396 ASN A N 1
ATOM 3092 C CA . ASN A 1 396 ? 10.763 -8.697 -17.389 1.00 96.19 396 ASN A CA 1
ATOM 3093 C C . ASN A 1 396 ? 10.751 -10.008 -18.195 1.00 96.19 396 ASN A C 1
ATOM 3095 O O . ASN A 1 396 ? 10.206 -10.043 -19.298 1.00 96.19 396 ASN A O 1
ATOM 3099 N N . SER A 1 397 ? 11.310 -11.094 -17.650 1.00 95.56 397 SER A N 1
ATOM 3100 C CA . SER A 1 397 ? 11.201 -12.428 -18.260 1.00 95.56 397 SER A CA 1
ATOM 3101 C C . SER A 1 397 ? 9.763 -12.953 -18.205 1.00 95.56 397 SER A C 1
ATOM 3103 O O . SER A 1 397 ? 9.260 -13.457 -19.203 1.00 95.56 397 SER A O 1
ATOM 3105 N N . GLU A 1 398 ? 9.084 -12.803 -17.063 1.00 94.19 398 GLU A N 1
ATOM 3106 C CA . GLU A 1 398 ? 7.680 -13.204 -16.871 1.00 94.19 398 GLU A CA 1
ATOM 3107 C C . GLU A 1 398 ? 6.719 -12.414 -17.775 1.00 94.19 398 GLU A C 1
ATOM 3109 O O . GLU A 1 398 ? 5.723 -12.963 -18.239 1.00 94.19 398 GLU A O 1
ATOM 3114 N N . GLN A 1 399 ? 7.050 -11.158 -18.084 1.00 92.31 399 GLN A N 1
ATOM 3115 C CA . GLN A 1 399 ? 6.316 -10.309 -19.032 1.00 92.31 399 GLN A CA 1
ATOM 3116 C C . GLN A 1 399 ? 6.664 -10.588 -20.506 1.00 92.31 399 GLN A C 1
ATOM 3118 O O . GLN A 1 399 ? 6.120 -9.950 -21.405 1.00 92.31 399 GLN A O 1
ATOM 3123 N N . GLY A 1 400 ? 7.580 -11.523 -20.786 1.00 91.50 400 GLY A N 1
ATOM 3124 C CA . GLY A 1 400 ? 7.991 -11.869 -22.151 1.00 91.50 400 GLY A CA 1
ATOM 3125 C C . GLY A 1 400 ? 8.806 -10.781 -22.862 1.00 91.50 400 GLY A C 1
ATOM 3126 O O . GLY A 1 400 ? 8.895 -10.778 -24.091 1.00 91.50 400 GLY A O 1
ATOM 3127 N N . LEU A 1 401 ? 9.404 -9.846 -22.113 1.00 91.50 401 LEU A N 1
ATOM 3128 C CA . LEU A 1 401 ? 10.249 -8.783 -22.669 1.00 91.50 401 LEU A CA 1
ATOM 3129 C C . LEU A 1 401 ? 11.657 -9.278 -23.016 1.00 91.50 401 LEU A C 1
ATOM 3131 O O . LEU A 1 401 ? 12.351 -8.662 -23.824 1.00 91.50 401 LEU A O 1
ATOM 3135 N N . TYR A 1 402 ? 12.093 -10.385 -22.415 1.00 88.25 402 TYR A N 1
ATOM 3136 C CA . TYR A 1 402 ? 13.344 -11.049 -22.769 1.00 88.25 402 TYR A CA 1
ATOM 3137 C C . TYR A 1 402 ? 13.066 -12.217 -23.707 1.00 88.25 402 TYR A C 1
ATOM 3139 O O . TYR A 1 402 ? 12.159 -13.009 -23.461 1.00 88.25 402 TYR A O 1
ATOM 3147 N N . LYS A 1 403 ? 13.851 -12.301 -24.782 1.00 63.28 403 LYS A N 1
ATOM 3148 C CA . LYS A 1 403 ? 13.875 -13.456 -25.681 1.00 63.28 403 LYS A CA 1
ATOM 3149 C C . LYS A 1 403 ? 14.842 -14.515 -25.181 1.00 63.28 403 LYS A C 1
ATOM 3151 O O . LYS A 1 403 ? 15.922 -14.119 -24.679 1.00 63.28 403 LYS A O 1
#

pLDDT: mean 73.71, std 21.19, range [25.38, 98.06]